Protein AF-A2F0A0-F1 (afdb_monomer)

Foldseek 3Di:
DDPVVVVVVVVVVVVVVPDDDDDDDDDYDDDDDDDDDDDDDDDDDDDDDDPPPPVPPPPDDDDDKAWQDLQQAWDWAWWAWPPDDPPWTWIWTDGPLWTWTAGPVVLDIDTDDSQWTWIDGWQWIWTDDPNDTIIIGGPDTPVVVVCSRPPDDDQVVLVVVLVVVLVDDDDDPDDVPCVVCLVRVLDLVNLLLLQPPQPVLDDLVLLLLSLLSCLLVCLVNLLSQLVVQLLPDDPPDLAADCNGSNLSNLLSQLVPWPLLVVQLVQLLPDPQSLQSVLVSLLPPVRGDLSNLQSLLSQLVSNCVNPPPDCNSLSHSVNSSLVSSLVVQCPPPSRVVVSVSSCCCRSNHSPPHDPVSSVSSSVSSVSSPDRDPPDDRPDSPPRDVVSVVVSSVSCSVVVVVSVVSCVVPVVD

Nearest PDB structures (foldseek):
  4x28-assembly1_C  TM=1.545E-01  e=1.753E+00  Mycobacterium tuberculosis H37Rv
  2lqg-assembly1_A  TM=1.740E-01  e=4.860E+00  Mus musculus
  7wji-assembly1_A  TM=1.540E-01  e=9.739E+00  Homo sapiens

Radius of gyration: 33.1 Å; Cα contacts (8 Å, |Δi|>4): 439; chains: 1; bounding box: 72×77×105 Å

pLDDT: mean 70.14, std 21.01, range [26.56, 93.44]

Secondary structure (DSSP, 8-state):
--THHHHHHHHHHHHHTTPPPPP------------------------PPP---GGGS--------EEPPTTPPPEEEEEEETTPPTT--EEEEEETTEEEEEETTTTEEEEEPTT-EEEEETTEEEEEETTEEEEEEESS-SHHHHHHHHH--TTHHHHHHHHHHHTT--S--TTHHHHHHHHHTSSHHHHHHHTTS-GGG--HHHHHHHHHHTGGGHHHHHHHHHHHHHTTS-TT--S--TTSHHHHHHHHHHHT-HHHHHHHHHHTTSSSHHHHHHHHHHHS----HHHHHHHHHHHHHHHHHSTTSSHHHHHHHHHHHHHHHHHHHH-TTTGGGHHHHHTTTTT--TT--HHHHHHHHHGGGGGGS--TT-----TT-S-HHHHHHHHHHHHHTHHHHHHHHHH-TT-

Sequence (411 aa):
MNLNGRLNKFNAYKQELQKPMKIAIGNANEQEKSNSNNFKEQQTAYKPEPDIDTSCVPKRFWRTRTPMNPECKFFFVLAKPEGSPKGTRFYFLYDDPYCSLFDFNKREIEIITTNSQLFFEGRYIVLRNNNVDRLFSLKVEEEPFHDAIENTDSDIIKQFYILSKICNGYPNTDNMTVAFYNRTINTLRFFKLVSFLPLHLFDDEKTEWYLRGCDPFLVDLFDFLCVGFIKTIDKNTQKFPTDTFIFKFIAMTFQNDDTFKSIISQVGKFKMVQEGFAFKMSTTNPYNDRTKMVLHLLYLNISKAFPNTDLPTHLVFSAIVNSVQAIWQVDPTYMHKAGDIMELDGFKRRRIPLDLWNDYIATFDKFKIQPSGYILPTHSTVTFDYFSEILKLTMDHKDKMLKIIDTYKDI

Organism: Trichomonas vaginalis (strain ATCC PRA-98 / G3) (NCBI:txid412133)

Structure (mmCIF, N/CA/C/O backbone):
data_AF-A2F0A0-F1
#
_entry.id   AF-A2F0A0-F1
#
loop_
_atom_site.group_PDB
_atom_site.id
_atom_site.type_symbol
_atom_site.label_atom_id
_atom_site.label_alt_id
_atom_site.label_comp_id
_atom_site.label_asym_id
_atom_site.label_entity_id
_atom_site.label_seq_id
_atom_site.pdbx_PDB_ins_code
_atom_site.Cartn_x
_atom_site.Cartn_y
_atom_site.Cartn_z
_atom_site.occupancy
_atom_site.B_iso_or_equiv
_atom_site.auth_seq_id
_atom_site.auth_comp_id
_atom_site.auth_asym_id
_atom_site.auth_atom_id
_atom_site.pdbx_PDB_model_num
ATOM 1 N N . MET A 1 1 ? 8.542 -30.684 32.989 1.00 47.69 1 MET A N 1
ATOM 2 C CA . MET A 1 1 ? 7.233 -30.373 33.617 1.00 47.69 1 MET A CA 1
ATOM 3 C C . MET A 1 1 ? 6.288 -31.553 33.403 1.00 47.69 1 MET A C 1
ATOM 5 O O . MET A 1 1 ? 6.236 -32.060 32.293 1.00 47.69 1 MET A O 1
ATOM 9 N N . ASN A 1 2 ? 5.617 -32.036 34.456 1.00 33.94 2 ASN A N 1
ATOM 10 C CA . ASN A 1 2 ? 4.934 -33.340 34.496 1.00 33.94 2 ASN A CA 1
ATOM 11 C C . ASN A 1 2 ? 3.441 -33.229 34.088 1.00 33.94 2 ASN A C 1
ATOM 13 O O . ASN A 1 2 ? 2.669 -32.551 34.767 1.00 33.94 2 ASN A O 1
ATOM 17 N N . LEU A 1 3 ? 3.040 -33.877 32.983 1.00 34.69 3 LEU A N 1
ATOM 18 C CA . LEU A 1 3 ? 1.686 -33.810 32.394 1.00 34.69 3 LEU A CA 1
ATOM 19 C C . LEU A 1 3 ? 0.578 -34.387 33.298 1.00 34.69 3 LEU A C 1
ATOM 21 O O . LEU A 1 3 ? -0.574 -33.961 33.203 1.00 34.69 3 LEU A O 1
ATOM 25 N N . ASN A 1 4 ? 0.916 -35.284 34.226 1.00 41.25 4 ASN A N 1
ATOM 26 C CA . ASN A 1 4 ? -0.073 -35.976 35.062 1.00 41.25 4 ASN A CA 1
ATOM 27 C C . ASN A 1 4 ? -0.765 -35.063 36.092 1.00 41.25 4 ASN A C 1
ATOM 29 O O . ASN A 1 4 ? -1.893 -35.330 36.500 1.00 41.25 4 ASN A O 1
ATOM 33 N N . GLY A 1 5 ? -0.149 -33.935 36.465 1.00 42.84 5 GLY A N 1
ATOM 34 C CA . GLY A 1 5 ? -0.757 -32.975 37.396 1.00 42.84 5 GLY A CA 1
ATOM 35 C C . GLY A 1 5 ? -1.920 -32.173 36.796 1.00 42.84 5 GLY A C 1
ATOM 36 O O . GLY A 1 5 ? -2.814 -31.744 37.525 1.00 42.84 5 GLY A O 1
ATOM 37 N N . ARG A 1 6 ? -1.939 -31.982 35.468 1.00 44.47 6 ARG A N 1
ATOM 38 C CA . ARG A 1 6 ? -2.986 -31.199 34.786 1.00 44.47 6 ARG A CA 1
ATOM 39 C C . ARG A 1 6 ? -4.262 -32.008 34.549 1.00 44.47 6 ARG A C 1
ATOM 41 O O . ARG A 1 6 ? -5.349 -31.446 34.645 1.00 44.47 6 ARG A O 1
ATOM 48 N N . LEU A 1 7 ? -4.147 -33.319 34.335 1.00 40.69 7 LEU A N 1
ATOM 49 C CA . LEU A 1 7 ? -5.306 -34.188 34.107 1.00 40.69 7 LEU A CA 1
ATOM 50 C C . LEU A 1 7 ? -6.151 -34.376 35.384 1.00 40.69 7 LEU A C 1
ATOM 52 O O . LEU A 1 7 ? -7.379 -34.378 35.323 1.00 40.69 7 LEU A O 1
ATOM 56 N N . ASN A 1 8 ? -5.507 -34.423 36.556 1.00 45.31 8 ASN A N 1
ATOM 57 C CA . ASN A 1 8 ? -6.205 -34.588 37.836 1.00 45.31 8 ASN A CA 1
ATOM 58 C C . ASN A 1 8 ? -7.010 -33.347 38.255 1.00 45.31 8 ASN A C 1
ATOM 60 O O . ASN A 1 8 ? -8.100 -33.490 38.806 1.00 45.31 8 ASN A O 1
ATOM 64 N N . LYS A 1 9 ? -6.539 -32.131 37.936 1.00 48.81 9 LYS A N 1
ATOM 65 C CA . LYS A 1 9 ? -7.311 -30.898 38.187 1.00 48.81 9 LYS A CA 1
ATOM 66 C C . LYS A 1 9 ? -8.544 -30.785 37.286 1.00 48.81 9 LYS A C 1
ATOM 68 O O . LYS A 1 9 ? -9.572 -30.282 37.726 1.00 48.81 9 LYS A O 1
ATOM 73 N N . PHE A 1 10 ? -8.467 -31.295 36.056 1.00 42.88 10 PHE A N 1
ATOM 74 C CA . PHE A 1 10 ? -9.585 -31.245 35.113 1.00 42.88 10 PHE A CA 1
ATOM 75 C C . PHE A 1 10 ? -10.739 -32.179 35.519 1.00 42.88 10 PHE A C 1
ATOM 77 O O . PHE A 1 10 ? -11.909 -31.816 35.407 1.00 42.88 10 PHE A O 1
ATOM 84 N N . ASN A 1 11 ? -10.423 -33.355 36.069 1.00 46.59 11 ASN A N 1
ATOM 85 C CA . ASN A 1 11 ? -11.442 -34.309 36.514 1.00 46.59 11 ASN A CA 1
ATOM 86 C C . ASN A 1 11 ? -12.165 -33.868 37.799 1.00 46.59 11 ASN A C 1
ATOM 88 O O . ASN A 1 11 ? -13.359 -34.132 37.931 1.00 46.59 11 ASN A O 1
ATOM 92 N N . ALA A 1 12 ? -11.487 -33.146 38.700 1.00 46.88 12 ALA A N 1
ATOM 93 C CA . ALA A 1 12 ? -12.109 -32.583 39.902 1.00 46.88 12 ALA A CA 1
ATOM 94 C C . ALA A 1 12 ? -13.147 -31.495 39.562 1.00 46.88 12 ALA A C 1
ATOM 96 O O . ALA A 1 12 ? -14.249 -31.492 40.105 1.00 46.88 12 ALA A O 1
ATOM 97 N N . TYR A 1 13 ? -12.842 -30.637 38.584 1.00 41.56 13 TYR A N 1
ATOM 98 C CA . TYR A 1 13 ? -13.739 -29.557 38.157 1.00 41.56 13 TYR A CA 1
ATOM 99 C C . TYR A 1 13 ? -15.022 -30.078 37.485 1.00 41.56 13 TYR A C 1
ATOM 101 O O . TYR A 1 13 ? -16.108 -29.518 37.634 1.00 41.56 13 TYR A O 1
ATOM 109 N N . LYS A 1 14 ? -14.926 -31.214 36.783 1.00 42.75 14 LYS A N 1
ATOM 110 C CA . LYS A 1 14 ? -16.072 -31.837 36.106 1.00 42.75 14 LYS A CA 1
ATOM 111 C C . LYS A 1 14 ? -17.105 -32.420 37.084 1.00 42.75 14 LYS A C 1
ATOM 113 O O . LYS A 1 14 ? -18.271 -32.539 36.717 1.00 42.75 14 LYS A O 1
ATOM 118 N N . GLN A 1 15 ? -16.701 -32.761 38.312 1.00 42.47 15 GLN A N 1
ATOM 119 C CA . GLN A 1 15 ? -17.605 -33.285 39.344 1.00 42.47 15 GLN A CA 1
ATOM 120 C C . GLN A 1 15 ? -18.359 -32.184 40.108 1.00 42.47 15 GLN A C 1
ATOM 122 O O . GLN A 1 15 ? -19.474 -32.429 40.566 1.00 42.47 15 GLN A O 1
ATOM 127 N N . GLU A 1 16 ? -17.821 -30.964 40.204 1.00 44.56 16 GLU A N 1
ATOM 128 C CA . GLU A 1 16 ? -18.536 -29.837 40.830 1.00 44.56 16 GLU A CA 1
ATOM 129 C C . GLU A 1 16 ? -19.688 -29.310 39.968 1.00 44.56 16 GLU A C 1
ATOM 131 O O . GLU A 1 16 ? -20.733 -28.933 40.498 1.00 44.56 16 GLU A O 1
ATOM 136 N N . LEU A 1 17 ? -19.554 -29.381 38.642 1.00 38.09 17 LEU A N 1
ATOM 137 C CA . LEU A 1 17 ? -20.566 -28.900 37.693 1.00 38.09 17 LEU A CA 1
ATOM 138 C C . LEU A 1 17 ? -21.825 -29.780 37.599 1.00 38.09 17 LEU A C 1
ATOM 140 O O . LEU A 1 17 ? -22.772 -29.414 36.908 1.00 38.09 17 LEU A O 1
ATOM 144 N N . GLN A 1 18 ? -21.866 -30.929 38.280 1.00 36.38 18 GLN A N 1
ATOM 145 C CA . GLN A 1 18 ? -23.016 -31.843 38.250 1.00 36.38 18 GLN A CA 1
ATOM 146 C C . GLN A 1 18 ? -23.961 -31.708 39.454 1.00 36.38 18 GLN A C 1
ATOM 148 O O . GLN A 1 18 ? -24.908 -32.486 39.570 1.00 36.38 18 GLN A O 1
ATOM 153 N N . LYS A 1 19 ? -23.762 -30.728 40.346 1.00 36.44 19 LYS A N 1
ATOM 154 C CA . LYS A 1 19 ? -24.686 -30.499 41.470 1.00 36.44 19 LYS A CA 1
ATOM 155 C C . LYS A 1 19 ? -25.800 -29.507 41.088 1.00 36.44 19 LYS A C 1
ATOM 157 O O . LYS A 1 19 ? -25.496 -28.351 40.806 1.00 36.44 19 LYS A O 1
ATOM 162 N N . PRO A 1 20 ? -27.088 -29.900 41.115 1.00 31.62 20 PRO A N 1
ATOM 163 C CA . PRO A 1 20 ? -28.192 -28.971 40.886 1.00 31.62 20 PRO A CA 1
ATOM 164 C C . PRO A 1 20 ? -28.461 -28.113 42.133 1.00 31.62 20 PRO A C 1
ATOM 166 O O . PRO A 1 20 ? -28.582 -28.633 43.244 1.00 31.62 20 PRO A O 1
ATOM 169 N N . MET A 1 21 ? -28.585 -26.794 41.949 1.00 32.69 21 MET A N 1
ATOM 170 C CA . MET A 1 21 ? -28.823 -25.830 43.030 1.00 32.69 21 MET A CA 1
ATOM 171 C C . MET A 1 21 ? -30.312 -25.442 43.108 1.00 32.69 21 MET A C 1
ATOM 173 O O . MET A 1 21 ? -30.919 -25.055 42.111 1.00 32.69 21 MET A O 1
ATOM 177 N N . LYS A 1 22 ? -30.903 -25.577 44.305 1.00 31.70 22 LYS A N 1
ATOM 178 C CA . LYS A 1 22 ? -32.297 -25.220 44.635 1.00 31.70 22 LYS A CA 1
ATOM 179 C C . LYS A 1 22 ? -32.454 -23.704 44.815 1.00 31.70 22 LYS A C 1
ATOM 181 O O . LYS A 1 22 ? -31.609 -23.076 45.444 1.00 31.70 22 LYS A O 1
ATOM 186 N N . ILE A 1 23 ? -33.575 -23.154 44.346 1.00 29.55 23 ILE A N 1
ATOM 187 C CA . ILE A 1 23 ? -33.988 -21.756 44.558 1.00 29.55 23 ILE A CA 1
ATOM 188 C C . ILE A 1 23 ? -35.030 -21.704 45.683 1.00 29.55 23 ILE A C 1
ATOM 190 O O . ILE A 1 23 ? -35.966 -22.503 45.690 1.00 29.55 23 ILE A O 1
ATOM 194 N N . ALA A 1 24 ? -34.890 -20.743 46.598 1.00 29.39 24 ALA A N 1
ATOM 195 C CA . ALA A 1 24 ? -35.919 -20.346 47.558 1.00 29.39 24 ALA A CA 1
ATOM 196 C C . ALA A 1 24 ? -36.285 -18.866 47.340 1.00 29.39 24 ALA A C 1
ATOM 198 O O . ALA A 1 24 ? -35.408 -18.040 47.093 1.00 29.39 24 ALA A O 1
ATOM 199 N N . ILE A 1 25 ? -37.581 -18.553 47.419 1.00 33.19 25 ILE A N 1
ATOM 200 C CA . ILE A 1 25 ? -38.175 -17.214 47.267 1.00 33.19 25 ILE A CA 1
ATOM 201 C C . ILE A 1 25 ? -38.806 -16.813 48.609 1.00 33.19 25 ILE A C 1
ATOM 203 O O . ILE A 1 25 ? -39.437 -17.651 49.252 1.00 33.19 25 ILE A O 1
ATOM 207 N N . GLY A 1 26 ? -38.700 -15.536 48.994 1.00 26.94 26 GLY A N 1
ATOM 208 C CA . GLY A 1 26 ? -39.447 -14.937 50.108 1.00 26.94 26 GLY A CA 1
ATOM 209 C C . GLY A 1 26 ? -39.566 -13.408 49.986 1.00 26.94 26 GLY A C 1
ATOM 210 O O . GLY A 1 26 ? -38.593 -12.746 49.643 1.00 26.94 26 GLY A O 1
ATOM 211 N N . ASN A 1 27 ? -40.775 -12.887 50.240 1.00 28.12 27 ASN A N 1
ATOM 212 C CA . ASN A 1 27 ? -41.264 -11.503 50.069 1.00 28.12 27 ASN A CA 1
ATOM 213 C C . ASN A 1 27 ? -41.231 -10.650 51.367 1.00 28.12 27 ASN A C 1
ATOM 215 O O . ASN A 1 27 ? -41.206 -11.231 52.448 1.00 28.12 27 ASN A O 1
ATOM 219 N N . ALA A 1 28 ? -41.425 -9.317 51.216 1.00 28.05 28 ALA A N 1
ATOM 220 C CA . ALA A 1 28 ? -42.424 -8.438 51.903 1.00 28.05 28 ALA A CA 1
ATOM 221 C C . ALA A 1 28 ? -41.921 -7.144 52.630 1.00 28.05 28 ALA A C 1
ATOM 223 O O . ALA A 1 28 ? -41.038 -7.233 53.472 1.00 28.05 28 ALA A O 1
ATOM 224 N N . ASN A 1 29 ? -42.522 -5.981 52.253 1.00 26.56 29 ASN A N 1
ATOM 225 C CA . ASN A 1 29 ? -43.208 -4.862 52.995 1.00 26.56 29 ASN A CA 1
ATOM 226 C C . ASN A 1 29 ? -42.739 -4.413 54.420 1.00 26.56 29 ASN A C 1
ATOM 228 O O . ASN A 1 29 ? -42.218 -5.239 55.148 1.00 26.56 29 ASN A O 1
ATOM 232 N N . GLU A 1 30 ? -42.944 -3.207 55.005 1.00 31.77 30 GLU A N 1
ATOM 233 C CA . GLU A 1 30 ? -43.607 -1.889 54.761 1.00 31.77 30 GLU A CA 1
ATOM 234 C C . GLU A 1 30 ? -43.313 -0.913 55.967 1.00 31.77 30 GLU A C 1
ATOM 236 O O . GLU A 1 30 ? -42.831 -1.391 56.990 1.00 31.77 30 GLU A O 1
ATOM 241 N N . GLN A 1 31 ? -43.738 0.379 55.876 1.00 28.20 31 GLN A N 1
ATOM 242 C CA . GLN A 1 31 ? -44.175 1.348 56.951 1.00 28.20 31 GLN A CA 1
ATOM 243 C C . GLN A 1 31 ? -43.153 2.085 57.874 1.00 28.20 31 GLN A C 1
ATOM 245 O O . GLN A 1 31 ? -42.083 1.561 58.142 1.00 28.20 31 GLN A O 1
ATOM 250 N N . GLU A 1 32 ? -43.402 3.250 58.525 1.00 28.11 32 GLU A N 1
ATOM 251 C CA . GLU A 1 32 ? -44.206 4.505 58.380 1.00 28.11 32 GLU A CA 1
ATOM 252 C C . GLU A 1 32 ? -43.862 5.461 59.583 1.00 28.11 32 GLU A C 1
ATOM 254 O O . GLU A 1 32 ? -43.621 4.951 60.671 1.00 28.11 32 GLU A O 1
ATOM 259 N N . LYS A 1 33 ? -43.977 6.808 59.412 1.00 28.47 33 LYS A N 1
ATOM 260 C CA . LYS A 1 33 ? -44.309 7.905 60.406 1.00 28.47 33 LYS A CA 1
ATOM 261 C C . LYS A 1 33 ? -43.318 8.216 61.582 1.00 28.47 33 LYS A C 1
ATOM 263 O O . LYS A 1 33 ? -42.538 7.361 61.953 1.00 28.47 33 LYS A O 1
ATOM 268 N N . SER 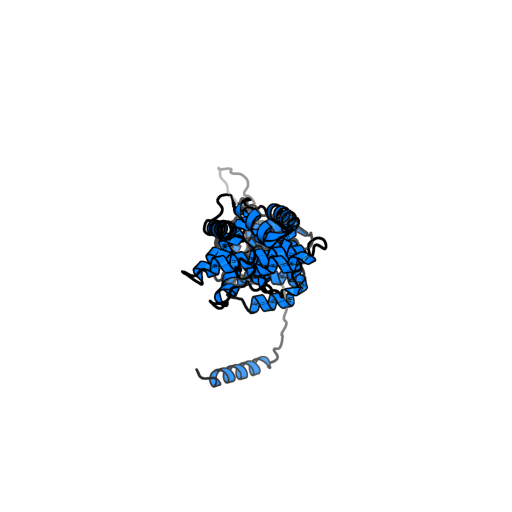A 1 34 ? -43.194 9.409 62.215 1.00 29.25 34 SER A N 1
ATOM 269 C CA . SER A 1 34 ? -44.102 10.548 62.534 1.00 29.25 34 SER A CA 1
ATOM 270 C C . SER A 1 34 ? -43.402 11.858 63.035 1.00 29.25 34 SER A C 1
ATOM 272 O O . SER A 1 34 ? -42.332 11.814 63.630 1.00 29.25 34 SER A O 1
ATOM 274 N N . ASN A 1 35 ? -44.124 12.982 62.850 1.00 27.78 35 ASN A N 1
ATOM 275 C CA . ASN A 1 35 ? -44.092 14.405 63.307 1.00 27.78 35 ASN A CA 1
ATOM 276 C C . ASN A 1 35 ? -43.753 14.847 64.772 1.00 27.78 35 ASN A C 1
ATOM 278 O O . ASN A 1 35 ? -44.166 14.192 65.723 1.00 27.78 35 ASN A O 1
ATOM 282 N N . SER A 1 36 ? -43.251 16.102 64.923 1.00 28.67 36 SER A N 1
ATOM 283 C CA . SER A 1 36 ? -43.892 17.323 65.543 1.00 28.67 36 SER A CA 1
ATOM 284 C C . SER A 1 36 ? -43.062 18.204 66.529 1.00 28.67 36 SER A C 1
ATOM 286 O O . SER A 1 36 ? -42.541 17.692 67.508 1.00 28.67 36 SER A O 1
ATOM 288 N N . ASN A 1 37 ? -43.042 19.533 66.244 1.00 28.23 37 ASN A N 1
ATOM 289 C CA . ASN A 1 37 ? -43.235 20.776 67.064 1.00 28.23 37 ASN A CA 1
ATOM 290 C C . ASN A 1 37 ? -42.564 20.941 68.461 1.00 28.23 37 ASN A C 1
ATOM 292 O O . ASN A 1 37 ? -42.459 19.982 69.200 1.00 28.23 37 ASN A O 1
ATOM 296 N N . ASN A 1 38 ? -42.196 22.109 69.025 1.00 26.61 38 ASN A N 1
ATOM 297 C CA . ASN A 1 38 ? -42.312 23.566 68.783 1.00 26.61 38 ASN A CA 1
ATOM 298 C C . ASN A 1 38 ? -41.433 24.280 69.859 1.00 26.61 38 ASN A C 1
ATOM 300 O O . ASN A 1 38 ? -41.326 23.727 70.948 1.00 26.61 38 ASN A O 1
ATOM 304 N N . PHE A 1 39 ? -40.897 25.492 69.615 1.00 28.84 39 PHE A N 1
ATOM 305 C CA . PHE A 1 39 ? -41.011 26.722 70.458 1.00 28.84 39 PHE A CA 1
ATOM 306 C C . PHE A 1 39 ? -40.027 27.840 70.028 1.00 28.84 39 PHE A C 1
ATOM 308 O O . PHE A 1 39 ? -38.894 27.577 69.639 1.00 28.84 39 PHE A O 1
ATOM 315 N N . LYS A 1 40 ? -40.504 29.096 70.081 1.00 28.45 40 LYS A N 1
ATOM 316 C CA . LYS A 1 40 ? -39.869 30.362 69.643 1.00 28.45 40 LYS A CA 1
ATOM 317 C C . LYS A 1 40 ? -39.546 31.278 70.835 1.00 28.45 40 LYS A C 1
ATOM 319 O O . LYS A 1 40 ? -40.372 31.330 71.735 1.00 28.45 40 LYS A O 1
ATOM 324 N N . GLU A 1 41 ? -38.492 32.098 70.708 1.00 31.30 41 GLU A N 1
ATOM 325 C CA . GLU A 1 41 ? -38.352 33.510 71.173 1.00 31.30 41 GLU A CA 1
ATOM 326 C C . GLU A 1 41 ? -37.027 34.100 70.599 1.00 31.30 41 GLU A C 1
ATOM 328 O O . GLU A 1 41 ? -35.960 33.552 70.837 1.00 31.30 41 GLU A O 1
ATOM 333 N N . GLN A 1 42 ? -37.057 34.890 69.511 1.00 28.44 42 GLN A N 1
ATOM 334 C CA . GLN A 1 42 ? -36.923 36.366 69.381 1.00 28.44 42 GLN A CA 1
ATOM 335 C C . GLN A 1 42 ? -35.632 37.041 69.926 1.00 28.44 42 GLN A C 1
ATOM 337 O O . GLN A 1 42 ? -35.564 37.341 71.108 1.00 28.44 42 GLN A O 1
ATOM 342 N N . GLN A 1 43 ? -34.690 37.433 69.040 1.00 27.86 43 GLN A N 1
ATOM 343 C CA . GLN A 1 43 ? -34.400 38.837 68.632 1.00 27.86 43 GLN A CA 1
ATOM 344 C C . GLN A 1 43 ? -33.147 38.968 67.716 1.00 27.86 43 GLN A C 1
ATOM 346 O O . GLN A 1 43 ? -32.054 38.568 68.089 1.00 27.86 43 GLN A O 1
ATOM 351 N N . THR A 1 44 ? -33.381 39.529 66.513 1.00 30.17 44 THR A N 1
ATOM 352 C CA . THR A 1 44 ? -32.577 40.446 65.643 1.00 30.17 44 THR A CA 1
ATOM 353 C C . THR A 1 44 ? -31.034 40.374 65.622 1.00 30.17 44 THR A C 1
ATOM 355 O O . THR A 1 44 ? -30.413 40.405 66.667 1.00 30.17 44 THR A O 1
ATOM 358 N N . ALA A 1 45 ? -30.292 40.451 64.509 1.00 31.41 45 ALA A N 1
ATOM 359 C CA . ALA A 1 45 ? -30.563 40.818 63.121 1.00 31.41 45 ALA A CA 1
ATOM 360 C C . ALA A 1 45 ? -29.434 40.286 62.208 1.00 31.41 45 ALA A C 1
ATOM 362 O O . ALA A 1 45 ? -28.272 40.616 62.422 1.00 31.41 45 ALA A O 1
ATOM 363 N N . TYR A 1 46 ? -29.781 39.551 61.153 1.00 28.50 46 TYR A N 1
ATOM 364 C CA . TYR A 1 46 ? -29.119 39.587 59.843 1.00 28.50 46 TYR A CA 1
ATOM 365 C C . TYR A 1 46 ? -30.074 38.884 58.873 1.00 28.50 46 TYR A C 1
ATOM 367 O O . TYR A 1 46 ? -30.516 37.774 59.156 1.00 28.50 46 TYR A O 1
ATOM 375 N N . LYS A 1 47 ? -30.461 39.534 57.773 1.00 39.72 47 LYS A N 1
ATOM 376 C CA . LYS A 1 47 ? -31.202 38.879 56.687 1.00 39.72 47 LYS A CA 1
ATOM 377 C C . LYS A 1 47 ? -30.224 38.631 55.540 1.00 39.72 47 LYS A C 1
ATOM 379 O O . LYS A 1 47 ? -29.943 39.574 54.803 1.00 39.72 47 LYS A O 1
ATOM 384 N N . PRO A 1 48 ? -29.743 37.398 55.354 1.00 34.62 48 PRO A N 1
ATOM 385 C CA . PRO A 1 48 ? -29.578 36.824 54.038 1.00 34.62 48 PRO A CA 1
ATOM 386 C C . PRO A 1 48 ? -30.898 36.162 53.601 1.00 34.62 48 PRO A C 1
ATOM 388 O O . PRO A 1 48 ? -31.780 35.880 54.411 1.00 34.62 48 PRO A O 1
ATOM 391 N N . GLU A 1 49 ? -31.033 36.012 52.294 1.00 36.47 49 GLU A N 1
ATOM 392 C CA . GLU A 1 49 ? -32.147 35.438 51.533 1.00 36.47 49 GLU A CA 1
ATOM 393 C C . GLU A 1 49 ? -32.644 34.076 52.058 1.00 36.47 49 GLU A C 1
ATOM 395 O O . GLU A 1 49 ? -31.910 33.399 52.777 1.00 36.47 49 GLU A O 1
ATOM 400 N N . PRO A 1 50 ? -33.898 33.676 51.748 1.00 34.56 50 PRO A N 1
ATOM 401 C CA . PRO A 1 50 ? -34.475 32.438 52.260 1.00 34.56 50 PRO A CA 1
ATOM 402 C C . PRO A 1 50 ? -33.570 31.255 51.929 1.00 34.56 50 PRO A C 1
ATOM 404 O O . PRO A 1 50 ? -33.186 31.075 50.772 1.00 34.56 50 PRO A O 1
ATOM 407 N N . ASP A 1 51 ? -33.270 30.464 52.962 1.00 31.45 51 ASP A N 1
ATOM 408 C CA . ASP A 1 51 ? -32.656 29.152 52.837 1.00 31.45 51 ASP A CA 1
ATOM 409 C C . ASP A 1 51 ? -33.300 28.428 51.658 1.00 31.45 51 ASP A C 1
ATOM 411 O O . ASP A 1 51 ? -34.508 28.167 51.645 1.00 31.45 51 ASP A O 1
ATOM 415 N N . ILE A 1 52 ? -32.486 28.125 50.646 1.00 33.56 52 ILE A N 1
ATOM 416 C CA . ILE A 1 52 ? -32.851 27.111 49.672 1.00 33.56 52 ILE A CA 1
ATOM 417 C C . ILE A 1 52 ? -33.140 25.874 50.503 1.00 33.56 52 ILE A C 1
ATOM 419 O O . ILE A 1 52 ? -32.259 25.348 51.185 1.00 33.56 52 ILE A O 1
ATOM 423 N N . ASP A 1 53 ? -34.398 25.464 50.461 1.00 29.77 53 ASP A N 1
ATOM 424 C CA . ASP A 1 53 ? -34.887 24.234 51.035 1.00 29.77 53 ASP A CA 1
ATOM 425 C C . ASP A 1 53 ? -33.991 23.078 50.562 1.00 29.77 53 ASP A C 1
ATOM 427 O O . ASP A 1 53 ? -34.095 22.566 49.446 1.00 29.77 53 ASP A O 1
ATOM 431 N N . THR A 1 54 ? -33.046 22.691 51.416 1.00 34.56 54 THR A N 1
ATOM 432 C CA . THR A 1 54 ? -32.123 21.581 51.168 1.00 34.56 54 THR A CA 1
ATOM 433 C C . THR A 1 54 ? -32.830 20.230 51.293 1.00 34.56 54 THR A C 1
ATOM 435 O O . THR A 1 54 ? -32.200 19.190 51.102 1.00 34.56 54 THR A O 1
ATOM 438 N N . SER A 1 55 ? -34.148 20.208 51.539 1.00 32.78 55 SER A N 1
ATOM 439 C CA . SER A 1 55 ? -34.932 18.976 51.646 1.00 32.78 55 SER A CA 1
ATOM 440 C C . SER A 1 55 ? -35.369 18.367 50.305 1.00 32.78 55 SER A C 1
ATOM 442 O O . SER A 1 55 ? -35.953 17.284 50.297 1.00 32.78 55 SER A O 1
ATOM 444 N N . CYS A 1 56 ? -35.011 18.967 49.162 1.00 35.44 56 CYS A N 1
ATOM 445 C CA . CYS A 1 56 ? -35.270 18.395 47.830 1.00 35.44 56 CYS A CA 1
ATOM 446 C C . CYS A 1 56 ? -34.016 18.061 47.005 1.00 35.44 56 CYS A C 1
ATOM 448 O O . CYS A 1 56 ? -34.118 17.851 45.796 1.00 35.44 56 CYS A O 1
ATOM 450 N N . VAL A 1 57 ? -32.838 17.933 47.625 1.00 34.16 57 VAL A N 1
ATOM 451 C CA . VAL A 1 57 ? -31.729 17.208 46.985 1.00 34.16 57 VAL A CA 1
ATOM 452 C C . VAL A 1 57 ? -31.862 15.744 47.403 1.00 34.16 57 VAL A C 1
ATOM 454 O O . VAL A 1 57 ? -31.689 15.440 48.587 1.00 34.16 57 VAL A O 1
ATOM 457 N N . PRO A 1 58 ? -32.194 14.812 46.488 1.00 35.81 58 PRO A N 1
ATOM 458 C CA . PRO A 1 58 ? -32.222 13.400 46.836 1.00 35.81 58 PRO A CA 1
ATOM 459 C C . PRO A 1 58 ? -30.851 13.050 47.409 1.00 35.81 58 PRO A C 1
ATOM 461 O O . PRO A 1 58 ? -29.842 13.402 46.796 1.00 35.81 58 PRO A O 1
ATOM 464 N N . LYS A 1 59 ? -30.806 12.387 48.573 1.00 47.59 59 LYS A N 1
ATOM 465 C CA . LYS A 1 59 ? -29.584 11.794 49.137 1.00 47.59 59 LYS A CA 1
ATOM 466 C C . LYS A 1 59 ? -28.961 10.870 48.081 1.00 47.59 59 LYS A C 1
ATOM 468 O O . LYS A 1 59 ? -29.285 9.687 48.020 1.00 47.59 59 LYS A O 1
ATOM 473 N N . ARG A 1 60 ? -28.123 11.420 47.201 1.00 55.50 60 ARG A N 1
ATOM 474 C CA . ARG A 1 60 ? -27.371 10.665 46.202 1.00 55.50 60 ARG A CA 1
ATOM 475 C C . ARG A 1 60 ? -26.242 9.960 46.947 1.00 55.50 60 ARG A C 1
ATOM 477 O O . ARG A 1 60 ? -25.602 10.536 47.823 1.00 55.50 60 ARG A O 1
ATOM 484 N N . PHE A 1 61 ? -26.141 8.664 46.698 1.00 45.78 61 PHE A N 1
ATOM 485 C CA . PHE A 1 61 ? -25.290 7.722 47.413 1.00 45.78 61 PHE A CA 1
ATOM 486 C C . PHE A 1 61 ? -23.836 8.208 47.476 1.00 45.78 61 PHE A C 1
ATOM 488 O O . PHE A 1 61 ? -23.287 8.627 46.474 1.00 45.78 61 PHE A O 1
ATOM 495 N N . TRP A 1 62 ? -23.201 8.121 48.645 1.00 55.75 62 TRP A N 1
ATOM 496 C CA . TRP A 1 62 ? -21.795 8.486 48.825 1.00 55.75 62 TRP A CA 1
ATOM 497 C C . TRP A 1 62 ? -20.912 7.267 48.549 1.00 55.75 62 TRP A C 1
ATOM 499 O O . TRP A 1 62 ? -20.684 6.445 49.436 1.00 55.75 62 TRP A O 1
ATOM 509 N N . ARG A 1 63 ? -20.423 7.133 47.316 1.00 63.97 63 ARG A N 1
ATOM 510 C CA . ARG A 1 63 ? -19.184 6.389 47.043 1.00 63.97 63 ARG A CA 1
ATOM 511 C C . ARG A 1 63 ? -18.093 7.389 46.677 1.00 63.97 63 ARG A C 1
ATOM 513 O O . ARG A 1 63 ? -18.392 8.476 46.186 1.00 63.97 63 ARG A O 1
ATOM 520 N N . THR A 1 64 ? -16.840 7.044 46.961 1.00 77.31 64 THR A N 1
ATOM 521 C CA . THR A 1 64 ? -15.691 7.872 46.582 1.00 77.31 64 THR A CA 1
ATOM 522 C C . THR A 1 64 ? -15.712 8.085 45.074 1.00 77.31 64 THR A C 1
ATOM 524 O O . THR A 1 64 ? -15.851 7.126 44.319 1.00 77.31 64 THR A O 1
ATOM 527 N N . ARG A 1 65 ? -15.613 9.345 44.647 1.00 84.44 65 ARG A N 1
ATOM 528 C CA . ARG A 1 65 ? -15.486 9.679 43.231 1.00 84.44 65 ARG A CA 1
ATOM 529 C C . ARG A 1 65 ? -14.044 9.513 42.807 1.00 84.44 65 ARG A C 1
ATOM 531 O O . ARG A 1 65 ? -13.167 10.173 43.363 1.00 84.44 65 ARG A O 1
ATOM 538 N N . THR A 1 66 ? -13.835 8.701 41.786 1.00 82.00 66 THR A N 1
ATOM 539 C CA . THR A 1 66 ? -12.521 8.493 41.186 1.00 82.00 66 THR A CA 1
ATOM 540 C C . THR A 1 66 ? -12.505 9.198 39.836 1.00 82.00 66 THR A C 1
ATOM 542 O O . THR A 1 66 ? -13.350 8.884 38.995 1.00 82.00 66 THR A O 1
ATOM 545 N N . PRO A 1 67 ? -11.624 10.188 39.607 1.00 83.19 67 PRO A N 1
ATOM 546 C CA . PRO A 1 67 ? -11.504 10.795 38.290 1.00 83.19 67 PRO A CA 1
ATOM 547 C C . PRO A 1 67 ? -11.085 9.735 37.273 1.00 83.19 67 PRO A C 1
ATOM 549 O O . PRO A 1 67 ? -10.287 8.847 37.569 1.00 83.19 67 PRO A O 1
ATOM 552 N N . MET A 1 68 ? -11.641 9.842 36.072 1.00 75.50 68 MET A N 1
ATOM 553 C CA . MET A 1 68 ? -11.199 9.065 34.924 1.00 75.50 68 MET A CA 1
ATOM 554 C C . MET A 1 68 ? -9.703 9.323 34.701 1.00 75.50 68 MET A C 1
ATOM 556 O O . MET A 1 68 ? -9.286 10.481 34.649 1.00 75.50 68 MET A O 1
ATOM 560 N N . ASN A 1 69 ? -8.897 8.262 34.595 1.00 69.06 69 ASN A N 1
ATOM 561 C CA . ASN A 1 69 ? -7.481 8.405 34.268 1.00 69.06 69 ASN A CA 1
ATOM 562 C C . ASN A 1 69 ? -7.358 9.015 32.853 1.00 69.06 69 ASN A C 1
ATOM 564 O O . ASN A 1 69 ? -7.899 8.418 31.925 1.00 69.06 69 ASN A O 1
ATOM 568 N N . PRO A 1 70 ? -6.664 10.151 3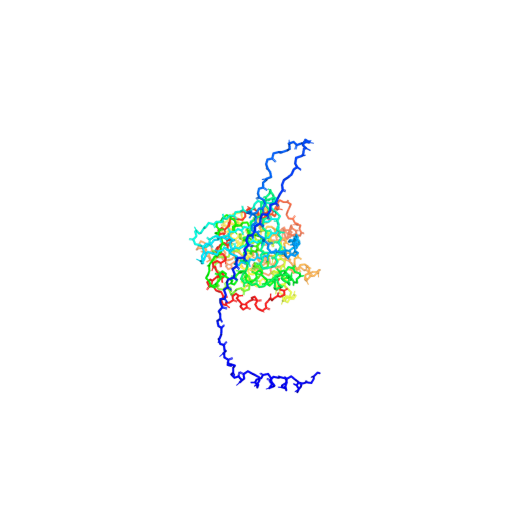2.651 1.00 62.06 70 PRO A N 1
ATOM 569 C CA . PRO A 1 70 ? -6.425 10.708 31.315 1.00 62.06 70 PRO A CA 1
ATOM 570 C C . PRO A 1 70 ? -5.627 9.769 30.399 1.00 62.06 70 PRO A C 1
ATOM 572 O O . PRO A 1 70 ? -5.741 9.832 29.182 1.00 62.06 70 PRO A O 1
ATOM 575 N N . GLU A 1 71 ? -4.835 8.864 30.980 1.00 55.59 71 GLU A N 1
ATOM 576 C CA . GLU A 1 71 ? -4.113 7.815 30.251 1.00 55.59 71 GLU A CA 1
ATOM 577 C C . GLU A 1 71 ? -4.996 6.594 29.944 1.00 55.59 71 GLU A C 1
ATOM 579 O O . GLU A 1 71 ? -4.537 5.628 29.326 1.00 55.59 71 GLU A O 1
ATOM 584 N N . CYS A 1 72 ? -6.267 6.617 30.364 1.00 56.16 72 CYS A N 1
ATOM 585 C CA . CYS A 1 72 ? -7.225 5.580 30.021 1.00 56.16 72 CYS A CA 1
ATOM 586 C C . CYS A 1 72 ? -7.370 5.505 28.502 1.00 56.16 72 CYS A C 1
ATOM 588 O O . CYS A 1 72 ? -7.836 6.435 27.843 1.00 56.16 72 CYS A O 1
ATOM 590 N N . LYS A 1 73 ? -7.022 4.344 27.952 1.00 57.25 73 LYS A N 1
ATOM 591 C CA . LYS A 1 73 ? -7.202 4.045 26.533 1.00 57.25 73 LYS A CA 1
ATOM 592 C C . LYS A 1 73 ? -8.688 3.857 26.205 1.00 57.25 73 LYS A C 1
ATOM 594 O O . LYS A 1 73 ? -9.521 3.677 27.092 1.00 57.25 73 LYS A O 1
ATOM 599 N N . PHE A 1 74 ? -9.009 3.904 24.914 1.00 57.94 74 PHE A N 1
ATOM 600 C CA . PHE A 1 74 ? -10.376 3.828 24.401 1.00 57.94 74 PHE A CA 1
ATOM 601 C C . PHE A 1 74 ? -11.225 2.706 25.029 1.00 57.94 74 PHE A C 1
ATOM 603 O O . PHE A 1 74 ? -10.807 1.546 25.064 1.00 57.94 74 PHE A O 1
ATOM 610 N N . PHE A 1 75 ? -12.466 3.024 25.408 1.00 58.59 75 PHE A N 1
ATOM 611 C CA . PHE A 1 75 ? -13.471 2.022 25.768 1.00 58.59 75 PHE A CA 1
ATOM 612 C C . PHE A 1 75 ? -14.885 2.433 25.345 1.00 58.59 75 PHE A C 1
ATOM 614 O O . PHE A 1 75 ? -15.185 3.603 25.085 1.00 58.59 75 PHE A O 1
ATOM 621 N N . PHE A 1 76 ? -15.779 1.441 25.300 1.00 63.75 76 PHE A N 1
ATOM 622 C CA . PHE A 1 76 ? -17.207 1.663 25.121 1.00 63.75 76 PHE A CA 1
ATOM 623 C C . PHE A 1 76 ? -18.032 0.853 26.118 1.00 63.75 76 PHE A C 1
ATOM 625 O O . PHE A 1 76 ? -17.693 -0.282 26.450 1.00 63.75 76 PHE A O 1
ATOM 632 N N . VAL A 1 77 ? -19.147 1.416 26.582 1.00 68.12 77 VAL A N 1
ATOM 633 C CA . VAL A 1 77 ? -20.042 0.726 27.517 1.00 68.12 77 VAL A CA 1
ATOM 634 C C . VAL A 1 77 ? -21.499 1.118 27.314 1.00 68.12 77 VAL A C 1
ATOM 636 O O . VAL A 1 77 ? -21.823 2.253 26.979 1.00 68.12 77 VAL A O 1
ATOM 639 N N . LEU A 1 78 ? -22.409 0.169 27.536 1.00 70.94 78 LEU A N 1
ATOM 640 C CA . LEU A 1 78 ? -23.838 0.457 27.601 1.00 70.94 78 LEU A CA 1
ATOM 641 C C . LEU A 1 78 ? -24.189 1.099 28.942 1.00 70.94 78 LEU A C 1
ATOM 643 O O . LEU A 1 78 ? -24.118 0.455 29.992 1.00 70.94 78 LEU A O 1
ATOM 647 N N . ALA A 1 79 ? -24.651 2.341 28.888 1.00 80.25 79 ALA A N 1
ATOM 648 C CA . ALA A 1 79 ? -25.020 3.113 30.058 1.00 80.25 79 ALA A CA 1
ATOM 649 C C . ALA A 1 79 ? -26.477 3.591 29.977 1.00 80.25 79 ALA A C 1
ATOM 651 O O . ALA A 1 79 ? -27.038 3.828 28.904 1.00 80.25 79 ALA A O 1
ATOM 652 N N . LYS A 1 80 ? -27.133 3.698 31.133 1.00 84.62 80 LYS A N 1
ATOM 653 C CA . LYS A 1 80 ? -28.491 4.235 31.261 1.00 84.62 80 LYS A CA 1
ATOM 654 C C . LYS A 1 80 ? -28.419 5.602 31.947 1.00 84.62 80 LYS A C 1
ATOM 656 O O . LYS A 1 80 ? -28.059 5.626 33.122 1.00 84.62 80 LYS A O 1
ATOM 661 N N . PRO A 1 81 ? -28.829 6.705 31.302 1.00 86.50 81 PRO A N 1
ATOM 662 C CA . PRO A 1 81 ? -28.940 7.988 31.979 1.00 86.50 81 PRO A CA 1
ATOM 663 C C . PRO A 1 81 ? -29.897 7.886 33.161 1.00 86.50 81 PRO A C 1
ATOM 665 O O . PRO A 1 81 ? -30.968 7.269 33.062 1.00 86.50 81 PRO A O 1
ATOM 668 N N . GLU A 1 82 ? -29.520 8.479 34.282 1.00 83.12 82 GLU A N 1
ATOM 669 C CA . GLU A 1 82 ? -30.386 8.566 35.449 1.00 83.12 82 GLU A CA 1
ATOM 670 C C . GLU A 1 82 ? -31.707 9.270 35.084 1.00 83.12 82 GLU A C 1
ATOM 672 O O . GLU A 1 82 ? -31.743 10.175 34.254 1.00 83.12 82 GLU A O 1
ATOM 677 N N . GLY A 1 83 ? -32.825 8.793 35.637 1.00 77.75 83 GLY A N 1
ATOM 678 C CA . GLY A 1 83 ? -34.160 9.328 35.335 1.00 77.75 83 GLY A CA 1
ATOM 679 C C . GLY A 1 83 ? -34.761 8.907 33.984 1.00 77.75 83 GLY A C 1
ATOM 680 O O . GLY A 1 83 ? -35.936 9.168 33.745 1.00 77.75 83 GLY A O 1
ATOM 681 N N . SER A 1 84 ? -34.022 8.207 33.112 1.00 80.19 84 SER A N 1
ATOM 682 C CA . SER A 1 84 ? -34.566 7.759 31.818 1.00 80.19 84 SER A CA 1
ATOM 683 C C . SER A 1 84 ? -35.555 6.575 31.938 1.00 80.19 84 SER A C 1
ATOM 685 O O . SER A 1 84 ? -35.439 5.756 32.870 1.00 80.19 84 SER A O 1
ATOM 687 N N . PRO A 1 85 ? -36.513 6.429 30.993 1.00 80.31 85 PRO A N 1
ATOM 688 C CA . PRO A 1 85 ? -37.457 5.310 30.954 1.00 80.31 85 PRO A CA 1
ATOM 689 C C . PRO A 1 85 ? -36.794 3.922 31.004 1.00 80.31 85 PRO A C 1
ATOM 691 O O . PRO A 1 85 ? -35.604 3.732 30.723 1.00 80.31 85 PRO A O 1
ATOM 694 N N . LYS A 1 86 ? -37.563 2.894 31.384 1.00 71.31 86 LYS A N 1
ATOM 695 C CA . LYS A 1 86 ? -37.092 1.503 31.271 1.00 71.31 86 LYS A CA 1
ATOM 696 C C . LYS A 1 86 ? -36.828 1.188 29.789 1.00 71.31 86 LYS A C 1
ATOM 698 O O . LYS A 1 86 ? -37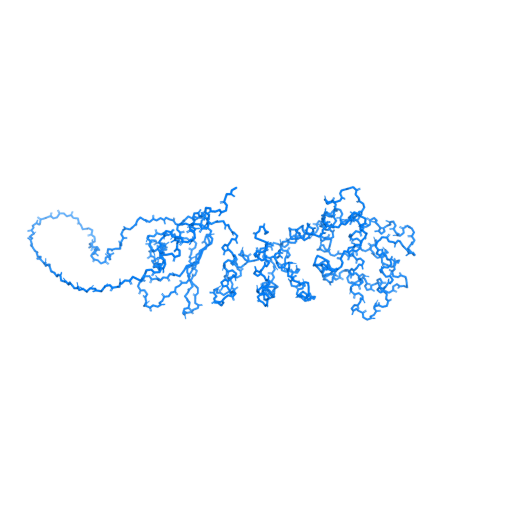.647 1.505 28.941 1.00 71.31 86 LYS A O 1
ATOM 703 N N . GLY A 1 87 ? -35.677 0.579 29.497 1.00 65.56 87 GLY A N 1
ATOM 704 C CA . GLY A 1 87 ? -35.241 0.254 28.130 1.00 65.56 87 GLY A CA 1
ATOM 705 C C . GLY A 1 87 ? -34.312 1.282 27.472 1.00 65.56 87 GLY A C 1
ATOM 706 O O . GLY A 1 87 ? -33.565 0.912 26.576 1.00 65.56 87 GLY A O 1
ATOM 707 N N . THR A 1 88 ? -34.256 2.529 27.953 1.00 74.06 88 THR A N 1
ATOM 708 C CA . THR A 1 88 ? -33.351 3.547 27.392 1.00 74.06 88 THR A CA 1
ATOM 709 C C . THR A 1 88 ? -31.887 3.185 27.650 1.00 74.06 88 THR A C 1
ATOM 711 O O . THR A 1 88 ? -31.495 2.974 28.802 1.00 74.06 88 THR A O 1
ATOM 714 N N . ARG A 1 89 ? -31.074 3.077 26.596 1.00 72.25 89 ARG A N 1
ATOM 715 C CA . ARG A 1 89 ? -29.650 2.729 26.676 1.00 72.25 89 ARG A CA 1
ATOM 716 C C . ARG A 1 89 ? -28.853 3.546 25.675 1.00 72.25 89 ARG A C 1
ATOM 718 O O . ARG A 1 89 ? -29.262 3.685 24.528 1.00 72.25 89 ARG A O 1
ATOM 725 N N . PHE A 1 90 ? -27.721 4.041 26.144 1.00 77.25 90 PHE A N 1
ATOM 726 C CA . PHE A 1 90 ? -26.760 4.786 25.358 1.00 77.25 90 PHE A CA 1
ATOM 727 C C . PHE A 1 90 ? -25.467 3.988 25.282 1.00 77.25 90 PHE A C 1
ATOM 729 O O . PHE A 1 90 ? -25.088 3.338 26.259 1.00 77.25 90 PHE A O 1
ATOM 736 N N . TYR A 1 91 ? -24.781 4.057 24.148 1.00 72.88 91 TYR A N 1
ATOM 737 C CA . TYR A 1 91 ? -23.376 3.678 24.084 1.00 72.88 91 TYR A CA 1
ATOM 738 C C . TYR A 1 91 ? -22.545 4.873 24.536 1.00 72.88 91 TYR A C 1
AT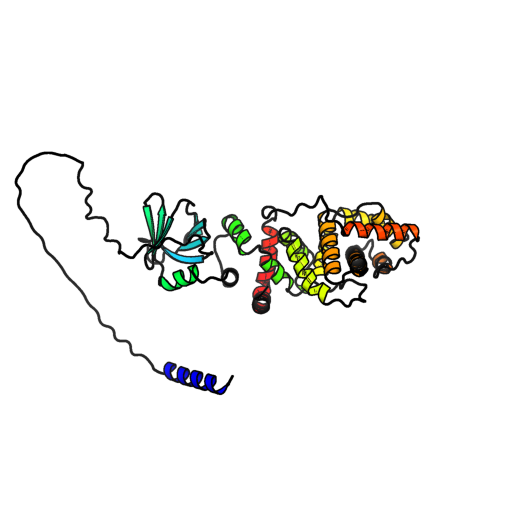OM 740 O O . TYR A 1 91 ? -22.555 5.920 23.895 1.00 72.88 91 TYR A O 1
ATOM 748 N N . PHE A 1 92 ? -21.865 4.713 25.661 1.00 76.44 92 PHE A N 1
ATOM 749 C CA . PHE A 1 92 ? -20.869 5.643 26.162 1.00 76.44 92 PHE A CA 1
ATOM 750 C C . PHE A 1 92 ? -19.538 5.313 25.489 1.00 76.44 92 PHE A C 1
ATOM 752 O O . PHE A 1 92 ? -19.086 4.175 25.595 1.00 76.44 92 PHE A O 1
ATOM 759 N N . LEU A 1 93 ? -18.953 6.271 24.776 1.00 71.12 93 LEU A N 1
ATOM 760 C CA . LEU A 1 93 ? -17.703 6.137 24.027 1.00 71.12 93 LEU A CA 1
ATOM 761 C C . LEU A 1 93 ? -16.697 7.141 24.591 1.00 71.12 93 LEU A C 1
ATOM 763 O O . LEU A 1 93 ? -17.005 8.334 24.638 1.00 71.12 93 LEU A O 1
ATOM 767 N N . TYR A 1 94 ? -15.511 6.679 24.979 1.00 72.31 94 TYR A N 1
ATOM 768 C CA . TYR A 1 94 ? -14.461 7.532 25.538 1.00 72.31 94 TYR A CA 1
ATOM 769 C C . TYR A 1 94 ? -13.100 7.217 24.926 1.00 72.31 94 TYR A C 1
ATOM 771 O O . TYR A 1 94 ? -12.733 6.049 24.829 1.00 72.31 94 TYR A O 1
ATOM 779 N N . ASP A 1 95 ? -12.381 8.265 24.535 1.00 64.81 95 ASP A N 1
ATOM 780 C CA . ASP A 1 95 ? -10.986 8.281 24.087 1.00 64.81 95 ASP A CA 1
ATOM 781 C C . ASP A 1 95 ? -10.446 9.683 24.366 1.00 64.81 95 ASP A C 1
ATOM 783 O O . ASP A 1 95 ? -10.773 10.597 23.613 1.00 64.81 95 ASP A O 1
ATOM 787 N N . ASP A 1 96 ? -9.712 9.888 25.462 1.00 63.66 96 ASP A N 1
ATOM 788 C CA . ASP A 1 96 ? -9.307 11.228 25.906 1.00 63.66 96 ASP A CA 1
ATOM 789 C C . ASP A 1 96 ? -8.709 12.076 24.758 1.00 63.66 96 ASP A C 1
ATOM 791 O O . ASP A 1 96 ? -7.850 11.593 24.010 1.00 63.66 96 ASP A O 1
ATOM 795 N N . PRO A 1 97 ? -9.150 13.334 24.549 1.00 56.69 97 PRO A N 1
ATOM 796 C CA . PRO A 1 97 ? -10.119 14.129 25.323 1.00 56.69 97 PRO A CA 1
ATOM 797 C C . PRO A 1 97 ? -11.585 13.989 24.863 1.00 56.69 97 PRO A C 1
ATOM 799 O O . PRO A 1 97 ? -12.442 14.814 25.188 1.00 56.69 97 PRO A O 1
ATOM 802 N N . TYR A 1 98 ? -11.887 13.003 24.029 1.00 60.75 98 TYR A N 1
ATOM 803 C CA . TYR A 1 98 ? -13.185 12.818 23.400 1.00 60.75 98 TYR A CA 1
ATOM 804 C C . TYR A 1 98 ? -14.099 11.924 24.232 1.00 60.75 98 TYR A C 1
ATOM 806 O O . TYR A 1 98 ? -13.771 10.800 24.605 1.00 60.75 98 TYR A O 1
ATOM 814 N N . CYS A 1 99 ? -15.318 12.408 24.445 1.00 72.44 99 CYS A N 1
ATOM 815 C CA . CYS A 1 99 ? -16.396 11.640 25.042 1.00 72.44 99 CYS A CA 1
ATOM 816 C C . CYS A 1 99 ? -17.669 11.835 24.216 1.00 72.44 99 CYS A C 1
ATOM 818 O O . CYS A 1 99 ? -17.991 12.947 23.792 1.00 72.44 99 CYS A O 1
ATOM 820 N N . SER A 1 100 ? -18.419 10.761 23.985 1.00 68.88 100 SER A N 1
ATOM 821 C CA . SER A 1 100 ? -19.717 10.848 23.317 1.00 68.88 100 SER A CA 1
ATOM 822 C C . SER A 1 100 ? -20.714 9.822 23.842 1.00 68.88 100 SER A C 1
ATOM 824 O O . SER A 1 100 ? -20.352 8.768 24.365 1.00 68.88 100 SER A O 1
ATOM 826 N N . LEU A 1 101 ? -21.993 10.161 23.710 1.00 77.00 101 LEU A N 1
ATOM 827 C CA . LEU A 1 101 ? -23.118 9.303 24.056 1.00 77.00 101 LEU A CA 1
ATOM 828 C C . LEU A 1 101 ? -23.928 9.046 22.795 1.00 77.00 101 LEU A C 1
ATOM 830 O O . LEU A 1 101 ? -24.395 9.983 22.157 1.00 77.00 101 LEU A O 1
ATOM 834 N N . PHE A 1 102 ? -24.142 7.787 22.449 1.00 66.69 102 PHE A N 1
ATOM 835 C CA . PHE A 1 102 ? -24.964 7.420 21.302 1.00 66.69 102 PHE A CA 1
ATOM 836 C C . PHE A 1 102 ? -26.288 6.810 21.766 1.00 66.69 102 PHE A C 1
ATOM 838 O O . PHE A 1 102 ? -26.293 5.736 22.372 1.00 66.69 102 PHE A O 1
ATOM 845 N N . ASP A 1 103 ? -27.406 7.489 21.489 1.00 72.00 103 ASP A N 1
ATOM 846 C CA . ASP A 1 103 ? -28.756 6.966 21.725 1.00 72.00 103 ASP A CA 1
ATOM 847 C C . ASP A 1 103 ? -29.122 5.998 20.598 1.00 72.00 103 ASP A C 1
ATOM 849 O O . ASP A 1 103 ? -29.404 6.405 19.468 1.00 72.00 103 ASP A O 1
ATOM 853 N N . PHE A 1 104 ? -29.158 4.703 20.908 1.00 59.56 104 PHE A N 1
ATOM 854 C CA . PHE A 1 104 ? -29.479 3.680 19.916 1.00 59.56 104 PHE A CA 1
ATOM 855 C C . PHE A 1 104 ? -30.897 3.828 19.345 1.00 59.56 104 PHE A C 1
ATOM 857 O O . PHE A 1 104 ? -31.115 3.585 18.159 1.00 59.56 104 PHE A O 1
ATOM 864 N N . ASN A 1 105 ? -31.864 4.241 20.169 1.00 63.41 105 ASN A N 1
ATOM 865 C CA . ASN A 1 105 ? -33.266 4.304 19.757 1.00 63.41 105 ASN A CA 1
ATOM 866 C C . ASN A 1 105 ? -33.527 5.494 18.833 1.00 63.41 105 ASN A C 1
ATOM 868 O O . ASN A 1 105 ? -34.352 5.397 17.927 1.00 63.41 105 ASN A O 1
ATOM 872 N N . LYS A 1 106 ? -32.823 6.607 19.059 1.00 63.50 106 LYS A N 1
ATOM 873 C CA . LYS A 1 106 ? -32.962 7.831 18.258 1.00 63.50 106 LYS A CA 1
ATOM 874 C C . LYS A 1 106 ? -31.951 7.940 17.122 1.00 63.50 106 LYS A C 1
ATOM 876 O O . LYS A 1 106 ? -32.140 8.753 16.227 1.00 63.50 106 LYS A O 1
ATOM 881 N N . ARG A 1 107 ? -30.900 7.112 17.136 1.00 59.19 107 ARG A N 1
ATOM 882 C CA . ARG A 1 107 ? -29.739 7.195 16.232 1.00 59.19 107 ARG A CA 1
ATOM 883 C C . ARG A 1 107 ? -29.016 8.546 16.293 1.00 59.19 107 ARG A C 1
ATOM 885 O O . ARG A 1 107 ? -28.382 8.966 15.329 1.00 59.19 107 ARG A O 1
ATOM 892 N N . GLU A 1 108 ? -29.070 9.203 17.444 1.00 55.69 108 GLU A N 1
ATOM 893 C CA . GLU A 1 108 ? -28.445 10.502 17.685 1.00 55.69 108 GLU A CA 1
ATOM 894 C C . GLU A 1 108 ? -27.160 10.316 18.493 1.00 55.69 108 GLU A C 1
ATOM 896 O O . GLU A 1 108 ? -27.103 9.486 19.405 1.00 55.69 108 GLU A O 1
ATOM 901 N N . ILE A 1 109 ? -26.119 11.079 18.150 1.00 55.91 109 ILE A N 1
ATOM 902 C CA . ILE A 1 109 ? -24.885 11.140 18.932 1.00 55.91 109 ILE A CA 1
ATOM 903 C C . ILE A 1 109 ? -24.784 12.504 19.605 1.00 55.91 109 ILE A C 1
ATOM 905 O O . ILE A 1 109 ? -24.900 13.549 18.970 1.00 55.91 109 ILE A O 1
ATOM 909 N N . GLU A 1 110 ? -24.578 12.479 20.910 1.00 72.00 110 GLU A N 1
ATOM 910 C CA . GLU A 1 110 ? -24.280 13.653 21.702 1.00 72.00 110 GLU A CA 1
ATOM 911 C C . GLU A 1 110 ? -22.767 13.712 21.915 1.00 72.00 110 GLU A C 1
ATOM 913 O O . GLU A 1 110 ? -22.182 12.832 22.555 1.00 72.00 110 GLU A O 1
ATOM 918 N N . ILE A 1 111 ? -22.132 14.745 21.364 1.00 58.06 111 ILE A N 1
ATOM 919 C CA . ILE A 1 111 ? -20.718 15.024 21.610 1.00 58.06 111 ILE A CA 1
ATOM 920 C C . ILE A 1 111 ? -20.614 15.783 22.920 1.00 58.06 111 ILE A C 1
ATOM 922 O O . ILE A 1 111 ? -21.186 16.863 23.074 1.00 58.06 111 ILE A O 1
ATOM 926 N N . ILE A 1 112 ? -19.862 15.224 23.856 1.00 71.31 112 ILE A N 1
ATOM 927 C CA . ILE A 1 112 ? -19.595 15.879 25.122 1.00 71.31 112 ILE A CA 1
ATOM 928 C C . ILE A 1 112 ? -18.447 16.862 24.919 1.00 71.31 112 ILE A C 1
ATOM 930 O O . ILE A 1 112 ? -17.438 16.547 24.290 1.00 71.31 112 ILE A O 1
ATOM 934 N N . THR A 1 113 ? -18.608 18.074 25.445 1.00 66.94 113 THR A N 1
ATOM 935 C CA . THR A 1 113 ? -17.580 19.110 25.352 1.00 66.94 113 THR A CA 1
ATOM 936 C C . THR A 1 113 ? -16.298 18.656 26.047 1.00 66.94 113 THR A C 1
ATOM 938 O O . THR A 1 113 ? -16.342 18.083 27.134 1.00 66.94 113 THR A O 1
ATOM 941 N N . THR A 1 114 ? -15.150 18.994 25.462 1.00 63.66 114 THR A N 1
ATOM 942 C CA . THR A 1 114 ? -13.810 18.651 25.980 1.00 63.66 114 THR A CA 1
ATOM 943 C C . THR A 1 114 ? -13.520 19.219 27.371 1.00 63.66 114 THR A C 1
ATOM 945 O O . THR A 1 114 ? -12.611 18.761 28.047 1.00 63.66 114 THR A O 1
ATOM 948 N N . ASN A 1 115 ? -14.293 20.213 27.818 1.00 70.00 115 ASN A N 1
ATOM 949 C CA . ASN A 1 115 ? -14.163 20.814 29.149 1.00 70.00 115 ASN A CA 1
ATOM 950 C C . ASN A 1 115 ? -14.926 20.028 30.232 1.00 70.00 115 ASN A C 1
ATOM 952 O O . ASN A 1 115 ? -14.953 20.444 31.390 1.00 70.00 115 ASN A O 1
ATOM 956 N N . SER A 1 116 ? -15.602 18.939 29.860 1.00 79.19 116 SER A N 1
ATOM 957 C CA . SER A 1 116 ? -16.340 18.099 30.798 1.00 79.19 116 SER A CA 1
ATOM 958 C C . SER A 1 116 ? -15.387 17.185 31.562 1.00 79.19 116 SER A C 1
ATOM 960 O O . SER A 1 116 ? -14.508 16.561 30.980 1.00 79.19 116 SER A O 1
ATOM 962 N N . GLN A 1 117 ? -15.591 17.073 32.870 1.00 83.81 117 GLN A N 1
ATOM 963 C CA . GLN A 1 117 ? -14.838 16.165 33.728 1.00 83.81 117 GLN A CA 1
ATOM 964 C C . GLN A 1 117 ? -15.590 14.843 33.880 1.00 83.81 117 GLN A C 1
ATOM 966 O O . GLN A 1 117 ? -16.812 14.833 34.046 1.00 83.81 117 GLN A O 1
ATOM 971 N N . LEU A 1 118 ? -14.856 13.734 33.853 1.00 85.44 118 LEU A N 1
ATOM 972 C CA . LEU A 1 118 ? -15.404 12.388 33.980 1.00 85.44 118 LEU A CA 1
ATOM 973 C C . LEU A 1 118 ? -14.942 11.726 35.270 1.00 85.44 118 LEU A C 1
ATOM 975 O O . LEU A 1 118 ? -13.764 11.771 35.620 1.00 85.44 118 LEU A O 1
ATOM 979 N N . PHE A 1 119 ? -15.885 11.098 35.963 1.00 86.06 119 PHE A N 1
ATOM 980 C CA . PHE A 1 119 ? -15.637 10.375 37.203 1.00 86.06 119 PHE A CA 1
ATOM 981 C C . PHE A 1 119 ? -16.371 9.035 37.203 1.00 86.06 119 PHE A C 1
ATOM 983 O O . PHE A 1 119 ? -17.464 8.917 36.644 1.00 86.06 119 PHE A O 1
ATOM 990 N N . PHE A 1 120 ? -15.810 8.062 37.909 1.00 82.56 120 PHE A N 1
ATOM 991 C CA . PHE A 1 120 ? -16.518 6.872 38.359 1.00 82.56 120 PHE A CA 1
ATOM 992 C C . PHE A 1 120 ? -17.004 7.065 39.793 1.00 82.56 120 PHE A C 1
ATOM 994 O O . PHE A 1 120 ? -16.295 7.596 40.648 1.00 82.56 120 PHE A O 1
ATOM 1001 N N . GLU A 1 121 ? -18.239 6.644 40.044 1.00 83.31 121 GLU A N 1
ATOM 1002 C CA . GLU A 1 121 ? -18.861 6.638 41.365 1.00 83.31 121 GLU A CA 1
ATOM 1003 C C . GLU A 1 121 ? -19.616 5.313 41.536 1.00 83.31 121 GLU A C 1
ATOM 1005 O O . GLU A 1 121 ? -20.818 5.205 41.271 1.00 83.31 121 GLU A O 1
ATOM 1010 N N . GLY A 1 122 ? -18.915 4.243 41.919 1.00 77.75 122 GLY A N 1
ATOM 1011 C CA . GLY A 1 122 ? -19.523 2.916 41.913 1.00 77.75 122 GLY A CA 1
ATOM 1012 C C . GLY A 1 122 ? -19.823 2.438 40.492 1.00 77.75 122 GLY A C 1
ATOM 1013 O O . GLY A 1 122 ? -19.040 2.584 39.563 1.00 77.75 122 GLY A O 1
ATOM 1014 N N . ARG A 1 123 ? -21.044 1.935 40.292 1.00 75.50 123 ARG A N 1
ATOM 1015 C CA . ARG A 1 123 ? -21.557 1.556 38.965 1.00 75.50 123 ARG A CA 1
ATOM 1016 C C . ARG A 1 123 ? -21.986 2.745 38.098 1.00 75.50 123 ARG A C 1
ATOM 1018 O O . ARG A 1 123 ? -22.735 2.540 37.146 1.00 75.50 123 ARG A O 1
ATOM 1025 N N . TYR A 1 124 ? -21.665 3.979 38.469 1.00 84.00 124 TYR A N 1
ATOM 1026 C CA . TYR A 1 124 ? -22.100 5.162 37.733 1.00 84.00 124 TYR A CA 1
ATOM 1027 C C . TYR A 1 124 ? -20.910 5.854 37.083 1.00 84.00 124 TYR A C 1
ATOM 1029 O O . TYR A 1 124 ? -19.882 6.057 37.723 1.00 84.00 124 TYR A O 1
ATOM 1037 N N . ILE A 1 125 ? -21.090 6.264 35.829 1.00 85.94 125 ILE A N 1
ATOM 1038 C CA . ILE A 1 125 ? -20.250 7.283 35.204 1.00 85.94 125 ILE A CA 1
ATOM 1039 C C . ILE A 1 125 ? -20.898 8.631 35.493 1.00 85.94 125 ILE A C 1
ATOM 1041 O O . ILE A 1 125 ? -22.090 8.822 35.231 1.00 85.94 125 ILE A O 1
ATOM 1045 N N . VAL A 1 126 ? -20.120 9.559 36.035 1.00 88.06 126 VAL A N 1
ATOM 1046 C CA . VAL A 1 126 ? -20.538 10.929 36.317 1.00 88.06 126 VAL A CA 1
ATOM 1047 C C . VAL A 1 126 ? -19.825 11.851 35.349 1.00 88.06 126 VAL A C 1
ATOM 1049 O O . VAL A 1 126 ? -18.600 11.945 35.336 1.00 88.06 126 VAL A O 1
ATOM 1052 N N . LEU A 1 127 ? -20.618 12.544 34.545 1.00 87.69 127 LEU A N 1
ATOM 1053 C CA . LEU A 1 127 ? -20.150 13.520 33.583 1.00 87.69 127 LEU A CA 1
ATOM 1054 C C . LEU A 1 127 ? -20.487 14.908 34.115 1.00 87.69 127 LEU A C 1
ATOM 1056 O O . LEU A 1 127 ? -21.660 15.265 34.233 1.00 87.69 127 LEU A O 1
ATOM 1060 N N . ARG A 1 128 ? -19.459 15.672 34.470 1.00 85.12 128 ARG A N 1
ATOM 1061 C CA . ARG A 1 128 ? -19.581 17.000 35.065 1.00 85.12 128 ARG A CA 1
ATOM 1062 C C . ARG A 1 128 ? -19.251 18.065 34.037 1.00 85.12 128 ARG A C 1
ATOM 1064 O O . ARG A 1 128 ? -18.125 18.136 33.557 1.00 85.12 128 ARG A O 1
ATOM 1071 N N . ASN A 1 129 ? -20.208 18.940 33.767 1.00 81.31 129 ASN A N 1
ATOM 1072 C CA . ASN A 1 129 ? -20.008 20.115 32.928 1.00 81.31 129 ASN A CA 1
ATOM 1073 C C . ASN A 1 129 ? -20.530 21.346 33.677 1.00 81.31 129 ASN A C 1
ATOM 1075 O O . ASN A 1 129 ? -21.687 21.358 34.089 1.00 81.31 129 ASN A O 1
ATOM 1079 N N . ASN A 1 130 ? -19.684 22.357 33.899 1.00 77.69 130 ASN A N 1
ATOM 1080 C CA . ASN A 1 130 ? -20.040 23.586 34.625 1.00 77.69 130 ASN A CA 1
ATOM 1081 C C . ASN A 1 130 ? -20.764 23.333 35.967 1.00 77.69 130 ASN A C 1
ATOM 1083 O O . ASN A 1 130 ? -21.792 23.941 36.250 1.00 77.69 130 ASN A O 1
ATOM 1087 N N . ASN A 1 131 ? -20.243 22.412 36.787 1.00 76.19 131 ASN A N 1
ATOM 1088 C CA . ASN A 1 131 ? -20.828 21.975 38.070 1.00 76.19 131 ASN A CA 1
ATOM 1089 C C . ASN A 1 131 ? -22.191 21.260 37.983 1.00 76.19 131 ASN A C 1
ATOM 1091 O O . ASN A 1 131 ? -22.800 20.983 39.015 1.00 76.19 131 ASN A O 1
ATOM 1095 N N . VAL A 1 132 ? -22.656 20.910 36.782 1.00 80.19 132 VAL A N 1
ATOM 1096 C CA . VAL A 1 132 ? -23.842 20.074 36.580 1.00 80.19 132 VAL A CA 1
ATOM 1097 C C . VAL A 1 132 ? -23.404 18.637 36.329 1.00 80.19 132 VAL A C 1
ATOM 1099 O O . VAL A 1 132 ? -22.698 18.354 35.361 1.00 80.19 132 VAL A O 1
ATOM 1102 N N . ASP A 1 133 ? -23.850 17.730 37.198 1.00 85.44 133 ASP A N 1
ATOM 1103 C CA . ASP A 1 133 ? -23.543 16.303 37.111 1.00 85.44 133 ASP A CA 1
ATOM 1104 C C . ASP A 1 133 ? -24.647 15.558 36.345 1.00 85.44 133 ASP A C 1
ATOM 1106 O O . ASP A 1 133 ? -25.814 15.541 36.753 1.00 85.44 133 ASP A O 1
ATOM 1110 N N . ARG A 1 134 ? -24.266 14.880 35.260 1.00 87.75 134 ARG A N 1
ATOM 1111 C CA . ARG A 1 134 ? -25.089 13.883 34.566 1.00 87.75 134 ARG A CA 1
ATOM 1112 C C . ARG A 1 134 ? -24.603 12.491 34.924 1.00 87.75 134 ARG A C 1
ATOM 1114 O O . ARG A 1 134 ? -23.441 12.161 34.706 1.00 87.75 134 ARG A O 1
ATOM 1121 N N . LEU A 1 135 ? -25.504 11.678 35.465 1.00 88.88 135 LEU A N 1
ATOM 1122 C CA . LEU A 1 135 ? -25.185 10.334 35.925 1.00 88.88 135 LEU A CA 1
ATOM 1123 C C . LEU A 1 135 ? -25.664 9.292 34.920 1.00 88.88 135 LEU A C 1
ATOM 1125 O O . LEU A 1 135 ? -26.797 9.339 34.431 1.00 88.88 135 LEU A O 1
ATOM 1129 N N . PHE A 1 136 ? -24.814 8.305 34.671 1.00 87.06 136 PHE A N 1
ATOM 1130 C CA . PHE A 1 136 ? -25.098 7.175 33.804 1.00 87.06 136 PHE A CA 1
ATOM 1131 C C . PHE A 1 136 ? -24.869 5.878 34.572 1.00 87.06 136 PHE A C 1
ATOM 1133 O O . PHE A 1 136 ? -23.748 5.554 34.943 1.00 87.06 136 PHE A O 1
ATOM 1140 N N . SER A 1 137 ? -25.935 5.119 34.816 1.00 83.44 137 SER A N 1
ATOM 1141 C CA . SER A 1 137 ? -25.854 3.806 35.454 1.00 83.44 137 SER A CA 1
ATOM 1142 C C . SER A 1 137 ? -25.311 2.775 34.477 1.00 83.44 137 SER A C 1
ATOM 1144 O O . SER A 1 137 ? -25.900 2.532 33.419 1.00 83.44 137 SER A O 1
ATOM 1146 N N . LEU A 1 138 ? -24.257 2.094 34.893 1.00 70.00 138 LEU A N 1
ATOM 1147 C CA . LEU A 1 138 ? -23.734 0.895 34.266 1.00 70.00 138 LEU A CA 1
ATOM 1148 C C . LEU A 1 138 ? -24.513 -0.322 34.767 1.00 70.00 138 LEU A C 1
ATOM 1150 O O . LEU A 1 138 ? -25.038 -0.349 35.885 1.00 70.00 138 LEU A O 1
ATOM 1154 N N . LYS A 1 139 ? -24.641 -1.323 33.895 1.00 59.12 139 LYS A N 1
ATOM 1155 C CA . LYS A 1 139 ? -25.260 -2.614 34.233 1.00 59.12 139 LYS A CA 1
ATOM 1156 C C . LYS A 1 139 ? -24.237 -3.615 34.790 1.00 59.12 139 LYS A C 1
ATOM 1158 O O . LYS A 1 139 ? -24.639 -4.643 35.321 1.00 59.12 139 LYS A O 1
ATOM 1163 N N . VAL A 1 140 ? -22.953 -3.309 34.632 1.00 51.75 140 VAL A N 1
ATOM 1164 C CA . VAL A 1 140 ? -21.803 -4.105 35.070 1.00 51.75 140 VAL A CA 1
ATOM 1165 C C . VAL A 1 140 ? -21.178 -3.404 36.282 1.00 51.75 140 VAL A C 1
ATOM 1167 O O . VAL A 1 140 ? -21.318 -2.185 36.421 1.00 51.75 140 VAL A O 1
ATOM 1170 N N . GLU A 1 141 ? -20.582 -4.175 37.189 1.00 51.81 141 GLU A N 1
ATOM 1171 C CA . GLU A 1 141 ? -19.911 -3.651 38.384 1.00 51.81 141 GLU A CA 1
ATOM 1172 C C . GLU A 1 141 ? -18.657 -2.840 38.015 1.00 51.81 141 GLU A C 1
ATOM 1174 O O . GLU A 1 141 ? -18.162 -2.932 36.897 1.00 51.81 141 GLU A O 1
ATOM 1179 N N . GLU A 1 142 ? -18.198 -1.993 38.937 1.00 52.19 142 GLU A N 1
ATOM 1180 C CA . GLU A 1 142 ? -17.115 -1.013 38.732 1.00 52.19 142 GLU A CA 1
ATOM 1181 C C . GLU A 1 142 ? -15.746 -1.670 38.480 1.00 52.19 142 GLU A C 1
ATOM 1183 O O . GLU A 1 142 ? -14.972 -1.202 37.651 1.00 52.19 142 GLU A O 1
ATOM 1188 N N . GLU A 1 143 ? -15.474 -2.774 39.173 1.00 51.22 143 GLU A N 1
ATOM 1189 C CA . GLU A 1 143 ? -14.177 -3.461 39.215 1.00 51.22 143 GLU A CA 1
ATOM 1190 C C . GLU A 1 143 ? -13.668 -3.902 37.821 1.00 51.22 143 GLU A C 1
ATOM 1192 O O . GLU A 1 143 ? -12.568 -3.495 37.455 1.00 51.22 143 GLU A O 1
ATOM 1197 N N . PRO A 1 144 ? -14.473 -4.554 36.953 1.00 46.34 144 PRO A N 1
ATOM 1198 C CA . PRO A 1 144 ? -14.085 -4.829 35.564 1.00 46.34 144 PRO A CA 1
ATOM 1199 C C . PRO A 1 144 ? -13.683 -3.607 34.722 1.00 46.34 144 PRO A C 1
ATOM 1201 O O . PRO A 1 144 ? -12.985 -3.765 33.721 1.00 46.34 144 PRO A O 1
ATOM 1204 N N . PHE A 1 145 ? -14.151 -2.401 35.064 1.00 51.50 145 PHE A N 1
ATOM 1205 C CA . PHE A 1 145 ? -13.763 -1.178 34.356 1.00 51.50 145 PHE A CA 1
ATOM 1206 C C . PHE A 1 145 ? -12.456 -0.614 34.881 1.00 51.50 145 PHE A C 1
ATOM 1208 O O . PHE A 1 145 ? -11.638 -0.212 34.063 1.00 51.50 145 PHE A O 1
ATOM 1215 N N . HIS A 1 146 ? -12.239 -0.614 36.199 1.00 55.12 146 HIS A N 1
ATOM 1216 C CA . HIS A 1 146 ? -10.931 -0.262 36.763 1.00 55.12 146 HIS A CA 1
ATOM 1217 C C . HIS A 1 146 ? -9.844 -1.169 36.201 1.00 55.12 146 HIS A C 1
ATOM 1219 O O . HIS A 1 146 ? -8.855 -0.669 35.676 1.00 55.12 146 HIS A O 1
ATOM 1225 N N . ASP A 1 147 ? -10.091 -2.477 36.148 1.00 50.78 147 ASP A N 1
ATOM 1226 C CA . ASP A 1 147 ? -9.157 -3.425 35.542 1.00 50.78 147 ASP A CA 1
ATOM 1227 C C . ASP A 1 147 ? -8.876 -3.106 34.064 1.00 50.78 147 ASP A C 1
ATOM 1229 O O . ASP A 1 147 ? -7.733 -3.204 33.617 1.00 50.78 147 ASP A O 1
ATOM 1233 N N . ALA A 1 148 ? -9.894 -2.700 33.296 1.00 48.19 148 ALA A N 1
ATOM 1234 C CA . ALA A 1 148 ? -9.734 -2.296 31.899 1.00 48.19 148 ALA A CA 1
ATOM 1235 C C . ALA A 1 148 ? -8.985 -0.956 31.748 1.00 48.19 148 ALA A C 1
ATOM 1237 O O . ALA A 1 148 ? -8.227 -0.780 30.795 1.00 48.19 148 ALA A O 1
ATOM 1238 N N . ILE A 1 149 ? -9.164 -0.019 32.678 1.00 54.25 149 ILE A N 1
ATOM 1239 C CA . ILE A 1 149 ? -8.445 1.262 32.714 1.00 54.25 149 ILE A CA 1
ATOM 1240 C C . ILE A 1 149 ? -6.965 1.032 33.055 1.00 54.25 149 ILE A C 1
ATOM 1242 O O . ILE A 1 149 ? -6.098 1.684 32.476 1.00 54.25 149 ILE A O 1
ATOM 1246 N N . GLU A 1 150 ? -6.674 0.092 33.956 1.00 52.66 150 GLU A N 1
ATOM 1247 C CA . GLU A 1 150 ? -5.333 -0.143 34.498 1.00 52.66 150 GLU A CA 1
ATOM 1248 C C . GLU A 1 150 ? -4.491 -1.145 33.685 1.00 52.66 150 GLU A C 1
ATOM 1250 O O . GLU A 1 150 ? -3.276 -0.984 33.606 1.00 52.66 150 GLU A O 1
ATOM 1255 N N . ASN A 1 151 ? -5.100 -2.155 33.043 1.00 44.41 151 ASN A N 1
ATOM 1256 C CA . ASN A 1 151 ? -4.371 -3.314 32.489 1.00 44.41 151 ASN A CA 1
ATOM 1257 C C . ASN A 1 151 ? -4.474 -3.498 30.961 1.00 44.41 151 ASN A C 1
ATOM 1259 O O . ASN A 1 151 ? -4.160 -4.571 30.440 1.00 44.41 151 ASN A O 1
ATOM 1263 N N . THR A 1 152 ? -4.918 -2.489 30.205 1.00 48.53 152 THR A N 1
ATOM 1264 C CA . THR A 1 152 ? -5.104 -2.650 28.752 1.00 48.53 152 THR A CA 1
ATOM 1265 C C . THR A 1 152 ? -3.812 -2.456 27.944 1.00 48.53 152 THR A C 1
ATOM 1267 O O . THR A 1 152 ? -3.380 -1.331 27.648 1.00 48.53 152 THR A O 1
ATOM 1270 N N . ASP A 1 153 ? -3.275 -3.575 27.449 1.00 48.03 153 ASP A N 1
ATOM 1271 C CA . ASP A 1 153 ? -2.351 -3.599 26.313 1.00 48.03 153 ASP A CA 1
ATOM 1272 C C . ASP A 1 153 ? -3.092 -3.343 24.986 1.00 48.03 153 ASP A C 1
ATOM 1274 O O . ASP A 1 153 ? -4.131 -3.922 24.662 1.00 48.03 153 ASP A O 1
ATOM 1278 N N . SER A 1 154 ? -2.541 -2.409 24.214 1.00 50.78 154 SER A N 1
ATOM 1279 C CA . SER A 1 154 ? -3.224 -1.549 23.235 1.00 50.78 154 SER A CA 1
ATOM 1280 C C . SER A 1 154 ? -3.754 -2.210 21.948 1.00 50.78 154 SER A C 1
ATOM 1282 O O . SER A 1 154 ? -4.388 -1.520 21.149 1.00 50.78 154 SER A O 1
ATOM 1284 N N . ASP A 1 155 ? -3.527 -3.501 21.709 1.00 44.56 155 ASP A N 1
ATOM 1285 C CA . ASP A 1 155 ? -3.786 -4.118 20.394 1.00 44.56 155 ASP A CA 1
ATOM 1286 C C . ASP A 1 155 ? -4.985 -5.076 20.360 1.00 44.56 155 ASP A C 1
ATOM 1288 O O . ASP A 1 155 ? -5.634 -5.231 19.323 1.00 44.56 155 ASP A O 1
ATOM 1292 N N . ILE A 1 156 ? -5.357 -5.663 21.497 1.00 43.16 156 ILE A N 1
ATOM 1293 C CA . ILE A 1 156 ? -6.434 -6.662 21.578 1.00 43.16 156 ILE A CA 1
ATOM 1294 C C . ILE A 1 156 ? -7.816 -5.986 21.526 1.00 43.16 156 ILE A C 1
ATOM 1296 O O . ILE A 1 156 ? -8.731 -6.465 20.854 1.00 43.16 156 ILE A O 1
ATOM 1300 N N . ILE A 1 157 ? -7.971 -4.817 22.156 1.00 41.00 157 ILE A N 1
ATOM 1301 C CA . ILE A 1 157 ? -9.263 -4.109 22.244 1.00 41.00 157 ILE A CA 1
ATOM 1302 C C . ILE A 1 157 ? -9.684 -3.480 20.899 1.00 41.00 157 ILE A C 1
ATOM 1304 O O . ILE A 1 157 ? -10.870 -3.476 20.557 1.00 41.00 157 ILE A O 1
ATOM 1308 N N . LYS A 1 158 ? -8.726 -3.065 20.056 1.00 42.72 158 LYS A N 1
ATOM 1309 C CA . LYS A 1 158 ? -8.977 -2.647 18.660 1.00 42.72 158 LYS A CA 1
ATOM 1310 C C . LYS A 1 158 ? -9.555 -3.773 17.803 1.00 42.72 158 LYS A C 1
ATOM 1312 O O . LYS A 1 158 ? -10.456 -3.548 16.994 1.00 42.72 158 LYS A O 1
ATOM 1317 N N . GLN A 1 159 ? -9.065 -4.993 18.004 1.00 44.50 159 GLN A N 1
ATOM 1318 C CA . GLN A 1 159 ? -9.543 -6.182 17.301 1.00 44.50 159 GLN A CA 1
ATOM 1319 C C . GLN A 1 159 ? -10.963 -6.558 17.755 1.00 44.50 159 GLN A C 1
ATOM 1321 O O . GLN A 1 159 ? -11.796 -6.890 16.913 1.00 44.50 159 GLN A O 1
ATOM 1326 N N . PHE A 1 160 ? -11.284 -6.395 19.046 1.00 41.12 160 PHE A N 1
ATOM 1327 C CA . PHE A 1 160 ? -12.648 -6.551 19.575 1.00 41.12 160 PHE A CA 1
ATOM 1328 C C . PHE A 1 160 ? -13.642 -5.526 18.995 1.00 41.12 160 PHE A C 1
ATOM 1330 O O . PHE A 1 160 ? -14.783 -5.887 18.706 1.00 41.12 160 PHE A O 1
ATOM 1337 N N . TYR A 1 161 ? -13.222 -4.279 18.744 1.00 42.84 161 TYR A N 1
ATOM 1338 C CA . TYR A 1 161 ? -14.049 -3.270 18.065 1.00 42.84 161 TYR A CA 1
ATOM 1339 C C . TYR A 1 161 ? -14.350 -3.637 16.598 1.00 42.84 161 TYR A C 1
ATOM 1341 O O . TYR A 1 161 ? -15.507 -3.583 16.174 1.00 42.84 161 TYR A O 1
ATOM 1349 N N . ILE A 1 162 ? -13.348 -4.089 15.837 1.00 42.56 162 ILE A N 1
ATOM 1350 C CA . ILE A 1 162 ? -13.510 -4.557 14.445 1.00 42.56 162 ILE A CA 1
ATOM 1351 C C . ILE A 1 162 ? -14.411 -5.806 14.382 1.00 42.56 162 ILE A C 1
ATOM 1353 O O . ILE A 1 162 ? -15.337 -5.869 13.573 1.00 42.56 162 ILE A O 1
ATOM 1357 N N . LEU A 1 163 ? -14.221 -6.760 15.297 1.00 42.09 163 LEU A N 1
ATOM 1358 C CA . LEU A 1 163 ? -15.085 -7.935 15.457 1.00 42.09 163 LEU A CA 1
ATOM 1359 C C . LEU A 1 163 ? -16.535 -7.563 15.807 1.00 42.09 163 LEU A C 1
ATOM 1361 O O . LEU A 1 163 ? -17.471 -8.164 15.279 1.00 42.09 163 LEU A O 1
ATOM 1365 N N . SER A 1 164 ? -16.743 -6.540 16.641 1.00 40.97 164 SER A N 1
ATOM 1366 C CA . SER A 1 164 ? -18.085 -6.062 17.001 1.00 40.97 164 SER A CA 1
ATOM 1367 C C . SER A 1 164 ? -18.864 -5.500 15.802 1.00 40.97 164 SER A C 1
ATOM 1369 O O . SER A 1 164 ? -20.077 -5.675 15.716 1.00 40.97 164 SER A O 1
ATOM 1371 N N . LYS A 1 165 ? -18.170 -4.900 14.825 1.00 40.31 165 LYS A N 1
ATOM 1372 C CA . LYS A 1 165 ? -18.765 -4.428 13.563 1.00 40.31 165 LYS A CA 1
ATOM 1373 C C . LYS A 1 165 ? -19.104 -5.589 12.620 1.00 40.31 165 LYS A C 1
ATOM 1375 O O . LYS A 1 165 ? -20.137 -5.540 11.956 1.00 40.31 165 LYS A O 1
ATOM 1380 N N . ILE A 1 166 ? -18.281 -6.641 12.612 1.00 42.34 166 ILE A N 1
ATOM 1381 C CA . ILE A 1 166 ? -18.474 -7.873 11.823 1.00 42.34 166 ILE A CA 1
ATOM 1382 C C . ILE A 1 166 ? -19.693 -8.692 12.291 1.00 42.34 166 ILE A C 1
ATOM 1384 O O . ILE A 1 166 ? -20.340 -9.350 11.476 1.00 42.34 166 ILE A O 1
ATOM 1388 N N . CYS A 1 167 ? -20.048 -8.630 13.576 1.00 38.94 167 CYS A N 1
ATOM 1389 C CA . CYS A 1 167 ? -21.138 -9.413 14.175 1.00 38.94 167 CYS A CA 1
ATOM 1390 C C . CYS A 1 167 ? -22.517 -8.701 14.215 1.00 38.94 167 CYS A C 1
ATOM 1392 O O . CYS A 1 167 ? -23.389 -9.153 14.952 1.00 38.94 167 CYS A O 1
ATOM 1394 N N . ASN A 1 168 ? -22.728 -7.672 13.375 1.00 38.38 168 ASN A N 1
ATOM 1395 C CA . ASN A 1 168 ? -23.896 -6.766 13.235 1.00 38.38 168 ASN A CA 1
ATOM 1396 C C . ASN A 1 168 ? -23.901 -5.488 14.114 1.00 38.38 168 ASN A C 1
ATOM 1398 O O . ASN A 1 168 ? -24.500 -5.466 15.184 1.00 38.38 168 ASN A O 1
ATOM 1402 N N . GLY A 1 169 ? -23.285 -4.426 13.551 1.00 41.16 169 GLY A N 1
ATOM 1403 C CA . GLY A 1 169 ? -23.643 -2.981 13.501 1.00 41.16 169 GLY A CA 1
ATOM 1404 C C . GLY A 1 169 ? -24.245 -2.259 14.727 1.00 41.16 169 GLY A C 1
ATOM 1405 O O . GLY A 1 169 ? -25.263 -2.678 15.252 1.00 41.16 169 GLY A O 1
ATOM 1406 N N . TYR A 1 170 ? -23.807 -1.080 15.194 1.00 43.22 170 TYR A N 1
ATOM 1407 C CA . TYR A 1 170 ? -22.954 0.026 14.704 1.00 43.22 170 TYR A CA 1
ATOM 1408 C C . TYR A 1 170 ? -22.543 0.899 15.925 1.00 43.22 170 TYR A C 1
ATOM 1410 O O . TYR A 1 170 ? -23.144 0.744 16.988 1.00 43.22 170 TYR A O 1
ATOM 1418 N N . PRO A 1 171 ? -21.579 1.843 15.809 1.00 36.00 171 PRO A N 1
ATOM 1419 C CA . PRO A 1 171 ? -21.986 3.275 15.832 1.00 36.00 171 PRO A CA 1
ATOM 1420 C C . PRO A 1 171 ? -21.023 4.197 15.038 1.00 36.00 171 PRO A C 1
ATOM 1422 O O . PRO A 1 171 ? -19.905 3.769 14.754 1.00 36.00 171 PRO A O 1
ATOM 1425 N N . ASN A 1 172 ? -21.309 5.451 14.658 1.00 42.53 172 ASN A N 1
ATOM 1426 C CA . ASN A 1 172 ? -22.515 6.097 14.100 1.00 42.53 172 ASN A CA 1
ATOM 1427 C C . ASN A 1 172 ? -21.980 7.095 13.048 1.00 42.53 172 ASN A C 1
ATOM 1429 O O . ASN A 1 172 ? -21.333 8.080 13.398 1.00 42.53 172 ASN A O 1
ATOM 1433 N N . THR A 1 173 ? -21.975 6.697 11.782 1.00 40.94 173 THR A N 1
ATOM 1434 C CA . THR A 1 173 ? -20.629 6.461 11.253 1.00 40.94 173 THR A CA 1
ATOM 1435 C C . THR A 1 173 ? -19.951 7.637 10.551 1.00 40.94 173 THR A C 1
ATOM 1437 O O . THR A 1 173 ? -18.759 7.841 10.746 1.00 40.94 173 THR A O 1
ATOM 1440 N N . ASP A 1 174 ? -20.705 8.462 9.834 1.00 36.03 174 ASP A N 1
ATOM 1441 C CA . ASP A 1 174 ? -20.190 9.347 8.779 1.00 36.03 174 ASP A CA 1
ATOM 1442 C C . ASP A 1 174 ? -18.932 10.145 9.173 1.00 36.03 174 ASP A C 1
ATOM 1444 O O . ASP A 1 174 ? -17.813 9.843 8.790 1.00 36.03 174 ASP A O 1
ATOM 1448 N N . ASN A 1 175 ? -19.097 11.162 10.019 1.00 33.62 175 ASN A N 1
ATOM 1449 C CA . ASN A 1 175 ? -18.041 12.164 10.227 1.00 33.62 175 ASN A CA 1
ATOM 1450 C C . ASN A 1 175 ? -17.292 12.025 11.559 1.00 33.62 175 ASN A C 1
ATOM 1452 O O . ASN A 1 175 ? -16.076 12.201 11.616 1.00 33.62 175 ASN A O 1
ATOM 1456 N N . MET A 1 176 ? -17.980 11.647 12.639 1.00 35.00 176 MET A N 1
ATOM 1457 C CA . MET A 1 176 ? -17.316 11.361 13.922 1.00 35.00 176 MET A CA 1
ATOM 1458 C C . MET A 1 176 ? -16.538 10.054 13.886 1.00 35.00 176 MET A C 1
ATOM 1460 O O . MET A 1 176 ? -15.525 9.890 14.564 1.00 35.00 176 MET A O 1
ATOM 1464 N N . THR A 1 177 ? -17.003 9.133 13.054 1.00 40.25 177 THR A N 1
ATOM 1465 C CA . THR A 1 177 ? -16.415 7.808 12.938 1.00 40.25 177 THR A CA 1
ATOM 1466 C C . THR A 1 177 ? -15.392 7.788 11.825 1.00 40.25 177 THR A C 1
ATOM 1468 O O . THR A 1 177 ? -14.539 6.934 11.883 1.00 40.25 177 THR A O 1
ATOM 1471 N N . VAL A 1 178 ? -15.327 8.785 10.936 1.00 39.44 178 VAL A N 1
ATOM 1472 C CA . VAL A 1 178 ? -14.126 9.057 10.129 1.00 39.44 178 VAL A CA 1
ATOM 1473 C C . VAL A 1 178 ? -12.937 9.435 11.011 1.00 39.44 178 VAL A C 1
ATOM 1475 O O . VAL A 1 178 ? -11.896 8.804 10.888 1.00 39.44 178 VAL A O 1
ATOM 1478 N N . ALA A 1 179 ? -13.057 10.396 11.939 1.00 39.00 179 ALA A N 1
ATOM 1479 C CA . ALA A 1 179 ? -11.940 10.756 12.829 1.00 39.00 179 ALA A CA 1
ATOM 1480 C C . ALA A 1 179 ? -11.563 9.597 13.773 1.00 39.00 179 ALA A C 1
ATOM 1482 O O . ALA A 1 179 ? -10.385 9.269 13.939 1.00 39.00 179 ALA A O 1
ATOM 1483 N N . PHE A 1 180 ? -12.576 8.922 14.323 1.00 41.41 180 PHE A N 1
ATOM 1484 C CA . PHE A 1 180 ? -12.404 7.764 15.193 1.00 41.41 180 PHE A CA 1
ATOM 1485 C C . PHE A 1 180 ? -11.892 6.512 14.444 1.00 41.41 180 PHE A C 1
ATOM 1487 O O . PHE A 1 180 ? -10.986 5.853 14.939 1.00 41.41 180 PHE A O 1
ATOM 1494 N N . TYR A 1 181 ? -12.371 6.187 13.234 1.00 46.75 181 TYR A N 1
ATOM 1495 C CA . TYR A 1 181 ? -11.850 5.092 12.389 1.00 46.75 181 TYR A CA 1
ATOM 1496 C C . TYR A 1 181 ? -10.468 5.426 11.845 1.00 46.75 181 TYR A C 1
ATOM 1498 O O . TYR A 1 181 ? -9.634 4.528 11.789 1.00 46.75 181 TYR A O 1
ATOM 1506 N N . ASN A 1 182 ? -10.199 6.680 11.472 1.00 44.38 182 ASN A N 1
ATOM 1507 C CA . ASN A 1 182 ? -8.875 7.077 11.004 1.00 44.38 182 ASN A CA 1
ATOM 1508 C C . ASN A 1 182 ? -7.817 6.891 12.098 1.00 44.38 182 ASN A C 1
ATOM 1510 O O . ASN A 1 182 ? -6.702 6.486 11.801 1.00 44.38 182 ASN A O 1
ATOM 1514 N N . ARG A 1 183 ? -8.164 7.111 13.372 1.00 46.94 183 ARG A N 1
ATOM 1515 C CA . ARG A 1 183 ? -7.271 6.799 14.502 1.00 46.94 183 ARG A CA 1
ATOM 1516 C C . ARG A 1 183 ? -7.295 5.323 14.918 1.00 46.94 183 ARG A C 1
ATOM 1518 O O . ARG A 1 183 ? -6.279 4.775 15.358 1.00 46.94 183 ARG A O 1
ATOM 1525 N N . THR A 1 184 ? -8.441 4.654 14.793 1.00 47.81 184 THR A N 1
ATOM 1526 C CA . THR A 1 184 ? -8.646 3.323 15.385 1.00 47.81 184 THR A CA 1
ATOM 1527 C C . THR A 1 184 ? -8.383 2.177 14.406 1.00 47.81 184 THR A C 1
ATOM 1529 O O . THR A 1 184 ? -7.717 1.214 14.772 1.00 47.81 184 THR A O 1
ATOM 1532 N N . ILE A 1 185 ? -8.845 2.268 13.160 1.00 51.53 185 ILE A N 1
ATOM 1533 C CA . ILE A 1 185 ? -8.793 1.169 12.181 1.00 51.53 185 ILE A CA 1
ATOM 1534 C C . ILE A 1 185 ? -7.822 1.472 11.033 1.00 51.53 185 ILE A C 1
ATOM 1536 O O . ILE A 1 185 ? -7.097 0.570 10.617 1.00 51.53 185 ILE A O 1
ATOM 1540 N N . ASN A 1 186 ? -7.727 2.726 10.576 1.00 59.84 186 ASN A N 1
ATOM 1541 C CA . ASN A 1 186 ? -6.765 3.165 9.559 1.00 59.84 186 ASN A CA 1
ATOM 1542 C C . ASN A 1 186 ? -5.348 3.246 10.152 1.00 59.84 186 ASN A C 1
ATOM 1544 O O . ASN A 1 186 ? -4.799 4.310 10.413 1.00 59.84 186 ASN A O 1
ATOM 1548 N N . THR A 1 187 ? -4.782 2.084 10.446 1.00 69.62 187 THR A N 1
ATOM 1549 C CA . THR A 1 187 ? -3.466 1.934 11.058 1.00 69.62 187 THR A CA 1
ATOM 1550 C C . THR A 1 187 ? -2.577 1.093 10.168 1.00 69.62 187 THR A C 1
ATOM 1552 O O . THR A 1 187 ? -3.055 0.206 9.461 1.00 69.62 187 THR A O 1
ATOM 1555 N N . LEU A 1 188 ? -1.266 1.289 10.289 1.00 79.50 188 LEU A N 1
ATOM 1556 C CA . LEU A 1 188 ? -0.268 0.437 9.652 1.00 79.50 188 LEU A CA 1
ATOM 1557 C C . LEU A 1 188 ? -0.555 -1.064 9.862 1.00 79.50 188 LEU A C 1
ATOM 1559 O O . LEU A 1 188 ? -0.473 -1.841 8.915 1.00 79.50 188 LEU A O 1
ATOM 1563 N N . ARG A 1 189 ? -0.943 -1.472 11.080 1.00 80.06 189 ARG A N 1
ATOM 1564 C CA . ARG A 1 189 ? -1.261 -2.871 11.417 1.00 80.06 189 ARG A CA 1
ATOM 1565 C C . ARG A 1 189 ? -2.410 -3.432 10.576 1.00 80.06 189 ARG A C 1
ATOM 1567 O O . ARG A 1 189 ? -2.315 -4.562 10.111 1.00 80.06 189 ARG A O 1
ATOM 1574 N N . PHE A 1 190 ? -3.461 -2.649 10.331 1.00 79.12 190 PHE A N 1
ATOM 1575 C CA . PHE A 1 190 ? -4.567 -3.078 9.471 1.00 79.12 190 PHE A CA 1
ATOM 1576 C C . PHE A 1 190 ? -4.075 -3.405 8.059 1.00 79.12 190 PHE A C 1
ATOM 1578 O O . PHE A 1 190 ? -4.304 -4.515 7.588 1.00 79.12 190 PHE A O 1
ATOM 1585 N N . PHE A 1 191 ? -3.321 -2.507 7.419 1.00 85.19 191 PHE A N 1
ATOM 1586 C CA . PHE A 1 191 ? -2.780 -2.767 6.079 1.00 85.19 191 PHE A CA 1
ATOM 1587 C C . PHE A 1 191 ? -1.825 -3.963 6.056 1.00 85.19 191 PHE A C 1
ATOM 1589 O O . PHE A 1 191 ? -1.934 -4.811 5.173 1.00 85.19 191 PHE A O 1
ATOM 1596 N N . LYS A 1 192 ? -0.959 -4.104 7.069 1.00 87.31 192 LYS A N 1
ATOM 1597 C CA . LYS A 1 192 ? -0.104 -5.292 7.222 1.00 87.31 192 LYS A CA 1
ATOM 1598 C C . LYS A 1 192 ? -0.929 -6.581 7.236 1.00 87.31 192 LYS A C 1
ATOM 1600 O O . LYS A 1 192 ? -0.626 -7.501 6.484 1.00 87.31 192 LYS A O 1
ATOM 1605 N N . LEU A 1 193 ? -1.994 -6.640 8.034 1.00 84.69 193 LEU A N 1
ATOM 1606 C CA . LEU A 1 193 ? -2.864 -7.817 8.117 1.00 84.69 193 LEU A CA 1
ATOM 1607 C C . LEU A 1 193 ? -3.617 -8.071 6.803 1.00 84.69 193 LEU A C 1
ATOM 1609 O O . LEU A 1 193 ? -3.676 -9.207 6.341 1.00 84.69 193 LEU A O 1
ATOM 1613 N N . VAL A 1 194 ? -4.144 -7.022 6.168 1.00 87.88 194 VAL A N 1
ATOM 1614 C CA . VAL A 1 194 ? -4.836 -7.121 4.873 1.00 87.88 194 VAL A CA 1
ATOM 1615 C C . VAL A 1 194 ? -3.915 -7.671 3.784 1.00 87.88 194 VAL A C 1
ATOM 1617 O O . VAL A 1 194 ? -4.370 -8.460 2.961 1.00 87.88 194 VAL A O 1
ATOM 1620 N N . SER A 1 195 ? -2.621 -7.342 3.808 1.00 90.94 195 SER A N 1
ATOM 1621 C CA . SER A 1 195 ? -1.650 -7.854 2.831 1.00 90.94 195 SER A CA 1
ATOM 1622 C C . SER A 1 195 ? -1.465 -9.382 2.846 1.00 90.94 195 SER A C 1
ATOM 1624 O O . SER A 1 195 ? -0.962 -9.941 1.873 1.00 90.94 195 SER A O 1
ATOM 1626 N N . PHE A 1 196 ? -1.908 -10.074 3.907 1.00 89.00 196 PHE A N 1
ATOM 1627 C CA . PHE A 1 196 ? -1.909 -11.541 3.987 1.00 89.00 196 PHE A CA 1
ATOM 1628 C C . PHE A 1 196 ? -3.157 -12.199 3.388 1.00 89.00 196 PHE A C 1
ATOM 1630 O O . PHE A 1 196 ? -3.240 -13.431 3.343 1.00 89.00 196 PHE A O 1
ATOM 1637 N N . LEU A 1 197 ? -4.148 -11.423 2.938 1.00 90.25 197 LEU A N 1
ATOM 1638 C CA . LEU A 1 197 ? -5.277 -11.995 2.215 1.00 90.25 197 LEU A CA 1
ATOM 1639 C C . LEU A 1 197 ? -4.802 -12.679 0.921 1.00 90.25 197 LEU A C 1
ATOM 1641 O O . LEU A 1 197 ? -3.857 -12.216 0.280 1.00 90.25 197 LEU A O 1
ATOM 1645 N N . PRO A 1 198 ? -5.459 -13.777 0.497 1.00 90.69 198 PRO A N 1
ATOM 1646 C CA . PRO A 1 198 ? -5.096 -14.460 -0.737 1.00 90.69 198 PRO A CA 1
ATOM 1647 C C . PRO A 1 198 ? -5.057 -13.524 -1.952 1.00 90.69 198 PRO A C 1
ATOM 1649 O O . PRO A 1 198 ? -6.011 -12.790 -2.197 1.00 90.69 198 PRO A O 1
ATOM 1652 N N . LEU A 1 199 ? -3.995 -13.621 -2.758 1.00 90.12 199 LEU A N 1
ATOM 1653 C CA . LEU A 1 199 ? -3.735 -12.711 -3.883 1.00 90.12 199 LEU A CA 1
ATOM 1654 C C . LEU A 1 199 ? -4.892 -12.624 -4.893 1.00 90.12 199 LEU A C 1
ATOM 1656 O O . LEU A 1 199 ? -5.146 -11.557 -5.437 1.00 90.12 199 LEU A O 1
ATOM 1660 N N . HIS A 1 200 ? -5.627 -13.722 -5.108 1.00 90.44 200 HIS A N 1
ATOM 1661 C CA . HIS A 1 200 ? -6.784 -13.762 -6.015 1.00 90.44 200 HIS A CA 1
ATOM 1662 C C . HIS A 1 200 ? -7.947 -12.855 -5.584 1.00 90.44 200 HIS A C 1
ATOM 1664 O O . HIS A 1 200 ? -8.856 -12.628 -6.375 1.00 90.44 200 HIS A O 1
ATOM 1670 N N . LEU A 1 201 ? -7.949 -12.373 -4.337 1.00 90.88 201 LEU A N 1
ATOM 1671 C CA . LEU A 1 201 ? -8.945 -11.428 -3.834 1.00 90.88 201 LEU A CA 1
ATOM 1672 C C . LEU A 1 201 ? -8.620 -9.982 -4.201 1.00 90.88 201 LEU A C 1
ATOM 1674 O O . LEU A 1 201 ? -9.496 -9.133 -4.103 1.00 90.88 201 LEU A O 1
ATOM 1678 N N . PHE A 1 202 ? -7.386 -9.700 -4.614 1.00 90.75 202 PHE A N 1
ATOM 1679 C CA . PHE A 1 202 ? -6.980 -8.393 -5.101 1.00 90.75 202 PHE A CA 1
ATOM 1680 C C . PHE A 1 202 ? -7.028 -8.424 -6.623 1.00 90.75 202 PHE A C 1
ATOM 1682 O O . PHE A 1 202 ? -6.187 -9.062 -7.248 1.00 90.75 202 PHE A O 1
ATOM 1689 N N . ASP A 1 203 ? -7.998 -7.752 -7.229 1.00 89.06 203 ASP A N 1
ATOM 1690 C CA . ASP A 1 203 ? -7.940 -7.338 -8.633 1.00 89.06 203 ASP A CA 1
ATOM 1691 C C . ASP A 1 203 ? -7.274 -5.956 -8.734 1.00 89.06 203 ASP A C 1
ATOM 1693 O O . ASP A 1 203 ? -6.761 -5.432 -7.740 1.00 89.06 203 ASP A O 1
ATOM 1697 N N . ASP A 1 204 ? -7.200 -5.403 -9.941 1.00 87.00 204 ASP A N 1
ATOM 1698 C CA . ASP A 1 204 ? -6.538 -4.120 -10.188 1.00 87.00 204 ASP A CA 1
ATOM 1699 C C . ASP A 1 204 ? -7.211 -2.992 -9.391 1.00 87.00 204 ASP A C 1
ATOM 1701 O O . ASP A 1 204 ? -6.537 -2.254 -8.678 1.00 87.00 204 ASP A O 1
ATOM 1705 N N . GLU A 1 205 ? -8.543 -2.951 -9.382 1.00 89.81 205 GLU A N 1
ATOM 1706 C CA . GLU A 1 205 ? -9.329 -1.974 -8.624 1.00 89.81 205 GLU A CA 1
ATOM 1707 C C . GLU A 1 205 ? -9.064 -2.063 -7.109 1.00 89.81 205 GLU A C 1
ATOM 1709 O O . GLU A 1 205 ? -8.706 -1.074 -6.469 1.00 89.81 205 GLU A O 1
ATOM 1714 N N . LYS A 1 206 ? -9.139 -3.262 -6.518 1.00 90.38 206 LYS A N 1
ATOM 1715 C CA . LYS A 1 206 ? -8.872 -3.449 -5.080 1.00 90.38 206 LYS A CA 1
ATOM 1716 C C . LYS A 1 206 ? -7.424 -3.161 -4.709 1.00 90.38 206 LYS A C 1
ATOM 1718 O O . LYS A 1 206 ? -7.152 -2.695 -3.602 1.00 90.38 206 LYS A O 1
ATOM 1723 N N . THR A 1 207 ? -6.488 -3.446 -5.610 1.00 90.25 207 THR A N 1
ATOM 1724 C CA . THR A 1 207 ? -5.071 -3.119 -5.401 1.00 90.25 207 THR A CA 1
ATOM 1725 C C . THR A 1 207 ? -4.858 -1.613 -5.454 1.00 90.25 207 THR A C 1
ATOM 1727 O O . THR A 1 207 ? -4.109 -1.083 -4.637 1.00 90.25 207 THR A O 1
ATOM 1730 N N . GLU A 1 208 ? -5.534 -0.909 -6.362 1.00 89.00 208 GLU A N 1
ATOM 1731 C CA . GLU A 1 208 ? -5.512 0.549 -6.419 1.00 89.00 208 GLU A CA 1
ATOM 1732 C C . GLU A 1 208 ? -6.085 1.161 -5.135 1.00 89.00 208 GLU A C 1
ATOM 1734 O O . GLU A 1 208 ? -5.451 2.035 -4.539 1.00 89.00 208 GLU A O 1
ATOM 1739 N N . TRP A 1 209 ? -7.237 0.677 -4.662 1.00 88.12 209 TRP A N 1
ATOM 1740 C CA . TRP A 1 209 ? -7.813 1.125 -3.393 1.00 88.12 209 TRP A CA 1
ATOM 1741 C C . TRP A 1 209 ? -6.858 0.890 -2.230 1.00 88.12 209 TRP A C 1
ATOM 1743 O O . TRP A 1 209 ? -6.632 1.805 -1.441 1.00 88.12 209 TRP A O 1
ATOM 1753 N N . TYR A 1 210 ? -6.235 -0.291 -2.161 1.00 90.19 210 TYR A N 1
ATOM 1754 C CA . TYR A 1 210 ? -5.201 -0.598 -1.175 1.00 90.19 210 TYR A CA 1
ATOM 1755 C C . TYR A 1 210 ? -4.043 0.397 -1.221 1.00 90.19 210 TYR A C 1
ATOM 1757 O O . TYR A 1 210 ? -3.690 0.989 -0.201 1.00 90.19 210 TYR A O 1
ATOM 1765 N N . LEU A 1 211 ? -3.491 0.606 -2.415 1.00 88.75 211 LEU A N 1
ATOM 1766 C CA . LEU A 1 211 ? -2.365 1.492 -2.670 1.00 88.75 211 LEU A CA 1
ATOM 1767 C C . LEU A 1 211 ? -2.676 2.939 -2.250 1.00 88.75 211 LEU A C 1
ATOM 1769 O O . LEU A 1 211 ? -1.839 3.601 -1.640 1.00 88.75 211 LEU A O 1
ATOM 1773 N N . ARG A 1 212 ? -3.873 3.446 -2.552 1.00 83.50 212 ARG A N 1
ATOM 1774 C CA . ARG A 1 212 ? -4.300 4.797 -2.150 1.00 83.50 212 ARG A CA 1
ATOM 1775 C C . ARG A 1 212 ? -4.628 4.882 -0.659 1.00 83.50 212 ARG A C 1
ATOM 1777 O O . ARG A 1 212 ? -4.312 5.877 -0.016 1.00 83.50 212 ARG A O 1
ATOM 1784 N N . GLY A 1 213 ? -5.229 3.836 -0.093 1.00 78.81 213 GLY A N 1
ATOM 1785 C CA . GLY A 1 213 ? -5.568 3.761 1.326 1.00 78.81 213 GLY A CA 1
ATOM 1786 C C . GLY A 1 213 ? -4.335 3.770 2.231 1.00 78.81 213 GLY A C 1
ATOM 1787 O O . GLY A 1 213 ? -4.347 4.408 3.282 1.00 78.81 213 GLY A O 1
ATOM 1788 N N . CYS A 1 214 ? -3.258 3.097 1.817 1.00 83.56 214 CYS A N 1
ATOM 1789 C CA . CYS A 1 214 ? -2.055 2.947 2.630 1.00 83.56 214 CYS A CA 1
ATOM 1790 C C . CYS A 1 214 ? -1.034 4.084 2.485 1.00 83.56 214 CYS A C 1
ATOM 1792 O O . CYS A 1 214 ? 0.025 4.010 3.104 1.00 83.56 214 CYS A O 1
ATOM 1794 N N . ASP A 1 215 ? -1.305 5.109 1.673 1.00 80.50 215 ASP A N 1
ATOM 1795 C CA . ASP A 1 215 ? -0.352 6.182 1.355 1.00 80.50 215 ASP A CA 1
ATOM 1796 C C . ASP A 1 215 ? 0.315 6.848 2.577 1.00 80.50 215 ASP A C 1
ATOM 1798 O O . ASP A 1 215 ? 1.541 7.007 2.573 1.00 80.50 215 ASP A O 1
ATOM 1802 N N . PRO A 1 216 ? -0.416 7.161 3.667 1.00 76.50 216 PRO A N 1
ATOM 1803 C CA . PRO A 1 216 ? 0.182 7.722 4.881 1.00 76.50 216 PRO A CA 1
ATOM 1804 C C . PRO A 1 216 ? 1.165 6.779 5.586 1.00 76.50 216 PRO A C 1
ATOM 1806 O O . PRO A 1 216 ? 1.974 7.221 6.393 1.00 76.50 216 PRO A O 1
ATOM 1809 N N . PHE A 1 217 ? 1.087 5.479 5.300 1.00 82.00 217 PHE A N 1
ATOM 1810 C CA . PHE A 1 217 ? 1.910 4.426 5.892 1.00 82.00 217 PHE A CA 1
ATOM 1811 C C . PHE A 1 217 ? 2.890 3.824 4.886 1.00 82.00 217 PHE A C 1
ATOM 1813 O O . PHE A 1 217 ? 3.478 2.783 5.178 1.00 82.00 217 PHE A O 1
ATOM 1820 N N . LEU A 1 218 ? 3.050 4.435 3.702 1.00 85.38 218 LEU A N 1
ATOM 1821 C CA . LEU A 1 218 ? 3.762 3.828 2.578 1.00 85.38 218 LEU A CA 1
ATOM 1822 C C . LEU A 1 218 ? 5.148 3.323 2.987 1.00 85.38 218 LEU A C 1
ATOM 1824 O O . LEU A 1 218 ? 5.479 2.185 2.687 1.00 85.38 218 LEU A O 1
ATOM 1828 N N . VAL A 1 219 ? 5.929 4.138 3.701 1.00 83.56 219 VAL A N 1
ATOM 1829 C CA . VAL A 1 219 ? 7.297 3.791 4.117 1.00 83.56 219 VAL A CA 1
ATOM 1830 C C . VAL A 1 219 ? 7.306 2.556 5.022 1.00 83.56 219 VAL A C 1
ATOM 1832 O O . VAL A 1 219 ? 7.902 1.541 4.668 1.00 83.56 219 VAL A O 1
ATOM 1835 N N . ASP A 1 220 ? 6.595 2.606 6.149 1.00 84.62 220 ASP A N 1
ATOM 1836 C CA . ASP A 1 220 ? 6.610 1.529 7.146 1.00 84.62 220 ASP A CA 1
ATOM 1837 C C . ASP A 1 220 ? 5.950 0.240 6.638 1.00 84.62 220 ASP A C 1
ATOM 1839 O O . ASP A 1 220 ? 6.358 -0.874 6.985 1.00 84.62 220 ASP A O 1
ATOM 1843 N N . LEU A 1 221 ? 4.908 0.374 5.814 1.00 87.81 221 LEU A N 1
ATOM 1844 C CA . LEU A 1 221 ? 4.236 -0.760 5.195 1.00 87.81 221 LEU A CA 1
ATOM 1845 C C . LEU A 1 221 ? 5.134 -1.416 4.153 1.00 87.81 221 LEU A C 1
ATOM 1847 O O . LEU A 1 221 ? 5.219 -2.640 4.110 1.00 87.81 221 LEU A O 1
ATOM 1851 N N . PHE A 1 222 ? 5.812 -0.625 3.325 1.00 87.38 222 PHE A N 1
ATOM 1852 C CA . PHE A 1 222 ? 6.688 -1.167 2.297 1.00 87.38 222 PHE A CA 1
ATOM 1853 C C . PHE A 1 222 ? 7.912 -1.854 2.909 1.00 87.38 222 PHE A C 1
ATOM 1855 O O . PHE A 1 222 ? 8.269 -2.942 2.458 1.00 87.38 222 PHE A O 1
ATOM 1862 N N . ASP A 1 223 ? 8.484 -1.300 3.984 1.00 85.38 223 ASP A N 1
ATOM 1863 C CA . ASP A 1 223 ? 9.519 -1.962 4.790 1.00 85.38 223 ASP A CA 1
ATOM 1864 C C . ASP A 1 223 ? 9.022 -3.322 5.318 1.00 85.38 223 ASP A C 1
ATOM 1866 O O . ASP A 1 223 ? 9.716 -4.335 5.202 1.00 85.38 223 ASP A O 1
ATOM 1870 N N . PHE A 1 224 ? 7.787 -3.391 5.825 1.00 87.75 224 PHE A N 1
ATOM 1871 C CA . PHE A 1 224 ? 7.180 -4.647 6.273 1.00 87.75 224 PHE A CA 1
ATOM 1872 C C . PHE A 1 224 ? 7.003 -5.675 5.144 1.00 87.75 224 PHE A C 1
ATOM 1874 O O . PHE A 1 224 ? 7.422 -6.827 5.291 1.00 87.75 224 PHE A O 1
ATOM 1881 N N . LEU A 1 225 ? 6.417 -5.268 4.013 1.00 88.12 225 LEU A N 1
ATOM 1882 C CA . LEU A 1 225 ? 6.211 -6.141 2.850 1.00 88.12 225 LEU A CA 1
ATOM 1883 C C . LEU A 1 225 ? 7.548 -6.682 2.328 1.00 88.12 225 LEU A C 1
ATOM 1885 O O . LEU A 1 225 ? 7.675 -7.862 1.997 1.00 88.12 225 LEU A O 1
ATOM 1889 N N . CYS A 1 226 ? 8.566 -5.823 2.319 1.00 84.19 226 CYS A N 1
ATOM 1890 C CA . CYS A 1 226 ? 9.930 -6.164 1.959 1.00 84.19 226 CYS A CA 1
ATOM 1891 C C . CYS A 1 226 ? 10.545 -7.198 2.908 1.00 84.19 226 CYS A C 1
ATOM 1893 O O . CYS A 1 226 ? 11.174 -8.142 2.442 1.00 84.19 226 CYS A O 1
ATOM 1895 N N . VAL A 1 227 ? 10.361 -7.081 4.226 1.00 79.88 227 VAL A N 1
ATOM 1896 C CA . VAL A 1 227 ? 10.927 -8.039 5.196 1.00 79.88 227 VAL A CA 1
ATOM 1897 C C . VAL A 1 227 ? 10.407 -9.460 4.977 1.00 79.88 227 VAL A C 1
ATOM 1899 O O . VAL A 1 227 ? 11.203 -10.399 5.034 1.00 79.88 227 VAL A O 1
ATOM 1902 N N . GLY A 1 228 ? 9.107 -9.626 4.720 1.00 71.88 228 GLY A N 1
ATOM 1903 C CA . GLY A 1 228 ? 8.505 -10.947 4.501 1.00 71.88 228 GLY A CA 1
ATOM 1904 C C . GLY A 1 228 ? 8.949 -11.617 3.197 1.00 71.88 228 GLY A C 1
ATOM 1905 O O . GLY A 1 228 ? 8.981 -12.843 3.110 1.00 71.88 228 GLY A O 1
ATOM 1906 N N . PHE A 1 229 ? 9.323 -10.815 2.201 1.00 75.38 229 PHE A N 1
ATOM 1907 C CA . PHE A 1 229 ? 9.592 -11.281 0.846 1.00 75.38 229 PHE A CA 1
ATOM 1908 C C . PHE A 1 229 ? 11.077 -11.303 0.476 1.00 75.38 229 PHE A C 1
ATOM 1910 O O . PHE A 1 229 ? 11.568 -12.279 -0.066 1.00 75.38 229 PHE A O 1
ATOM 1917 N N . ILE A 1 230 ? 11.826 -10.246 0.780 1.00 75.44 230 ILE A N 1
ATOM 1918 C CA . ILE A 1 230 ? 13.220 -10.089 0.345 1.00 75.44 230 ILE A CA 1
ATOM 1919 C C . ILE A 1 230 ? 14.151 -10.999 1.142 1.00 75.44 230 ILE A C 1
ATOM 1921 O O . ILE A 1 230 ? 15.093 -11.553 0.583 1.00 75.44 230 ILE A O 1
ATOM 1925 N N . LYS A 1 231 ? 13.886 -11.198 2.440 1.00 70.44 231 LYS A N 1
ATOM 1926 C CA . LYS A 1 231 ? 14.734 -12.054 3.288 1.00 70.44 231 LYS A CA 1
ATOM 1927 C C . LYS A 1 231 ? 14.723 -13.524 2.868 1.00 70.44 231 LYS A C 1
ATOM 1929 O O . LYS A 1 231 ? 15.623 -14.260 3.257 1.00 70.44 231 LYS A O 1
ATOM 1934 N N . THR A 1 232 ? 13.707 -13.952 2.124 1.00 71.44 232 THR A N 1
ATOM 1935 C CA . THR A 1 232 ? 13.535 -15.342 1.689 1.00 71.44 232 THR A CA 1
ATOM 1936 C C . THR A 1 232 ? 14.073 -15.593 0.277 1.00 71.44 232 THR A C 1
ATOM 1938 O O . THR A 1 232 ? 14.120 -16.743 -0.153 1.00 71.44 232 THR A O 1
ATOM 1941 N N . ILE A 1 233 ? 14.521 -14.547 -0.429 1.00 79.00 233 ILE A N 1
ATOM 1942 C CA . ILE A 1 233 ? 15.091 -14.644 -1.778 1.00 79.00 233 ILE A CA 1
ATOM 1943 C C . ILE A 1 233 ? 16.530 -15.186 -1.719 1.00 79.00 233 ILE A C 1
ATOM 1945 O O . ILE A 1 233 ? 17.342 -14.764 -0.896 1.00 79.00 233 ILE A O 1
ATOM 1949 N N . ASP A 1 234 ? 16.867 -16.110 -2.624 1.00 78.25 234 ASP A N 1
ATOM 1950 C CA . ASP A 1 234 ? 18.237 -16.612 -2.787 1.00 78.25 234 ASP A CA 1
ATOM 1951 C C . ASP A 1 234 ? 19.153 -15.514 -3.357 1.00 78.25 234 ASP A C 1
ATOM 1953 O O . ASP A 1 234 ? 18.760 -14.799 -4.280 1.00 78.25 234 ASP A O 1
ATOM 1957 N N . LYS A 1 235 ? 20.396 -15.414 -2.866 1.00 76.31 235 LYS A N 1
ATOM 1958 C CA . LYS A 1 235 ? 21.390 -14.411 -3.307 1.00 76.31 235 LYS A CA 1
ATOM 1959 C C . LYS A 1 235 ? 21.689 -14.439 -4.811 1.00 76.31 235 LYS A C 1
ATOM 1961 O O . LYS A 1 235 ? 22.132 -13.433 -5.354 1.00 76.31 235 LYS A O 1
ATOM 1966 N N . ASN A 1 236 ? 21.469 -15.571 -5.474 1.00 78.44 236 ASN A N 1
ATOM 1967 C CA . ASN A 1 236 ? 21.676 -15.755 -6.910 1.00 78.44 236 ASN A CA 1
ATOM 1968 C C . ASN A 1 236 ? 20.434 -15.407 -7.742 1.00 78.44 236 ASN A C 1
ATOM 1970 O O . ASN A 1 236 ? 20.467 -15.480 -8.972 1.00 78.44 236 ASN A O 1
ATOM 1974 N N . THR A 1 237 ? 19.323 -15.053 -7.098 1.00 80.00 237 THR A N 1
ATOM 1975 C CA . THR A 1 237 ? 18.088 -14.681 -7.783 1.00 80.00 237 THR A CA 1
ATOM 1976 C C . THR A 1 237 ? 18.292 -13.366 -8.519 1.00 80.00 237 THR A C 1
ATOM 1978 O O .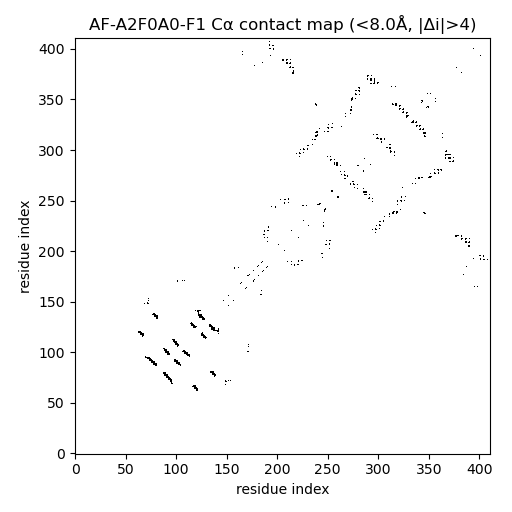 THR A 1 237 ? 18.571 -12.348 -7.909 1.00 80.00 237 THR A O 1
ATOM 1981 N N . GLN A 1 238 ? 18.108 -13.357 -9.836 1.00 75.75 238 GLN A N 1
ATOM 1982 C CA . GLN A 1 238 ? 18.220 -12.130 -10.640 1.00 75.75 238 GLN A CA 1
ATOM 1983 C C . GLN A 1 238 ? 16.863 -11.544 -11.048 1.00 75.75 238 GLN A C 1
ATOM 1985 O O . GLN A 1 238 ? 16.819 -10.542 -11.760 1.00 75.75 238 GLN A O 1
ATOM 1990 N N . LYS A 1 239 ? 15.762 -12.184 -10.641 1.00 84.75 239 LYS A N 1
ATOM 1991 C CA . LYS A 1 239 ? 14.399 -11.854 -11.067 1.00 84.75 239 LYS A CA 1
ATOM 1992 C C . LYS A 1 239 ? 13.506 -11.565 -9.876 1.00 84.75 239 LYS A C 1
ATOM 1994 O O . LYS A 1 239 ? 13.568 -12.274 -8.876 1.00 84.75 239 LYS A O 1
ATOM 1999 N N . PHE A 1 240 ? 12.649 -10.563 -10.009 1.00 85.62 240 PHE A N 1
ATOM 2000 C CA . PHE A 1 240 ? 11.653 -10.257 -8.994 1.00 85.62 240 PHE A CA 1
ATOM 2001 C C . PHE A 1 240 ? 10.483 -11.260 -9.067 1.00 85.62 240 PHE A C 1
ATOM 2003 O O . PHE A 1 240 ? 9.924 -11.437 -10.150 1.00 85.62 240 PHE A O 1
ATOM 2010 N N . PRO A 1 241 ? 10.096 -11.927 -7.964 1.00 85.19 241 PRO A N 1
ATOM 2011 C CA . PRO A 1 241 ? 8.968 -12.863 -7.978 1.00 85.19 241 PRO A CA 1
ATOM 2012 C C . PRO A 1 241 ? 7.626 -12.161 -8.227 1.00 85.19 241 PRO A C 1
ATOM 2014 O O . PRO A 1 241 ? 7.176 -11.338 -7.426 1.00 85.19 241 PRO A O 1
ATOM 2017 N N . THR A 1 242 ? 6.982 -12.494 -9.345 1.00 87.44 242 THR A N 1
ATOM 2018 C CA . THR A 1 242 ? 5.776 -11.811 -9.841 1.00 87.44 242 THR A CA 1
ATOM 2019 C C . THR A 1 242 ? 4.468 -12.325 -9.234 1.00 87.44 242 THR A C 1
ATOM 2021 O O . THR A 1 242 ? 3.425 -11.699 -9.383 1.00 87.44 242 THR A O 1
ATOM 2024 N N . ASP A 1 243 ? 4.491 -13.464 -8.548 1.00 85.19 243 ASP A N 1
ATOM 2025 C CA . ASP A 1 243 ? 3.337 -14.138 -7.939 1.00 85.19 243 ASP A CA 1
ATOM 2026 C C . ASP A 1 243 ? 3.033 -13.656 -6.510 1.00 85.19 243 ASP A C 1
ATOM 2028 O O . ASP A 1 243 ? 2.357 -14.334 -5.736 1.00 85.19 243 ASP A O 1
ATOM 2032 N N . THR A 1 244 ? 3.519 -12.469 -6.145 1.00 87.19 244 THR A N 1
ATOM 2033 C CA . THR A 1 244 ? 3.445 -11.954 -4.776 1.00 87.19 244 THR A CA 1
ATOM 2034 C C . THR A 1 244 ? 2.673 -10.655 -4.656 1.00 87.19 244 THR A C 1
ATOM 2036 O O . THR A 1 244 ? 2.574 -9.858 -5.590 1.00 87.19 244 THR A O 1
ATOM 2039 N N . PHE A 1 245 ? 2.138 -10.418 -3.455 1.00 88.75 245 PHE A N 1
ATOM 2040 C CA . PHE A 1 245 ? 1.397 -9.195 -3.159 1.00 88.75 245 PHE A CA 1
ATOM 2041 C C . PHE A 1 245 ? 2.262 -7.940 -3.330 1.00 88.75 245 PHE A C 1
ATOM 2043 O O . PHE A 1 245 ? 1.810 -6.965 -3.923 1.00 88.75 245 PHE A O 1
ATOM 2050 N N . ILE A 1 246 ? 3.526 -7.975 -2.886 1.00 90.06 246 ILE A N 1
ATOM 2051 C CA . ILE A 1 246 ? 4.453 -6.849 -3.061 1.00 90.06 246 ILE A CA 1
ATOM 2052 C C . ILE A 1 246 ? 4.693 -6.533 -4.542 1.00 90.06 246 ILE A C 1
ATOM 2054 O O . ILE A 1 246 ? 4.721 -5.361 -4.910 1.00 90.06 246 ILE A O 1
ATOM 2058 N N . PHE A 1 247 ? 4.793 -7.544 -5.412 1.00 90.31 247 PHE A N 1
ATOM 2059 C CA . PHE A 1 247 ? 4.881 -7.297 -6.850 1.00 90.31 247 PHE A CA 1
ATOM 2060 C C . PHE A 1 247 ? 3.611 -6.638 -7.383 1.00 90.31 247 PHE A C 1
ATOM 2062 O O . PHE A 1 247 ? 3.700 -5.640 -8.092 1.00 90.31 247 PHE A O 1
ATOM 2069 N N . LYS A 1 248 ? 2.432 -7.146 -7.005 1.00 90.25 248 LYS A N 1
ATOM 2070 C CA . LYS A 1 248 ? 1.151 -6.569 -7.428 1.00 90.25 248 LYS A CA 1
ATOM 2071 C C . LYS A 1 248 ? 1.010 -5.105 -6.990 1.00 90.25 248 LYS A C 1
ATOM 2073 O O . LYS A 1 248 ? 0.587 -4.263 -7.777 1.00 90.25 248 LYS A O 1
ATOM 2078 N N . PHE A 1 249 ? 1.455 -4.789 -5.775 1.00 91.88 249 PHE A N 1
ATOM 2079 C CA . PHE A 1 249 ? 1.534 -3.427 -5.251 1.00 91.88 249 PHE A CA 1
ATOM 2080 C C . PHE A 1 249 ? 2.465 -2.525 -6.083 1.00 91.88 249 PHE A C 1
ATOM 2082 O O . PHE A 1 249 ? 2.097 -1.405 -6.449 1.00 91.88 249 PHE A O 1
ATOM 2089 N N . ILE A 1 250 ? 3.669 -3.010 -6.409 1.00 92.69 250 ILE A N 1
ATOM 2090 C CA . ILE A 1 250 ? 4.640 -2.280 -7.238 1.00 92.69 250 ILE A CA 1
ATOM 2091 C C . ILE A 1 250 ? 4.078 -2.055 -8.648 1.00 92.69 250 ILE A C 1
ATOM 2093 O O . ILE A 1 250 ? 4.084 -0.925 -9.132 1.00 92.69 250 ILE A O 1
ATOM 2097 N N . ALA A 1 251 ? 3.540 -3.096 -9.284 1.00 92.19 251 ALA A N 1
ATOM 2098 C CA . ALA A 1 251 ? 2.956 -3.017 -10.620 1.00 92.19 251 ALA A CA 1
ATOM 2099 C C . ALA A 1 251 ? 1.806 -1.997 -10.677 1.00 92.19 251 ALA A C 1
ATOM 2101 O O . ALA A 1 251 ? 1.769 -1.166 -11.584 1.00 92.19 251 ALA A O 1
ATOM 2102 N N . MET A 1 252 ? 0.930 -1.986 -9.666 1.00 92.50 252 MET A N 1
ATOM 2103 C CA . MET A 1 252 ? -0.142 -0.994 -9.545 1.00 92.50 252 MET A CA 1
ATOM 2104 C C . MET A 1 252 ? 0.396 0.435 -9.358 1.00 92.50 252 MET A C 1
ATOM 2106 O O . MET A 1 252 ? -0.147 1.389 -9.912 1.00 92.50 252 MET A O 1
ATOM 2110 N N . THR A 1 253 ? 1.511 0.604 -8.637 1.00 93.25 253 THR A N 1
ATOM 2111 C CA . THR A 1 253 ? 2.179 1.914 -8.513 1.00 93.25 253 THR A CA 1
ATOM 2112 C C . THR A 1 253 ? 2.609 2.445 -9.882 1.00 93.25 253 THR A C 1
ATOM 2114 O O . THR A 1 253 ? 2.357 3.607 -10.191 1.00 93.25 253 THR A O 1
ATOM 2117 N N . PHE A 1 254 ? 3.190 1.591 -10.731 1.00 93.44 254 PHE A N 1
ATOM 2118 C CA . PHE A 1 254 ? 3.556 1.959 -12.102 1.00 93.44 254 PHE A CA 1
ATOM 2119 C C . PHE A 1 254 ? 2.342 2.236 -12.996 1.00 93.44 254 PHE A C 1
ATOM 2121 O O . PHE A 1 254 ? 2.371 3.175 -13.789 1.00 93.44 254 PHE A O 1
ATOM 2128 N N . GLN A 1 255 ? 1.268 1.453 -12.873 1.00 90.50 255 GLN A N 1
ATOM 2129 C CA . GLN A 1 255 ? 0.025 1.672 -13.626 1.00 90.50 255 GLN A CA 1
ATOM 2130 C C . GLN A 1 255 ? -0.630 3.026 -13.297 1.00 90.50 255 GLN A C 1
ATOM 2132 O O . GLN A 1 255 ? -1.214 3.669 -14.175 1.00 90.50 255 GLN A O 1
ATOM 2137 N N . ASN A 1 256 ? -0.469 3.506 -12.065 1.00 89.75 256 ASN A N 1
ATOM 2138 C CA . ASN A 1 256 ? -0.970 4.808 -11.626 1.00 89.75 256 ASN A CA 1
ATOM 2139 C C . ASN A 1 256 ? -0.025 5.982 -11.937 1.00 89.75 256 ASN A C 1
ATOM 2141 O O . ASN A 1 256 ? -0.355 7.128 -11.635 1.00 89.75 256 ASN A O 1
ATOM 2145 N N . ASP A 1 257 ? 1.129 5.735 -12.560 1.00 92.62 257 ASP A N 1
ATOM 2146 C CA . ASP A 1 257 ? 2.073 6.777 -12.961 1.00 92.62 257 ASP A CA 1
ATOM 2147 C C . ASP A 1 257 ? 1.869 7.175 -14.432 1.00 92.62 257 ASP A C 1
ATOM 2149 O O . ASP A 1 257 ? 2.311 6.501 -15.365 1.00 92.62 257 ASP A O 1
ATOM 2153 N N . ASP A 1 258 ? 1.194 8.304 -14.656 1.00 90.94 258 ASP A N 1
ATOM 2154 C CA . ASP A 1 258 ? 0.928 8.828 -16.001 1.00 90.94 258 ASP A CA 1
ATOM 2155 C C . ASP A 1 258 ? 2.205 9.195 -16.773 1.00 90.94 258 ASP A C 1
ATOM 2157 O O . ASP A 1 258 ? 2.250 9.053 -18.001 1.00 90.94 258 ASP A O 1
ATOM 2161 N N . THR A 1 259 ? 3.266 9.610 -16.069 1.00 91.31 259 THR A N 1
ATOM 2162 C CA . THR A 1 259 ? 4.563 9.916 -16.697 1.00 91.31 259 THR A CA 1
ATOM 2163 C C . THR A 1 259 ? 5.173 8.636 -17.248 1.00 91.31 259 THR A C 1
ATOM 2165 O O . THR A 1 259 ? 5.576 8.581 -18.414 1.00 91.31 259 THR A O 1
ATOM 2168 N N . PHE A 1 260 ? 5.148 7.577 -16.440 1.00 93.12 260 PHE A N 1
ATOM 2169 C CA . PHE A 1 260 ? 5.618 6.261 -16.845 1.00 93.12 260 PHE A CA 1
ATOM 2170 C C . PHE A 1 260 ? 4.795 5.697 -18.009 1.00 93.12 260 PHE A C 1
ATOM 2172 O O . PHE A 1 260 ? 5.373 5.291 -19.019 1.00 93.12 260 PHE A O 1
ATOM 2179 N N . LYS A 1 261 ? 3.456 5.745 -17.929 1.00 91.00 261 LYS A N 1
ATOM 2180 C CA . LYS A 1 261 ? 2.547 5.293 -19.002 1.00 91.00 261 LYS A CA 1
ATOM 2181 C C . LYS A 1 261 ? 2.802 6.001 -20.334 1.00 91.00 261 LYS A C 1
ATOM 2183 O O . LYS A 1 261 ? 2.857 5.361 -21.387 1.00 91.00 261 LYS A O 1
ATOM 2188 N N . SER A 1 262 ? 3.012 7.316 -20.300 1.00 90.75 262 SER A N 1
ATOM 2189 C CA . SER A 1 262 ? 3.369 8.093 -21.492 1.00 90.75 262 SER A CA 1
ATOM 2190 C C . SER A 1 262 ? 4.685 7.606 -22.105 1.00 90.75 262 SER A C 1
ATOM 2192 O O . SER A 1 262 ? 4.792 7.421 -23.321 1.00 90.75 262 SER A O 1
ATOM 2194 N N . ILE A 1 263 ? 5.684 7.333 -21.266 1.00 91.12 263 ILE A N 1
ATOM 2195 C CA . ILE A 1 263 ? 7.005 6.900 -21.715 1.00 91.12 263 ILE A CA 1
ATOM 2196 C C . ILE A 1 263 ? 6.970 5.496 -22.308 1.00 91.12 263 ILE A C 1
ATOM 2198 O O . ILE A 1 263 ? 7.494 5.304 -23.404 1.00 91.12 263 ILE A O 1
ATOM 2202 N N . ILE A 1 264 ? 6.302 4.532 -21.677 1.00 92.50 264 ILE A N 1
ATOM 2203 C CA . ILE A 1 264 ? 6.194 3.173 -22.230 1.00 92.50 264 ILE A CA 1
ATOM 2204 C C . ILE A 1 264 ? 5.392 3.148 -23.541 1.00 92.50 264 ILE A C 1
ATOM 2206 O O . ILE A 1 264 ? 5.751 2.404 -24.452 1.00 92.50 264 ILE A O 1
ATOM 2210 N N . SER A 1 265 ? 4.380 4.008 -23.712 1.00 90.88 265 SER A N 1
ATOM 2211 C CA . SER A 1 265 ? 3.696 4.163 -25.007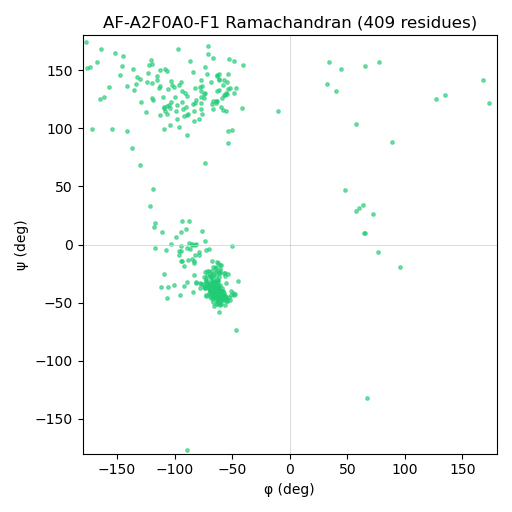 1.00 90.88 265 SER A CA 1
ATOM 2212 C C . SER A 1 265 ? 4.652 4.681 -26.089 1.00 90.88 265 SER A C 1
ATOM 2214 O O . SER A 1 265 ? 4.644 4.199 -27.225 1.00 90.88 265 SER A O 1
ATOM 2216 N N . GLN A 1 266 ? 5.538 5.624 -25.745 1.00 91.44 266 GLN A N 1
ATOM 2217 C CA . GLN A 1 266 ? 6.581 6.091 -26.662 1.00 91.44 266 GLN A CA 1
ATOM 2218 C C . GLN A 1 266 ? 7.594 4.991 -26.986 1.00 91.44 266 GLN A C 1
ATOM 2220 O O . GLN A 1 266 ? 7.952 4.845 -28.153 1.00 91.44 266 GLN A O 1
ATOM 2225 N N . VAL A 1 267 ? 8.021 4.194 -26.000 1.00 92.94 267 VAL A N 1
ATOM 2226 C CA . VAL A 1 267 ? 8.892 3.024 -26.213 1.00 92.94 267 VAL A CA 1
ATOM 2227 C C . VAL A 1 267 ? 8.236 2.033 -27.176 1.00 92.94 267 VAL A C 1
ATOM 2229 O O . VAL A 1 267 ? 8.891 1.538 -28.091 1.00 92.94 267 VAL A O 1
ATOM 2232 N N . GLY A 1 268 ? 6.924 1.815 -27.056 1.00 89.69 268 GLY A N 1
ATOM 2233 C CA . GLY A 1 268 ? 6.154 0.957 -27.956 1.00 89.69 268 GLY A CA 1
ATOM 2234 C C . GLY A 1 268 ? 6.186 1.390 -29.429 1.00 89.69 268 GLY A C 1
ATOM 2235 O O . GLY A 1 268 ? 5.913 0.571 -30.308 1.00 89.69 268 GLY A O 1
ATOM 2236 N N . LYS A 1 269 ? 6.573 2.636 -29.740 1.00 90.38 269 LYS A N 1
ATOM 2237 C CA . LYS A 1 269 ? 6.751 3.135 -31.119 1.00 90.38 269 LYS A CA 1
ATOM 2238 C C . LYS A 1 269 ? 8.117 2.789 -31.717 1.00 90.38 269 LYS A C 1
ATOM 2240 O O . LYS A 1 269 ? 8.285 2.886 -32.931 1.00 90.38 269 LYS A O 1
ATOM 2245 N N . PHE A 1 270 ? 9.084 2.365 -30.905 1.00 91.94 270 PHE A N 1
ATOM 2246 C CA . PHE A 1 270 ? 10.391 1.951 -31.405 1.00 91.94 270 PHE A CA 1
ATOM 2247 C C . PHE A 1 270 ? 10.292 0.606 -32.130 1.00 91.94 270 PHE A C 1
ATOM 2249 O O . PHE A 1 270 ? 9.506 -0.280 -31.769 1.00 91.94 270 PHE A O 1
ATOM 2256 N N . LYS A 1 271 ? 11.126 0.455 -33.166 1.00 88.81 271 LYS A N 1
ATOM 2257 C CA . LYS A 1 271 ? 11.314 -0.819 -33.869 1.00 88.81 271 LYS A CA 1
ATOM 2258 C C . LYS A 1 271 ? 12.015 -1.839 -32.969 1.00 88.81 271 LYS A C 1
ATOM 2260 O O . LYS A 1 271 ? 11.622 -2.997 -32.951 1.00 88.81 271 LYS A O 1
ATOM 2265 N N . MET A 1 272 ? 13.024 -1.392 -32.221 1.00 91.50 272 MET A N 1
ATOM 2266 C CA . MET A 1 272 ? 13.720 -2.175 -31.200 1.00 91.50 272 MET A CA 1
ATOM 2267 C C . MET A 1 272 ? 13.336 -1.627 -29.828 1.00 91.50 272 MET A C 1
ATOM 2269 O O . MET A 1 272 ? 13.846 -0.592 -29.399 1.00 91.50 272 MET A O 1
ATOM 2273 N N . VAL A 1 273 ? 12.387 -2.287 -29.162 1.00 91.81 273 VAL A N 1
ATOM 2274 C CA . VAL A 1 273 ? 11.837 -1.793 -27.890 1.00 91.81 273 VAL A CA 1
ATOM 2275 C C . VAL A 1 273 ? 12.869 -1.769 -26.774 1.00 91.81 273 VAL A C 1
ATOM 2277 O O . VAL A 1 273 ? 12.813 -0.875 -25.943 1.00 91.81 273 VAL A O 1
ATOM 2280 N N . GLN A 1 274 ? 13.836 -2.688 -26.780 1.00 91.50 274 GLN A N 1
ATOM 2281 C CA . GLN A 1 274 ? 14.909 -2.746 -25.790 1.00 91.50 274 GLN A CA 1
ATOM 2282 C C . GLN A 1 274 ? 15.764 -1.473 -25.817 1.00 91.50 274 GLN A C 1
ATOM 2284 O O . GLN A 1 274 ? 16.034 -0.863 -24.784 1.00 91.50 274 GLN A O 1
ATOM 2289 N N . GLU A 1 275 ? 16.148 -1.049 -27.021 1.00 91.62 275 GLU A N 1
ATOM 2290 C CA . GLU A 1 275 ? 16.924 0.169 -27.244 1.00 91.62 275 GLU A CA 1
ATOM 2291 C C . GLU A 1 275 ? 16.101 1.414 -26.906 1.00 91.62 275 GLU A C 1
ATOM 2293 O O . GLU A 1 275 ? 16.561 2.277 -26.161 1.00 91.62 275 GLU A O 1
ATOM 2298 N N . GLY A 1 276 ? 14.852 1.474 -27.383 1.00 91.94 276 GLY A N 1
ATOM 2299 C CA . GLY A 1 276 ? 13.938 2.572 -27.069 1.00 91.94 276 GLY A CA 1
ATOM 2300 C C . GLY A 1 276 ? 13.6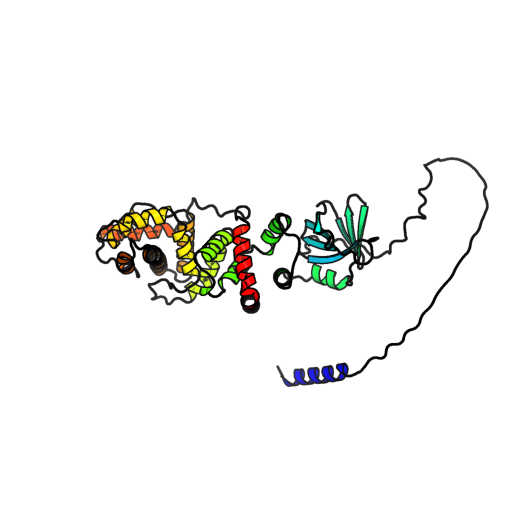86 2.721 -25.570 1.00 91.94 276 GLY A C 1
ATOM 2301 O O . GLY A 1 276 ? 13.621 3.839 -25.061 1.00 91.94 276 GLY A O 1
ATOM 2302 N N . PHE A 1 277 ? 13.593 1.600 -24.856 1.00 91.81 277 PHE A N 1
ATOM 2303 C CA . PHE A 1 277 ? 13.423 1.566 -23.413 1.00 91.81 277 PHE A CA 1
ATOM 2304 C C . PHE A 1 277 ? 14.646 2.127 -22.692 1.00 91.81 277 PHE A C 1
ATOM 2306 O O . PHE A 1 277 ? 14.502 3.072 -21.918 1.00 91.81 277 PHE A O 1
ATOM 2313 N N . ALA A 1 278 ? 15.844 1.620 -22.998 1.00 90.88 278 ALA A N 1
ATOM 2314 C CA . ALA A 1 278 ? 17.088 2.120 -22.416 1.00 90.88 278 ALA A CA 1
ATOM 2315 C C . ALA A 1 278 ? 17.273 3.626 -22.672 1.00 90.88 278 ALA A C 1
ATOM 2317 O O . ALA A 1 278 ? 17.561 4.379 -21.744 1.00 90.88 278 ALA A O 1
ATOM 2318 N N . PHE A 1 279 ? 17.006 4.077 -23.902 1.00 92.25 279 PHE A N 1
ATOM 2319 C CA . PHE A 1 279 ? 17.072 5.486 -24.296 1.00 92.25 279 PHE A CA 1
ATOM 2320 C C . PHE A 1 279 ? 16.088 6.380 -23.548 1.00 92.25 279 PHE A C 1
ATOM 2322 O O . PHE A 1 279 ? 16.457 7.448 -23.058 1.00 92.25 279 PHE A O 1
ATOM 2329 N N . LYS A 1 280 ? 14.823 5.974 -23.442 1.00 92.12 280 LYS A N 1
ATOM 2330 C CA . LYS A 1 280 ? 13.825 6.786 -22.739 1.00 92.12 280 LYS A CA 1
ATOM 2331 C C . LYS A 1 280 ? 14.095 6.833 -21.241 1.00 92.12 280 LYS A C 1
ATOM 2333 O O . LYS A 1 280 ? 13.998 7.901 -20.643 1.00 92.12 280 LYS A O 1
ATOM 2338 N N . MET A 1 281 ? 14.497 5.716 -20.649 1.00 88.81 281 MET A N 1
ATOM 2339 C CA . MET A 1 281 ? 14.816 5.670 -19.226 1.00 88.81 281 MET A CA 1
ATOM 2340 C C . MET A 1 281 ? 16.059 6.501 -18.876 1.00 88.81 281 MET A C 1
ATOM 2342 O O . MET A 1 281 ? 16.080 7.137 -17.823 1.00 88.81 281 MET A O 1
ATOM 2346 N N . SER A 1 282 ? 17.065 6.558 -19.761 1.00 86.94 282 SER A N 1
ATOM 2347 C CA . SER A 1 282 ? 18.277 7.359 -19.539 1.00 86.94 282 SER A CA 1
ATOM 2348 C C . SER A 1 282 ? 18.056 8.868 -19.660 1.00 86.94 282 SER A C 1
ATOM 2350 O O . SER A 1 282 ? 18.641 9.643 -18.900 1.00 86.94 282 SER A O 1
ATOM 2352 N N . THR A 1 283 ? 17.174 9.295 -20.567 1.00 84.00 283 THR A N 1
ATOM 2353 C CA . THR A 1 283 ? 17.037 10.709 -20.959 1.00 84.00 283 THR A CA 1
ATOM 2354 C C . THR A 1 283 ? 15.868 11.443 -20.311 1.00 84.00 283 THR A C 1
ATOM 2356 O O . THR A 1 283 ? 15.972 12.628 -20.000 1.00 84.00 283 THR A O 1
ATOM 2359 N N . THR A 1 284 ? 14.746 10.764 -20.090 1.00 73.81 284 THR A N 1
ATOM 2360 C CA . THR A 1 284 ? 13.524 11.366 -19.547 1.00 73.81 284 THR A CA 1
ATOM 2361 C C . THR A 1 284 ? 13.294 10.794 -18.166 1.00 73.81 284 THR A C 1
ATOM 2363 O O . THR A 1 284 ? 13.021 9.610 -18.073 1.00 73.81 284 THR A O 1
ATOM 2366 N N . ASN A 1 285 ? 13.439 11.594 -17.103 1.00 74.31 285 ASN A N 1
ATOM 2367 C CA . ASN A 1 285 ? 13.168 11.174 -15.722 1.00 74.31 285 ASN A CA 1
ATOM 2368 C C . ASN A 1 285 ? 11.743 10.589 -15.630 1.00 74.31 285 ASN A C 1
ATOM 2370 O O . ASN A 1 285 ? 10.791 11.368 -15.583 1.00 74.31 285 ASN A O 1
ATOM 2374 N N . PRO A 1 286 ? 11.561 9.258 -15.671 1.00 82.25 286 PRO A N 1
ATOM 2375 C CA . PRO A 1 286 ? 10.348 8.699 -16.258 1.00 82.25 286 PRO A CA 1
ATOM 2376 C C . PRO A 1 286 ? 9.254 8.418 -15.232 1.00 82.25 286 PRO A C 1
ATOM 2378 O O . PRO A 1 286 ? 8.260 7.765 -15.538 1.00 82.25 286 PRO A O 1
ATOM 2381 N N . TYR A 1 287 ? 9.457 8.906 -14.014 1.00 89.94 287 TYR A N 1
ATOM 2382 C CA . TYR A 1 287 ? 8.688 8.542 -12.842 1.00 89.94 287 TYR A CA 1
ATOM 2383 C C . TYR A 1 287 ? 8.217 9.799 -12.120 1.00 89.94 287 TYR A C 1
ATOM 2385 O O . TYR A 1 287 ? 8.964 10.780 -11.991 1.00 89.94 287 TYR A O 1
ATOM 2393 N N . ASN A 1 288 ? 7.005 9.748 -11.584 1.00 90.31 288 ASN A N 1
ATOM 2394 C CA . ASN A 1 288 ? 6.572 10.692 -10.566 1.00 90.31 288 ASN A CA 1
ATOM 2395 C C . ASN A 1 288 ? 7.290 10.412 -9.228 1.00 90.31 288 ASN A C 1
ATOM 2397 O O . ASN A 1 288 ? 7.994 9.410 -9.061 1.00 90.31 288 ASN A O 1
ATOM 2401 N N . ASP A 1 289 ? 7.138 11.306 -8.253 1.00 87.94 289 ASP A N 1
ATOM 2402 C CA . ASP A 1 289 ? 7.873 11.193 -6.988 1.00 87.94 289 ASP A CA 1
ATOM 2403 C C . ASP A 1 289 ? 7.426 10.010 -6.121 1.00 87.94 289 ASP A C 1
ATOM 2405 O O . ASP A 1 289 ? 8.245 9.446 -5.398 1.00 87.94 289 ASP A O 1
ATOM 2409 N N . ARG A 1 290 ? 6.170 9.565 -6.248 1.00 87.62 290 ARG A N 1
ATOM 2410 C CA . ARG A 1 290 ? 5.660 8.372 -5.561 1.00 87.62 290 ARG A CA 1
ATOM 2411 C C . ARG A 1 290 ? 6.337 7.104 -6.077 1.00 87.62 290 ARG A C 1
ATOM 2413 O O . ARG A 1 290 ? 6.847 6.320 -5.281 1.00 87.62 290 ARG A O 1
ATOM 2420 N N . THR A 1 291 ? 6.397 6.922 -7.393 1.00 92.06 291 THR A N 1
ATOM 2421 C CA . THR A 1 291 ? 7.072 5.781 -8.023 1.00 92.06 291 THR A CA 1
ATOM 2422 C C . THR A 1 291 ? 8.562 5.784 -7.691 1.00 92.06 291 THR A C 1
ATOM 2424 O O . THR A 1 291 ? 9.109 4.746 -7.322 1.00 92.06 291 THR A O 1
ATOM 2427 N N . LYS A 1 292 ? 9.220 6.955 -7.716 1.00 91.19 292 LYS A N 1
ATOM 2428 C CA . LYS A 1 292 ? 10.614 7.085 -7.251 1.00 91.19 292 LYS A CA 1
ATOM 2429 C C . LYS A 1 292 ? 10.768 6.660 -5.795 1.00 91.19 292 LYS A C 1
ATOM 2431 O O . LYS A 1 292 ? 11.732 5.970 -5.484 1.00 91.19 292 LYS A O 1
ATOM 2436 N N . MET A 1 293 ? 9.840 7.050 -4.919 1.00 90.69 293 MET A N 1
ATOM 2437 C CA . MET A 1 293 ? 9.890 6.689 -3.504 1.00 90.69 293 MET A CA 1
ATOM 2438 C C . MET A 1 293 ? 9.732 5.178 -3.308 1.00 90.69 293 MET A C 1
ATOM 2440 O O . MET A 1 293 ? 10.511 4.580 -2.574 1.00 90.69 293 MET A O 1
ATOM 2444 N N . VAL A 1 294 ? 8.797 4.534 -4.012 1.00 92.56 294 VAL A N 1
ATOM 2445 C CA . VAL A 1 294 ? 8.629 3.071 -3.973 1.00 92.56 294 VAL A CA 1
ATOM 2446 C C . VAL A 1 294 ? 9.885 2.349 -4.472 1.00 92.56 294 VAL A C 1
ATOM 2448 O O . VAL A 1 294 ? 10.352 1.414 -3.824 1.00 92.56 294 VAL A O 1
ATOM 2451 N N . LEU A 1 295 ? 10.486 2.806 -5.576 1.00 92.75 295 LEU A N 1
ATOM 2452 C CA . LEU A 1 295 ? 11.730 2.227 -6.095 1.00 92.75 295 LEU A CA 1
ATOM 2453 C C . LEU A 1 295 ? 12.917 2.449 -5.152 1.00 92.75 295 LEU A C 1
ATOM 2455 O O . LEU A 1 295 ? 13.736 1.547 -4.979 1.00 92.75 295 LEU A O 1
ATOM 2459 N N . HIS A 1 296 ? 12.985 3.614 -4.507 1.00 93.06 296 HIS A N 1
ATOM 2460 C CA . HIS A 1 296 ? 13.975 3.914 -3.477 1.00 93.06 296 HIS A CA 1
ATOM 2461 C C . HIS A 1 296 ? 13.831 2.985 -2.265 1.00 93.06 296 HIS A C 1
ATOM 2463 O O . HIS A 1 296 ? 14.811 2.378 -1.835 1.00 93.06 296 HIS A O 1
ATOM 2469 N N . LEU A 1 297 ? 12.612 2.813 -1.743 1.00 92.12 297 LEU A N 1
ATOM 2470 C CA . LEU A 1 297 ? 12.335 1.907 -0.625 1.00 92.12 297 LEU A CA 1
ATOM 2471 C C . LEU A 1 297 ? 12.669 0.458 -0.985 1.00 92.12 297 LEU A C 1
ATOM 2473 O O . LEU A 1 297 ? 13.260 -0.255 -0.172 1.00 92.12 297 LEU A O 1
ATOM 2477 N N . LEU A 1 298 ? 12.351 0.032 -2.209 1.00 92.31 298 LEU A N 1
ATOM 2478 C CA . LEU A 1 298 ? 12.714 -1.290 -2.705 1.00 92.31 298 LEU A CA 1
ATOM 2479 C C . LEU A 1 298 ? 14.233 -1.473 -2.723 1.00 92.31 298 LEU A C 1
ATOM 2481 O O . LEU A 1 298 ? 14.748 -2.413 -2.118 1.00 92.31 298 LEU A O 1
ATOM 2485 N N . TYR A 1 299 ? 14.954 -0.539 -3.346 1.00 92.38 299 TYR A N 1
ATOM 2486 C CA . TYR A 1 299 ? 16.414 -0.545 -3.389 1.00 92.38 299 TYR A CA 1
ATOM 2487 C C . TYR A 1 299 ? 17.024 -0.614 -1.979 1.00 92.38 299 TYR A C 1
ATOM 2489 O O . TYR A 1 299 ? 17.904 -1.437 -1.706 1.00 92.38 299 TYR A O 1
ATOM 2497 N N . LEU A 1 300 ? 16.543 0.235 -1.067 1.00 91.56 300 LEU A N 1
ATOM 2498 C CA . LEU A 1 300 ? 17.044 0.345 0.299 1.00 91.56 300 LEU A CA 1
ATOM 2499 C C . LEU A 1 300 ? 16.843 -0.960 1.077 1.00 91.56 300 LEU A C 1
ATOM 2501 O O . LEU A 1 300 ? 17.774 -1.440 1.725 1.00 91.56 300 LEU A O 1
ATOM 2505 N N . ASN A 1 301 ? 15.654 -1.560 1.001 1.00 90.19 301 ASN A N 1
ATOM 2506 C CA . ASN A 1 301 ? 15.351 -2.795 1.721 1.00 90.19 301 ASN A CA 1
ATOM 2507 C C . ASN A 1 301 ? 16.155 -3.994 1.206 1.00 90.19 301 ASN A C 1
ATOM 2509 O O . ASN A 1 301 ? 16.653 -4.782 2.013 1.00 90.19 301 ASN A O 1
ATOM 2513 N N . ILE A 1 302 ? 16.357 -4.106 -0.111 1.00 89.50 302 ILE A N 1
ATOM 2514 C CA . ILE A 1 302 ? 17.226 -5.149 -0.676 1.00 89.50 302 ILE A CA 1
ATOM 2515 C C . ILE A 1 302 ? 18.674 -4.919 -0.239 1.00 89.50 302 ILE A C 1
ATOM 2517 O O . ILE A 1 302 ? 19.340 -5.864 0.173 1.00 89.50 302 ILE A O 1
ATOM 2521 N N . SER A 1 303 ? 19.147 -3.670 -0.249 1.00 90.88 303 SER A N 1
ATOM 2522 C CA . SER A 1 303 ? 20.511 -3.328 0.177 1.00 90.88 303 SER A CA 1
ATOM 2523 C C . SER A 1 303 ? 20.767 -3.674 1.647 1.00 90.88 303 SER A C 1
ATOM 2525 O O . SER A 1 303 ? 21.847 -4.154 1.985 1.00 90.88 303 SER A O 1
ATOM 2527 N N . LYS A 1 304 ? 19.767 -3.477 2.522 1.00 88.81 304 LYS A N 1
ATOM 2528 C CA . LYS A 1 304 ? 19.828 -3.886 3.937 1.00 88.81 304 LYS A CA 1
ATOM 2529 C C . LYS A 1 304 ? 19.946 -5.409 4.086 1.00 88.81 304 LYS A C 1
ATOM 2531 O O . LYS A 1 304 ? 20.690 -5.877 4.943 1.00 88.81 304 LYS A O 1
ATOM 2536 N N . ALA A 1 305 ? 19.211 -6.179 3.281 1.00 86.75 305 ALA A N 1
ATOM 2537 C CA . ALA A 1 305 ? 19.223 -7.643 3.337 1.00 86.75 305 ALA A CA 1
ATOM 2538 C C . ALA A 1 305 ? 20.471 -8.264 2.678 1.00 86.75 305 ALA A C 1
ATOM 2540 O O . ALA A 1 305 ? 20.979 -9.284 3.146 1.00 86.75 305 ALA A O 1
ATOM 2541 N N . PHE A 1 306 ? 20.982 -7.638 1.617 1.00 88.12 306 PHE A N 1
ATOM 2542 C CA . PHE A 1 306 ? 22.089 -8.128 0.794 1.00 88.12 306 PHE A CA 1
ATOM 2543 C C . PHE A 1 306 ? 23.160 -7.043 0.597 1.00 88.12 306 PHE A C 1
ATOM 2545 O O . PHE A 1 306 ? 23.344 -6.534 -0.516 1.00 88.12 306 PHE A O 1
ATOM 2552 N N . PRO A 1 307 ? 23.884 -6.673 1.668 1.00 87.12 307 PRO A N 1
ATOM 2553 C CA . PRO A 1 307 ? 24.883 -5.614 1.606 1.00 87.12 307 PRO A CA 1
ATOM 2554 C C . PRO A 1 307 ? 26.032 -5.978 0.658 1.00 87.12 307 PRO A C 1
ATOM 2556 O O . PRO A 1 307 ? 26.449 -7.135 0.594 1.00 87.12 307 PRO A O 1
ATOM 2559 N N . ASN A 1 308 ? 26.576 -4.971 -0.033 1.00 85.44 308 ASN A N 1
ATOM 2560 C CA . ASN A 1 308 ? 27.707 -5.089 -0.968 1.00 85.44 308 ASN A CA 1
ATOM 2561 C C . ASN A 1 308 ? 27.460 -6.035 -2.158 1.00 85.44 308 ASN A C 1
ATOM 2563 O O . ASN A 1 308 ? 28.391 -6.670 -2.651 1.00 85.44 308 ASN A O 1
ATOM 2567 N N . THR A 1 309 ? 26.212 -6.144 -2.612 1.00 87.25 309 THR A N 1
ATOM 2568 C CA . THR A 1 309 ? 25.843 -6.907 -3.812 1.00 87.25 309 THR A CA 1
ATOM 2569 C C . THR A 1 309 ? 25.181 -5.996 -4.840 1.00 87.25 309 THR A C 1
ATOM 2571 O O . THR A 1 309 ? 24.615 -4.965 -4.477 1.00 87.25 309 THR A O 1
ATOM 2574 N N . ASP A 1 310 ? 25.187 -6.404 -6.110 1.00 85.75 310 ASP A N 1
ATOM 2575 C CA . ASP A 1 310 ? 24.447 -5.705 -7.173 1.00 85.75 310 ASP A CA 1
ATOM 2576 C C . ASP A 1 310 ? 22.943 -6.041 -7.163 1.00 85.75 310 ASP A C 1
ATOM 2578 O O . ASP A 1 310 ? 22.144 -5.423 -7.870 1.00 85.75 310 ASP A O 1
ATOM 2582 N N . LEU A 1 311 ? 22.525 -6.994 -6.321 1.00 87.44 311 LEU A N 1
ATOM 2583 C CA . LEU A 1 311 ? 21.159 -7.507 -6.239 1.00 87.44 311 LEU A CA 1
ATOM 2584 C C . LEU A 1 311 ? 20.066 -6.422 -6.102 1.00 87.44 311 LEU A C 1
ATOM 2586 O O . LEU A 1 311 ? 19.039 -6.561 -6.773 1.00 87.44 311 LEU A O 1
ATOM 2590 N N . PRO A 1 312 ? 20.250 -5.332 -5.323 1.00 89.31 312 PRO A N 1
ATOM 2591 C CA . PRO A 1 312 ? 19.283 -4.235 -5.263 1.00 89.31 312 PRO A CA 1
ATOM 2592 C C . PRO A 1 312 ? 18.964 -3.651 -6.639 1.00 89.31 312 PRO A C 1
ATOM 2594 O O . PRO A 1 312 ? 17.797 -3.513 -7.003 1.00 89.31 312 PRO A O 1
ATOM 2597 N N . THR A 1 313 ? 19.995 -3.376 -7.435 1.00 88.94 313 THR A N 1
ATOM 2598 C CA . THR A 1 313 ? 19.855 -2.824 -8.784 1.00 88.94 313 THR A CA 1
ATOM 2599 C C . THR A 1 313 ? 19.165 -3.820 -9.713 1.00 88.94 313 THR A C 1
ATOM 2601 O O . THR A 1 313 ? 18.234 -3.449 -10.427 1.00 88.94 313 THR A O 1
ATOM 2604 N N . HIS A 1 314 ? 19.563 -5.097 -9.664 1.00 89.00 314 HIS A N 1
ATOM 2605 C CA . HIS A 1 314 ? 18.974 -6.156 -10.490 1.00 89.00 314 HIS A CA 1
ATOM 2606 C C . HIS A 1 314 ? 17.473 -6.338 -10.233 1.00 89.00 314 HIS A C 1
ATOM 2608 O O . HIS A 1 314 ? 16.688 -6.423 -11.178 1.00 89.00 314 HIS A O 1
ATOM 2614 N N . LEU A 1 315 ? 17.061 -6.385 -8.965 1.00 88.88 315 LEU A N 1
ATOM 2615 C CA . LEU A 1 315 ? 15.665 -6.606 -8.592 1.00 88.88 315 LEU A CA 1
ATOM 2616 C C . LEU A 1 315 ? 14.787 -5.375 -8.843 1.00 88.88 315 LEU A C 1
ATOM 2618 O O . LEU A 1 315 ? 13.662 -5.541 -9.307 1.00 88.88 315 LEU A O 1
ATOM 2622 N N . VAL A 1 316 ? 15.292 -4.156 -8.614 1.00 91.00 316 VAL A N 1
ATOM 2623 C CA . VAL A 1 316 ? 14.585 -2.915 -8.989 1.00 91.00 316 VAL A CA 1
ATOM 2624 C C . VAL A 1 316 ? 14.347 -2.874 -10.496 1.00 91.00 316 VAL A C 1
ATOM 2626 O O . VAL A 1 316 ? 13.229 -2.634 -10.950 1.00 91.00 316 VAL A O 1
ATOM 2629 N N . PHE A 1 317 ? 15.382 -3.170 -11.280 1.00 90.81 317 PHE A N 1
ATOM 2630 C CA . PHE A 1 317 ? 15.274 -3.263 -12.728 1.00 90.81 317 PHE A CA 1
ATOM 2631 C C . PHE A 1 317 ? 14.272 -4.341 -13.165 1.00 90.81 317 PHE A C 1
ATOM 2633 O O . PHE A 1 317 ? 13.410 -4.076 -14.003 1.00 90.81 317 PHE A O 1
ATOM 2640 N N . SER A 1 318 ? 14.343 -5.536 -12.572 1.00 91.31 318 SER A N 1
ATOM 2641 C CA . SER A 1 318 ? 13.419 -6.629 -12.879 1.00 91.31 318 SER A CA 1
ATOM 2642 C C . SER A 1 318 ? 11.976 -6.228 -12.563 1.00 91.31 318 SER A C 1
ATOM 2644 O O . SER A 1 318 ? 11.088 -6.454 -13.382 1.00 91.31 318 SER A O 1
ATOM 2646 N N . ALA A 1 319 ? 11.726 -5.551 -11.438 1.00 91.56 319 ALA A N 1
ATOM 2647 C CA . ALA A 1 319 ? 10.399 -5.050 -11.089 1.00 91.56 319 ALA A CA 1
ATOM 2648 C C . ALA A 1 319 ? 9.856 -4.047 -12.126 1.00 91.56 319 ALA A C 1
ATOM 2650 O O . ALA A 1 319 ? 8.688 -4.140 -12.509 1.00 91.56 319 ALA A O 1
ATOM 2651 N N . ILE A 1 320 ? 10.696 -3.138 -12.636 1.00 92.50 320 ILE A N 1
ATOM 2652 C CA . ILE A 1 320 ? 10.306 -2.193 -13.694 1.00 92.50 320 ILE A CA 1
ATOM 2653 C C . ILE A 1 320 ? 9.970 -2.943 -14.990 1.00 92.50 320 ILE A C 1
ATOM 2655 O O . ILE A 1 320 ? 8.897 -2.728 -15.549 1.00 92.50 320 ILE A O 1
ATOM 2659 N N . VAL A 1 321 ? 10.848 -3.834 -15.468 1.00 92.50 321 VAL A N 1
ATOM 2660 C CA . VAL A 1 321 ? 10.642 -4.569 -16.733 1.00 92.50 321 VAL A CA 1
ATOM 2661 C C . VAL A 1 321 ? 9.371 -5.421 -16.681 1.00 92.50 321 VAL A C 1
ATOM 2663 O O . VAL A 1 321 ? 8.550 -5.351 -17.598 1.00 92.50 321 VAL A O 1
ATOM 2666 N N . ASN A 1 322 ? 9.158 -6.154 -15.586 1.00 92.62 322 ASN A N 1
ATOM 2667 C CA . ASN A 1 322 ? 7.939 -6.939 -15.385 1.00 92.62 322 ASN A CA 1
ATOM 2668 C C . ASN A 1 322 ? 6.682 -6.045 -15.310 1.00 92.62 322 ASN A C 1
ATOM 2670 O O . ASN A 1 322 ? 5.620 -6.438 -15.787 1.00 92.62 322 ASN A O 1
ATOM 2674 N N . SER A 1 323 ? 6.789 -4.821 -14.780 1.00 91.94 323 SER A N 1
ATOM 2675 C CA . SER A 1 323 ? 5.669 -3.865 -14.768 1.00 91.94 323 SER A CA 1
ATOM 2676 C C . SER A 1 323 ? 5.327 -3.350 -16.173 1.00 91.94 323 SER A C 1
ATOM 2678 O O . SER A 1 323 ? 4.151 -3.230 -16.511 1.00 91.94 323 SER A O 1
ATOM 2680 N N . VAL A 1 324 ? 6.329 -3.107 -17.032 1.00 92.69 324 VAL A N 1
ATOM 2681 C CA . VAL A 1 324 ? 6.099 -2.769 -18.454 1.00 92.69 324 VAL A CA 1
ATOM 2682 C C . VAL A 1 324 ? 5.385 -3.915 -19.165 1.00 92.69 324 VAL A C 1
ATOM 2684 O O . VAL A 1 324 ? 4.399 -3.687 -19.864 1.00 92.69 324 VAL A O 1
ATOM 2687 N N . GLN A 1 325 ? 5.868 -5.146 -18.969 1.00 91.44 325 GLN A N 1
ATOM 2688 C CA . GLN A 1 325 ? 5.255 -6.340 -19.543 1.00 91.44 325 GLN A CA 1
ATOM 2689 C C . GLN A 1 325 ? 3.787 -6.455 -19.119 1.00 91.44 325 GLN A C 1
ATOM 2691 O O . GLN A 1 325 ? 2.936 -6.652 -19.982 1.00 91.44 325 GLN A O 1
ATOM 2696 N N . ALA A 1 326 ? 3.487 -6.298 -17.826 1.00 88.50 326 ALA A N 1
ATOM 2697 C CA . ALA A 1 326 ? 2.123 -6.378 -17.311 1.00 88.50 326 ALA A CA 1
ATOM 2698 C C . ALA A 1 326 ? 1.188 -5.364 -17.995 1.00 88.50 326 ALA A C 1
ATOM 2700 O O . ALA A 1 326 ? 0.081 -5.723 -18.389 1.00 88.50 326 ALA A O 1
ATOM 2701 N N . ILE A 1 327 ? 1.648 -4.126 -18.214 1.00 88.75 327 ILE A N 1
ATOM 2702 C CA . ILE A 1 327 ? 0.865 -3.095 -18.914 1.00 88.75 327 ILE A CA 1
ATOM 2703 C C . ILE A 1 327 ? 0.670 -3.441 -20.397 1.00 88.75 327 ILE A C 1
ATOM 2705 O O . ILE A 1 327 ? -0.427 -3.311 -20.932 1.00 88.75 327 ILE A O 1
ATOM 2709 N N . TRP A 1 328 ? 1.711 -3.899 -21.091 1.00 91.31 328 TRP A N 1
ATOM 2710 C CA . TRP A 1 328 ? 1.598 -4.238 -22.514 1.00 91.31 328 TRP A CA 1
ATOM 2711 C C . TRP A 1 328 ? 0.835 -5.533 -22.782 1.00 91.31 328 TRP A C 1
ATOM 2713 O O . TRP A 1 328 ? 0.303 -5.695 -23.874 1.00 91.31 328 TRP A O 1
ATOM 2723 N N . GLN A 1 329 ? 0.760 -6.455 -21.822 1.00 86.50 329 GLN A N 1
ATOM 2724 C CA . GLN A 1 329 ? -0.029 -7.680 -21.969 1.00 86.50 329 GLN A CA 1
ATOM 2725 C C . GLN A 1 329 ? -1.534 -7.418 -22.008 1.00 86.50 329 GLN A C 1
ATOM 2727 O O . GLN A 1 329 ? -2.257 -8.199 -22.625 1.00 86.50 329 GLN A O 1
ATOM 2732 N N . VAL A 1 330 ? -1.995 -6.337 -21.376 1.00 83.19 330 VAL A N 1
ATOM 2733 C CA . VAL A 1 330 ? -3.408 -5.936 -21.390 1.00 83.19 330 VAL A CA 1
ATOM 2734 C C . VAL A 1 330 ? -3.741 -4.961 -22.521 1.00 83.19 330 VAL A C 1
ATOM 2736 O O . VAL A 1 330 ? -4.907 -4.852 -22.887 1.00 83.19 330 VAL A O 1
ATOM 2739 N N . ASP A 1 331 ? -2.743 -4.288 -23.109 1.00 84.12 331 ASP A N 1
ATOM 2740 C CA . ASP A 1 331 ? -2.917 -3.407 -24.270 1.00 84.12 331 ASP A CA 1
ATOM 2741 C C . ASP A 1 331 ? -2.714 -4.182 -25.592 1.00 84.12 331 ASP A C 1
ATOM 2743 O O . ASP A 1 331 ? -1.575 -4.526 -25.943 1.00 84.12 331 ASP A O 1
ATOM 2747 N N . PRO A 1 332 ? -3.778 -4.409 -26.391 1.00 84.81 332 PRO A N 1
ATOM 2748 C CA . PRO A 1 332 ? -3.680 -5.133 -27.661 1.00 84.81 332 PRO A CA 1
ATOM 2749 C C . PRO A 1 332 ? -2.660 -4.530 -28.637 1.00 84.81 332 PRO A C 1
ATOM 2751 O O . PRO A 1 332 ? -2.086 -5.246 -29.459 1.00 84.81 332 PRO A O 1
ATOM 2754 N N . THR A 1 333 ? -2.401 -3.223 -28.536 1.00 87.19 333 THR A N 1
ATOM 2755 C CA . THR A 1 333 ? -1.460 -2.489 -29.392 1.00 87.19 333 THR A CA 1
ATOM 2756 C C . THR A 1 333 ? -0.027 -2.985 -29.215 1.00 87.19 333 THR A C 1
ATOM 2758 O O . THR A 1 333 ? 0.732 -3.059 -30.184 1.00 87.19 333 THR A O 1
ATOM 2761 N N . TYR A 1 334 ? 0.353 -3.337 -27.984 1.00 88.75 334 TYR A N 1
ATOM 2762 C CA . TYR A 1 334 ? 1.737 -3.642 -27.613 1.00 88.75 334 TYR A CA 1
ATOM 2763 C C . TYR A 1 334 ? 1.950 -5.083 -27.141 1.00 88.75 334 TYR A C 1
ATOM 2765 O O . TYR A 1 334 ? 3.096 -5.478 -26.933 1.00 88.75 334 TYR A O 1
ATOM 2773 N N . MET A 1 335 ? 0.894 -5.898 -27.056 1.00 88.25 335 MET A N 1
ATOM 2774 C CA . MET A 1 335 ? 0.956 -7.295 -26.606 1.00 88.25 335 MET A CA 1
ATOM 2775 C C . MET A 1 335 ? 2.052 -8.118 -27.305 1.00 88.25 335 MET A C 1
ATOM 2777 O O . MET A 1 335 ? 2.795 -8.852 -26.656 1.00 88.25 335 MET A O 1
ATOM 2781 N N . HIS A 1 336 ? 2.224 -7.945 -28.620 1.00 87.94 336 HIS A N 1
ATOM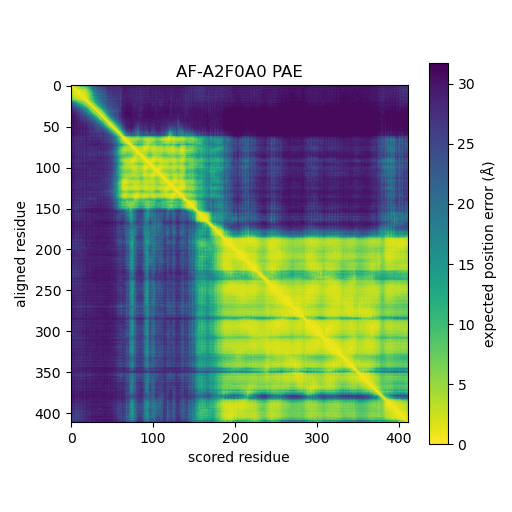 2782 C CA . HIS A 1 336 ? 3.252 -8.641 -29.404 1.00 87.94 336 HIS A CA 1
ATOM 2783 C C . HIS A 1 336 ? 4.697 -8.232 -29.049 1.00 87.94 336 HIS A C 1
ATOM 2785 O O . HIS A 1 336 ? 5.624 -8.982 -29.338 1.00 87.94 336 HIS A O 1
ATOM 2791 N N . LYS A 1 337 ? 4.895 -7.073 -28.407 1.00 89.56 337 LYS A N 1
ATOM 2792 C CA . LYS A 1 337 ? 6.200 -6.538 -27.969 1.00 89.56 337 LYS A CA 1
ATOM 2793 C C . LYS A 1 337 ? 6.520 -6.854 -26.506 1.00 89.56 337 LYS A C 1
ATOM 2795 O O . LYS A 1 337 ? 7.648 -6.638 -26.066 1.00 89.56 337 LYS A O 1
ATOM 2800 N N . ALA A 1 338 ? 5.561 -7.387 -25.745 1.00 89.19 338 ALA A N 1
ATOM 2801 C CA . ALA A 1 338 ? 5.762 -7.756 -24.342 1.00 89.19 338 ALA A CA 1
ATOM 2802 C C . ALA A 1 338 ? 6.832 -8.853 -24.166 1.00 89.19 338 ALA A C 1
ATOM 2804 O O . ALA A 1 338 ? 7.544 -8.867 -23.167 1.00 89.19 338 ALA A O 1
ATOM 2805 N N . GLY A 1 339 ? 6.996 -9.748 -25.147 1.00 88.56 339 GLY A N 1
ATOM 2806 C CA . GLY A 1 339 ? 8.081 -10.737 -25.136 1.00 88.56 339 GLY A CA 1
ATOM 2807 C C . GLY A 1 339 ? 9.467 -10.110 -25.324 1.00 88.56 339 GLY A C 1
ATOM 2808 O O . GLY A 1 339 ? 10.414 -10.494 -24.642 1.00 88.56 339 GLY A O 1
ATOM 2809 N N . ASP A 1 340 ? 9.571 -9.105 -26.196 1.00 90.19 340 ASP A N 1
ATOM 2810 C CA . ASP A 1 340 ? 10.837 -8.439 -26.515 1.00 90.19 340 ASP A CA 1
ATOM 2811 C C . ASP A 1 340 ? 11.375 -7.633 -25.326 1.00 90.19 340 ASP A C 1
ATOM 2813 O O . ASP A 1 340 ? 12.575 -7.660 -25.051 1.00 90.19 340 ASP A O 1
ATOM 2817 N N . ILE A 1 341 ? 10.500 -6.942 -24.581 1.00 90.88 341 ILE A N 1
ATOM 2818 C CA . ILE A 1 341 ? 10.932 -6.205 -23.384 1.00 90.88 341 ILE A CA 1
ATOM 2819 C C . ILE A 1 341 ? 11.414 -7.154 -22.281 1.00 90.88 341 ILE A C 1
ATOM 2821 O O . ILE A 1 341 ? 12.383 -6.850 -21.591 1.00 90.88 341 ILE A O 1
ATOM 2825 N N . MET A 1 342 ? 10.816 -8.343 -22.167 1.00 90.38 342 MET A N 1
ATOM 2826 C CA . MET A 1 342 ? 11.221 -9.360 -21.193 1.00 90.38 342 MET A CA 1
ATOM 2827 C C . MET A 1 342 ? 12.596 -9.968 -21.471 1.00 90.38 342 MET A C 1
ATOM 2829 O O . MET A 1 342 ? 13.185 -10.576 -20.577 1.00 90.38 342 MET A O 1
ATOM 2833 N N . GLU A 1 343 ? 13.166 -9.772 -22.662 1.00 88.94 343 GLU A N 1
ATOM 2834 C CA . GLU A 1 343 ? 14.562 -10.137 -22.916 1.00 88.94 343 GLU A CA 1
ATOM 2835 C C . GLU A 1 343 ? 15.554 -9.345 -22.062 1.00 88.94 343 GLU A C 1
ATOM 2837 O O . GLU A 1 343 ? 16.679 -9.812 -21.865 1.00 88.94 343 GLU A O 1
ATOM 2842 N N . LEU A 1 344 ? 15.142 -8.171 -21.574 1.00 86.94 344 LEU A N 1
ATOM 2843 C CA . LEU A 1 344 ? 15.929 -7.333 -20.683 1.00 86.94 344 LEU A CA 1
ATOM 2844 C C . LEU A 1 344 ? 15.973 -7.892 -19.258 1.00 86.94 344 LEU A C 1
ATOM 2846 O O . LEU A 1 344 ? 16.977 -7.691 -18.576 1.00 86.94 344 LEU A O 1
ATOM 2850 N N . ASP A 1 345 ? 14.942 -8.629 -18.828 1.00 85.44 345 ASP A N 1
ATOM 2851 C CA . ASP A 1 345 ? 14.817 -9.174 -17.472 1.00 85.44 345 ASP A CA 1
ATOM 2852 C C . ASP A 1 345 ? 16.046 -10.011 -17.058 1.00 85.44 345 ASP A C 1
ATOM 2854 O O . ASP A 1 345 ? 16.626 -10.775 -17.841 1.00 85.44 345 ASP A O 1
ATOM 2858 N N . GLY A 1 346 ? 16.469 -9.851 -15.802 1.00 74.19 346 GLY A N 1
ATOM 2859 C CA . GLY A 1 346 ? 17.767 -10.341 -15.328 1.00 74.19 346 GLY A CA 1
ATOM 2860 C C . GLY A 1 346 ? 18.966 -9.538 -15.854 1.00 74.19 346 GLY A C 1
ATOM 2861 O O . GLY A 1 346 ? 20.064 -10.078 -15.952 1.00 74.19 346 GLY A O 1
ATOM 2862 N N . PHE A 1 347 ? 18.768 -8.258 -16.190 1.00 74.38 347 PHE A N 1
ATOM 2863 C CA . PHE A 1 347 ? 19.830 -7.302 -16.539 1.00 74.38 347 PHE A CA 1
ATOM 2864 C C . PHE A 1 347 ? 20.615 -7.657 -17.812 1.00 74.38 347 PHE A C 1
ATOM 2866 O O . PHE A 1 347 ? 21.819 -7.419 -17.939 1.00 74.38 347 PHE A O 1
ATOM 2873 N N . LYS A 1 348 ? 19.934 -8.257 -18.788 1.00 79.88 348 LYS A N 1
ATOM 2874 C CA . LYS A 1 348 ? 20.552 -8.693 -20.041 1.00 79.88 348 LYS A CA 1
ATOM 2875 C C . LYS A 1 348 ? 20.525 -7.556 -21.058 1.00 79.88 348 LYS A C 1
ATOM 2877 O O . LYS A 1 348 ? 19.482 -7.246 -21.615 1.00 79.88 348 LYS A O 1
ATOM 2882 N N . ARG A 1 349 ? 21.697 -7.012 -21.402 1.00 78.75 349 ARG A N 1
ATOM 2883 C CA . ARG A 1 349 ? 21.856 -5.901 -22.369 1.00 78.75 349 ARG A CA 1
ATOM 2884 C C . ARG A 1 349 ? 21.217 -6.120 -23.751 1.00 78.75 349 ARG A C 1
ATOM 2886 O O . ARG A 1 349 ? 21.006 -5.150 -24.459 1.00 78.75 349 ARG A O 1
ATOM 2893 N N . ARG A 1 350 ? 21.037 -7.373 -24.192 1.00 75.38 350 ARG A N 1
ATOM 2894 C CA . ARG A 1 350 ? 20.704 -7.818 -25.569 1.00 75.38 350 ARG A CA 1
ATOM 2895 C C . ARG A 1 350 ? 20.315 -6.703 -26.557 1.00 75.38 350 ARG A C 1
ATOM 2897 O O . ARG A 1 350 ? 19.252 -6.108 -26.453 1.00 75.38 350 ARG A O 1
ATOM 2904 N N . ARG A 1 351 ? 21.150 -6.514 -27.588 1.00 75.62 351 ARG A N 1
ATOM 2905 C CA . ARG A 1 351 ? 20.908 -5.597 -28.720 1.00 75.62 351 ARG A CA 1
ATOM 2906 C C . ARG A 1 351 ? 20.867 -4.096 -28.369 1.00 75.62 351 ARG A C 1
ATOM 2908 O O . ARG A 1 351 ? 20.563 -3.305 -29.251 1.00 75.62 351 ARG A O 1
ATOM 2915 N N . ILE A 1 352 ? 21.237 -3.705 -27.146 1.00 87.00 352 ILE A N 1
ATOM 2916 C CA . ILE A 1 352 ? 21.467 -2.305 -26.754 1.00 87.00 352 ILE A CA 1
ATOM 2917 C C . ILE A 1 352 ? 22.965 -1.962 -26.919 1.00 87.00 352 ILE A C 1
ATOM 2919 O O . ILE A 1 352 ? 23.813 -2.738 -26.453 1.00 87.00 352 ILE A O 1
ATOM 2923 N N . PRO A 1 353 ? 23.319 -0.831 -27.562 1.00 91.88 353 PRO A N 1
ATOM 2924 C CA . PRO A 1 353 ? 24.693 -0.322 -27.613 1.00 91.88 353 PRO A CA 1
ATOM 2925 C C . PRO A 1 353 ? 25.318 -0.171 -26.217 1.00 91.88 353 PRO A C 1
ATOM 2927 O O . PRO A 1 353 ? 24.620 0.143 -25.257 1.00 91.88 353 PRO A O 1
ATOM 2930 N N . LEU A 1 354 ? 26.632 -0.393 -26.089 1.00 89.44 354 LEU A N 1
ATOM 2931 C CA . LEU A 1 354 ? 27.304 -0.391 -24.780 1.00 89.44 354 LEU A CA 1
ATOM 2932 C C . LEU A 1 354 ? 27.179 0.956 -24.057 1.00 89.44 354 LEU A C 1
ATOM 2934 O O . LEU A 1 354 ? 26.865 0.962 -22.873 1.00 89.44 354 LEU A O 1
ATOM 2938 N N . ASP A 1 355 ? 27.371 2.065 -24.766 1.00 91.50 355 ASP A N 1
ATOM 2939 C CA . ASP A 1 355 ? 27.305 3.404 -24.167 1.00 91.50 355 ASP A CA 1
ATOM 2940 C C . ASP A 1 355 ? 25.900 3.691 -23.633 1.00 91.50 355 ASP A C 1
ATOM 2942 O O . ASP A 1 355 ? 25.726 4.033 -22.466 1.00 91.50 355 ASP A O 1
ATOM 2946 N N . LEU A 1 356 ? 24.881 3.399 -24.446 1.00 90.69 356 LEU A N 1
ATOM 2947 C CA . LEU A 1 356 ? 23.482 3.539 -24.052 1.00 90.69 356 LEU A CA 1
ATOM 2948 C C . LEU A 1 356 ? 23.116 2.636 -22.867 1.00 90.69 356 LEU A C 1
ATOM 2950 O O . LEU A 1 356 ? 22.343 3.028 -21.995 1.00 90.69 356 LEU A O 1
ATOM 2954 N N . TRP A 1 357 ? 23.661 1.421 -22.830 1.00 89.75 357 TRP A N 1
ATOM 2955 C CA . TRP A 1 357 ? 23.472 0.508 -21.710 1.00 89.75 357 TRP A CA 1
ATOM 2956 C C . TRP A 1 357 ? 24.092 1.057 -20.425 1.00 89.75 357 TRP A C 1
ATOM 2958 O O . TRP A 1 357 ? 23.446 1.012 -19.383 1.00 89.75 357 TRP A O 1
ATOM 2968 N N . ASN A 1 358 ? 25.306 1.604 -20.494 1.00 89.44 358 ASN A N 1
ATOM 2969 C CA . ASN A 1 358 ? 25.982 2.185 -19.336 1.00 89.44 358 ASN A CA 1
ATOM 2970 C C . ASN A 1 358 ? 25.217 3.399 -18.791 1.00 89.44 358 ASN A C 1
ATOM 2972 O O . ASN A 1 358 ? 24.983 3.470 -17.585 1.00 89.44 358 ASN A O 1
ATOM 2976 N N . ASP A 1 359 ? 24.750 4.293 -19.668 1.00 88.25 359 ASP A N 1
ATOM 2977 C CA . ASP A 1 359 ? 23.909 5.436 -19.287 1.00 88.25 359 ASP A CA 1
ATOM 2978 C C . ASP A 1 359 ? 22.605 4.982 -18.628 1.00 88.25 359 ASP A C 1
ATOM 2980 O O . ASP A 1 359 ? 22.143 5.543 -17.631 1.00 88.25 359 ASP A O 1
ATOM 2984 N N . TYR A 1 360 ? 22.006 3.931 -19.182 1.00 87.25 360 TYR A N 1
ATOM 2985 C CA . TYR A 1 360 ? 20.802 3.337 -18.642 1.00 87.25 360 TYR A CA 1
ATOM 2986 C C . TYR A 1 360 ? 21.039 2.721 -17.254 1.00 87.25 360 TYR A C 1
ATOM 2988 O O . TYR A 1 360 ? 20.269 3.003 -16.337 1.00 87.25 360 TYR A O 1
ATOM 2996 N N . ILE A 1 361 ? 22.123 1.968 -17.044 1.00 87.12 361 ILE A N 1
ATOM 2997 C CA . ILE A 1 361 ? 22.464 1.418 -15.722 1.00 87.12 361 ILE A CA 1
ATOM 2998 C C . ILE A 1 361 ? 22.739 2.528 -14.703 1.00 87.12 361 ILE A C 1
ATOM 3000 O O . ILE A 1 361 ? 22.259 2.452 -13.572 1.00 87.12 361 ILE A O 1
ATOM 3004 N N . ALA A 1 362 ? 23.415 3.603 -15.111 1.00 86.06 362 ALA A N 1
ATOM 3005 C CA . ALA A 1 362 ? 23.668 4.753 -14.247 1.00 86.06 362 ALA A CA 1
ATOM 3006 C C . ALA A 1 362 ? 22.373 5.430 -13.756 1.00 86.06 362 ALA A C 1
ATOM 3008 O O . ALA A 1 362 ? 22.363 6.075 -12.707 1.00 86.06 362 ALA A O 1
ATOM 3009 N N . THR A 1 363 ? 21.240 5.269 -14.452 1.00 84.81 363 THR A N 1
ATOM 3010 C CA . THR A 1 363 ? 19.968 5.817 -13.954 1.00 84.81 363 THR A CA 1
ATOM 3011 C C . THR A 1 363 ? 19.469 5.158 -12.680 1.00 84.81 363 THR A C 1
ATOM 3013 O O . THR A 1 363 ? 18.782 5.820 -11.903 1.00 84.81 363 THR A O 1
ATOM 3016 N N . PHE A 1 364 ? 19.851 3.908 -12.420 1.00 83.31 364 PHE A N 1
ATOM 3017 C CA . PHE A 1 364 ? 19.440 3.198 -11.212 1.00 83.31 364 PHE A CA 1
ATOM 3018 C C . PHE A 1 364 ? 20.131 3.730 -9.960 1.00 83.31 364 PHE A C 1
ATOM 3020 O O . PHE A 1 364 ? 19.563 3.648 -8.871 1.00 83.31 364 PHE A O 1
ATOM 3027 N N . ASP A 1 365 ? 21.291 4.377 -10.111 1.00 84.06 365 ASP A N 1
ATOM 3028 C CA . ASP A 1 365 ? 21.955 5.067 -9.004 1.00 84.06 365 ASP A CA 1
ATOM 3029 C C . ASP A 1 365 ? 21.088 6.189 -8.427 1.00 84.06 365 ASP A C 1
ATOM 3031 O O . ASP A 1 365 ? 21.197 6.507 -7.244 1.00 84.06 365 ASP A O 1
ATOM 3035 N N . LYS A 1 366 ? 20.158 6.743 -9.216 1.00 83.94 366 LYS A N 1
ATOM 3036 C CA . LYS A 1 366 ? 19.218 7.767 -8.744 1.00 83.94 366 LYS A CA 1
ATOM 3037 C C . LYS A 1 366 ? 18.277 7.234 -7.661 1.00 83.94 366 LYS A C 1
ATOM 3039 O O . LYS A 1 366 ? 17.859 8.012 -6.812 1.00 83.94 366 LYS A O 1
ATOM 3044 N N . PHE A 1 367 ? 17.986 5.929 -7.632 1.00 86.12 367 PHE A N 1
ATOM 3045 C CA . PHE A 1 367 ? 17.139 5.320 -6.597 1.00 86.12 367 PHE A CA 1
ATOM 3046 C C . PHE A 1 367 ? 17.871 5.085 -5.275 1.00 86.12 367 PHE A C 1
ATOM 3048 O O . PHE A 1 367 ? 17.231 4.790 -4.270 1.00 86.12 367 PHE A O 1
ATOM 3055 N N . LYS A 1 368 ? 19.198 5.259 -5.230 1.00 86.94 368 LYS A N 1
ATOM 3056 C CA . LYS A 1 368 ? 19.961 5.254 -3.970 1.00 86.94 368 LYS A CA 1
ATOM 3057 C C . LYS A 1 368 ? 19.614 6.460 -3.095 1.00 86.94 368 LYS A C 1
ATOM 3059 O O . LYS A 1 368 ? 19.806 6.414 -1.884 1.00 86.94 368 LYS A O 1
ATOM 3064 N N . ILE A 1 369 ? 19.109 7.528 -3.709 1.00 85.94 369 ILE A N 1
ATOM 3065 C CA . ILE A 1 369 ? 18.815 8.803 -3.063 1.00 85.94 369 ILE A CA 1
ATOM 3066 C C . ILE A 1 369 ? 17.300 8.933 -2.907 1.00 85.94 369 ILE A C 1
ATOM 3068 O O . ILE A 1 369 ? 16.545 8.693 -3.849 1.00 85.94 369 ILE A O 1
ATOM 3072 N N . GLN A 1 370 ? 16.856 9.335 -1.717 1.00 85.38 370 GLN A N 1
ATOM 3073 C CA . GLN A 1 370 ? 15.449 9.629 -1.473 1.00 85.38 370 GLN A CA 1
ATOM 3074 C C . GLN A 1 370 ? 14.999 10.813 -2.355 1.00 85.38 370 GLN A C 1
ATOM 3076 O O . GLN A 1 370 ? 15.686 11.839 -2.391 1.00 85.38 370 GLN A O 1
ATOM 3081 N N . PRO A 1 371 ? 13.855 10.720 -3.057 1.00 85.62 371 PRO A N 1
ATOM 3082 C CA . PRO A 1 371 ? 13.349 11.823 -3.869 1.00 85.62 371 PRO A CA 1
ATOM 3083 C C . PRO A 1 371 ? 12.999 13.038 -2.997 1.00 85.62 371 PRO A C 1
ATOM 3085 O O . PRO A 1 371 ? 12.144 12.954 -2.119 1.00 85.62 371 PRO A O 1
ATOM 3088 N N . SER A 1 372 ? 13.625 14.186 -3.270 1.00 78.69 372 SER A N 1
ATOM 3089 C CA . SER A 1 372 ? 13.448 15.424 -2.492 1.00 78.69 372 SER A CA 1
ATOM 3090 C C . SER A 1 372 ? 12.050 16.040 -2.599 1.00 78.69 372 SER A C 1
ATOM 3092 O O . SER A 1 372 ? 11.625 16.740 -1.686 1.00 78.69 372 SER A O 1
ATOM 3094 N N . GLY A 1 373 ? 11.344 15.791 -3.707 1.00 74.44 373 GLY A N 1
ATOM 3095 C CA . GLY A 1 373 ? 9.979 16.271 -3.943 1.00 74.44 373 GLY A CA 1
ATOM 3096 C C . GLY A 1 373 ? 8.890 15.408 -3.302 1.00 74.44 373 GLY A C 1
ATOM 3097 O O . GLY A 1 373 ? 7.730 15.815 -3.272 1.00 74.44 373 GLY A O 1
ATOM 3098 N N . TYR A 1 374 ? 9.237 14.232 -2.766 1.00 78.88 374 TYR A N 1
ATOM 3099 C CA . TYR A 1 374 ? 8.246 13.363 -2.144 1.00 78.88 374 TYR A CA 1
ATOM 3100 C C . TYR A 1 374 ? 7.861 13.887 -0.760 1.00 78.88 374 TYR A C 1
ATOM 3102 O O . TYR A 1 374 ? 8.650 13.851 0.185 1.00 78.88 374 TYR A O 1
ATOM 3110 N N . ILE A 1 375 ? 6.614 14.332 -0.640 1.00 69.81 375 ILE A N 1
ATOM 3111 C CA . ILE A 1 375 ? 6.000 14.717 0.627 1.00 69.81 375 ILE A CA 1
ATOM 3112 C C . ILE A 1 375 ? 5.067 13.580 1.027 1.00 69.81 375 ILE A C 1
ATOM 3114 O O . ILE A 1 375 ? 4.110 13.287 0.308 1.00 69.81 375 ILE A O 1
ATOM 3118 N N . LEU A 1 376 ? 5.349 12.931 2.162 1.00 67.38 376 LEU A N 1
ATOM 3119 C CA . LEU A 1 376 ? 4.451 11.914 2.700 1.00 67.38 376 LEU A CA 1
ATOM 3120 C C . LEU A 1 376 ? 3.085 12.570 2.957 1.00 67.38 376 LEU A C 1
ATOM 3122 O O . LEU A 1 376 ? 3.040 13.589 3.656 1.00 67.38 376 LEU A O 1
ATOM 3126 N N . PRO A 1 377 ? 1.983 12.020 2.421 1.00 57.50 377 PRO A N 1
ATOM 3127 C CA . PRO A 1 377 ? 0.658 12.535 2.713 1.00 57.50 377 PRO A CA 1
ATOM 3128 C C . PRO A 1 377 ? 0.436 12.486 4.224 1.00 57.50 377 PRO A C 1
ATOM 3130 O O . PRO A 1 377 ? 0.425 11.414 4.831 1.00 57.50 377 PRO A O 1
ATOM 3133 N N . THR A 1 378 ? 0.286 13.649 4.858 1.00 50.75 378 THR A N 1
ATOM 3134 C CA . THR A 1 378 ? -0.166 13.697 6.248 1.00 50.75 378 THR A CA 1
ATOM 3135 C C . THR A 1 378 ? -1.579 13.109 6.298 1.00 50.75 378 THR A C 1
ATOM 3137 O O . THR A 1 378 ? -2.335 13.228 5.330 1.00 50.75 378 THR A O 1
ATOM 3140 N N . HIS A 1 379 ? -1.915 12.425 7.400 1.00 47.09 379 HIS A N 1
ATOM 3141 C CA . HIS A 1 379 ? -3.087 11.544 7.587 1.00 47.09 379 HIS A CA 1
ATOM 3142 C C . HIS A 1 379 ? -4.477 12.104 7.187 1.00 47.09 379 HIS A C 1
ATOM 3144 O O . HIS A 1 379 ? -5.475 11.401 7.311 1.00 47.09 379 HIS A O 1
ATOM 3150 N N . SER A 1 380 ? -4.580 13.346 6.720 1.00 40.25 380 SER A N 1
ATOM 3151 C CA . SER A 1 380 ? -5.811 14.057 6.376 1.00 40.25 380 SER A CA 1
ATOM 3152 C C . SER A 1 380 ? -6.231 13.995 4.900 1.00 40.25 380 SER A C 1
ATOM 3154 O O . SER A 1 380 ? -7.305 14.496 4.581 1.00 40.25 380 SER A O 1
ATOM 3156 N N . THR A 1 381 ? -5.429 13.424 3.994 1.00 42.31 381 THR A N 1
ATOM 3157 C CA . THR A 1 381 ? -5.678 13.528 2.533 1.00 42.31 381 THR A CA 1
ATOM 3158 C C . THR A 1 381 ? -6.182 12.255 1.855 1.00 42.31 381 THR A C 1
ATOM 3160 O O . THR A 1 381 ? -6.533 12.295 0.676 1.00 42.31 381 THR A O 1
ATOM 3163 N N . VAL A 1 382 ? -6.275 11.132 2.571 1.00 52.25 382 VAL A N 1
ATOM 3164 C CA . VAL A 1 382 ? -6.860 9.904 2.012 1.00 52.25 382 VAL A CA 1
ATOM 3165 C C . VAL A 1 382 ? -8.379 10.040 2.014 1.00 52.25 382 VAL A C 1
ATOM 3167 O O . VAL A 1 382 ? -8.986 10.236 3.068 1.00 52.25 382 VAL A O 1
ATOM 3170 N N . THR A 1 383 ? -9.010 9.926 0.844 1.00 53.47 383 THR A N 1
ATOM 3171 C CA . THR A 1 383 ? -10.472 9.870 0.756 1.00 53.47 383 THR A CA 1
ATOM 3172 C C . THR A 1 383 ? -10.951 8.603 1.459 1.00 53.47 383 THR A C 1
ATOM 3174 O O . THR A 1 383 ? -10.521 7.495 1.130 1.00 53.47 383 THR A O 1
ATOM 3177 N N . PHE A 1 384 ? -11.830 8.782 2.447 1.00 58.19 384 PHE A N 1
ATOM 3178 C CA . PHE A 1 384 ? -12.458 7.720 3.240 1.00 58.19 384 PHE A CA 1
ATOM 3179 C C . PHE A 1 384 ? -12.961 6.544 2.384 1.00 58.19 384 PHE A C 1
ATOM 3181 O O . PHE A 1 384 ? -12.887 5.394 2.811 1.00 58.19 384 PHE A O 1
ATOM 3188 N N . ASP A 1 385 ? -13.375 6.830 1.151 1.00 61.62 385 ASP A N 1
ATOM 3189 C CA . ASP A 1 385 ? -13.853 5.871 0.158 1.00 61.62 385 ASP A CA 1
ATOM 3190 C C . ASP A 1 385 ? -12.876 4.709 -0.091 1.00 61.62 385 ASP A C 1
ATOM 3192 O O . ASP A 1 385 ? -13.289 3.553 -0.062 1.00 61.62 385 ASP A O 1
ATOM 3196 N N . TYR A 1 386 ? -11.568 4.965 -0.238 1.00 72.12 386 TYR A N 1
ATOM 3197 C CA . TYR A 1 386 ? -10.597 3.889 -0.501 1.00 72.12 386 TYR A CA 1
ATOM 3198 C C . TYR A 1 386 ? -10.451 2.950 0.692 1.00 72.12 386 TYR A C 1
ATOM 3200 O O . TYR A 1 386 ? -10.389 1.731 0.542 1.00 72.12 386 TYR A O 1
ATOM 3208 N N . PHE A 1 387 ? -10.427 3.516 1.896 1.00 67.94 387 PHE A N 1
ATOM 3209 C CA . PHE A 1 387 ? -10.388 2.729 3.118 1.00 67.94 387 PHE A CA 1
ATOM 3210 C C . PHE A 1 387 ? -11.692 1.932 3.307 1.00 67.94 387 PHE A C 1
ATOM 3212 O O . PHE A 1 387 ? -11.640 0.765 3.693 1.00 67.94 387 PHE A O 1
ATOM 3219 N N . SER A 1 388 ? -12.847 2.532 2.999 1.00 66.25 388 SER A N 1
ATOM 3220 C CA . SER A 1 388 ? -14.159 1.878 3.063 1.00 66.25 388 SER A CA 1
ATOM 3221 C C . SER A 1 388 ? -14.227 0.648 2.156 1.00 66.25 388 SER A C 1
ATOM 3223 O O . SER A 1 388 ? -14.685 -0.411 2.587 1.00 66.25 388 SER A O 1
ATOM 3225 N N . GLU A 1 389 ? -13.698 0.737 0.936 1.00 79.69 389 GLU A N 1
ATOM 3226 C CA . GLU A 1 389 ? -13.686 -0.400 0.012 1.00 79.69 389 GLU A CA 1
ATOM 3227 C C . GLU A 1 389 ? -12.719 -1.515 0.445 1.00 79.69 389 GLU A C 1
ATOM 3229 O O . GLU A 1 389 ? -13.057 -2.698 0.357 1.00 79.69 389 GLU A O 1
ATOM 3234 N N . ILE A 1 390 ? -11.548 -1.186 1.008 1.00 78.81 390 ILE A N 1
ATOM 3235 C CA . ILE A 1 390 ? -10.667 -2.211 1.601 1.00 78.81 390 ILE A CA 1
ATOM 3236 C C . ILE A 1 390 ? -11.345 -2.863 2.803 1.00 78.81 390 ILE A C 1
ATOM 3238 O O . ILE A 1 390 ? -11.290 -4.082 2.967 1.00 78.81 390 ILE A O 1
ATOM 3242 N N . LEU A 1 391 ? -12.002 -2.073 3.651 1.00 73.38 391 LEU A N 1
ATOM 3243 C CA . LEU A 1 391 ? -12.757 -2.608 4.772 1.00 73.38 391 LEU A CA 1
ATOM 3244 C C . LEU A 1 391 ? -13.837 -3.564 4.259 1.00 73.38 391 LEU A C 1
ATOM 3246 O O . LEU A 1 391 ? -13.923 -4.689 4.738 1.00 73.38 391 LEU A O 1
ATOM 3250 N N . LYS A 1 392 ? -14.594 -3.185 3.233 1.00 73.88 392 LYS A N 1
ATOM 3251 C CA . LYS A 1 392 ? -15.588 -4.056 2.601 1.00 73.88 392 LYS A CA 1
ATOM 3252 C C . LYS A 1 392 ? -14.977 -5.366 2.097 1.00 73.88 392 LYS A C 1
ATOM 3254 O O . LYS A 1 392 ? -15.489 -6.425 2.446 1.00 73.88 392 LYS A O 1
ATOM 3259 N N . LEU A 1 393 ? -13.823 -5.323 1.423 1.00 83.25 393 LEU A N 1
ATOM 3260 C CA . LEU A 1 393 ? -13.080 -6.528 1.032 1.00 83.25 393 LEU A CA 1
ATOM 3261 C C . LEU A 1 393 ? -12.761 -7.427 2.238 1.00 83.25 393 LEU A C 1
ATOM 3263 O O . LEU A 1 393 ? -12.941 -8.645 2.187 1.00 83.25 393 LEU A O 1
ATOM 3267 N N . THR A 1 394 ? -12.302 -6.842 3.348 1.00 78.69 394 THR A N 1
ATOM 3268 C CA . THR A 1 394 ? -12.016 -7.612 4.569 1.00 78.69 394 THR A CA 1
ATOM 3269 C C . THR A 1 394 ? -13.270 -8.211 5.199 1.00 78.69 394 THR A C 1
ATOM 3271 O O . THR A 1 394 ? -13.206 -9.311 5.745 1.00 78.69 394 THR A O 1
ATOM 3274 N N . MET A 1 395 ? -14.412 -7.529 5.090 1.00 70.81 395 MET A N 1
ATOM 3275 C CA . MET A 1 395 ? -15.704 -7.975 5.614 1.00 70.81 395 MET A CA 1
ATOM 3276 C C . MET A 1 395 ? -16.276 -9.130 4.790 1.00 70.81 395 MET A C 1
ATOM 3278 O O . MET A 1 395 ? -16.689 -10.143 5.359 1.00 70.81 395 MET A O 1
ATOM 3282 N N . ASP A 1 396 ? -16.218 -9.022 3.462 1.00 79.19 396 ASP A N 1
ATOM 3283 C CA . ASP A 1 396 ? -16.629 -10.073 2.522 1.00 79.19 396 ASP A CA 1
ATOM 3284 C C . ASP A 1 396 ? -15.803 -11.359 2.717 1.00 79.19 396 ASP A C 1
ATOM 3286 O O . ASP A 1 396 ? -16.232 -12.470 2.388 1.00 79.19 396 ASP A O 1
ATOM 3290 N N . HIS A 1 397 ? -14.621 -11.228 3.324 1.00 82.44 397 HIS A N 1
ATOM 3291 C CA . HIS A 1 397 ? -13.716 -12.323 3.653 1.00 82.44 397 HIS A CA 1
ATOM 3292 C C . HIS A 1 397 ? -13.394 -12.425 5.148 1.00 82.44 397 HIS A C 1
ATOM 3294 O O . HIS A 1 397 ? -12.306 -12.883 5.517 1.00 82.44 397 HIS A O 1
ATOM 3300 N N . LYS A 1 398 ? -14.357 -12.071 6.012 1.00 73.12 398 LYS A N 1
ATOM 3301 C CA . LYS A 1 398 ? -14.180 -12.018 7.474 1.00 73.12 398 LYS A CA 1
ATOM 3302 C C . LYS A 1 398 ? -13.527 -13.268 8.064 1.00 73.12 398 LYS A C 1
ATOM 3304 O O . LYS A 1 398 ? -12.594 -13.153 8.847 1.00 73.12 398 LYS A O 1
ATOM 3309 N N . ASP A 1 399 ? -13.932 -14.464 7.640 1.00 76.88 399 ASP A N 1
ATOM 3310 C CA . ASP A 1 399 ? -13.437 -15.714 8.229 1.00 76.88 399 ASP A CA 1
ATOM 3311 C C . ASP A 1 399 ? -11.951 -15.943 7.916 1.00 76.88 399 ASP A C 1
ATOM 3313 O O . ASP A 1 399 ? -11.224 -16.536 8.714 1.00 76.88 399 ASP A O 1
ATOM 3317 N N . LYS A 1 400 ? -11.475 -15.456 6.760 1.00 84.31 400 LYS A N 1
ATOM 3318 C CA . LYS A 1 400 ? -10.049 -15.471 6.406 1.00 84.31 400 LYS A CA 1
ATOM 3319 C C . LYS A 1 400 ? -9.292 -14.437 7.235 1.00 84.31 400 LYS A C 1
ATOM 3321 O O . LYS A 1 400 ? -8.234 -14.755 7.769 1.00 84.31 400 LYS A O 1
ATOM 3326 N N . MET A 1 401 ? -9.857 -13.241 7.392 1.00 77.62 401 MET A N 1
ATOM 3327 C CA . MET A 1 401 ? -9.252 -12.177 8.195 1.00 77.62 401 MET A CA 1
ATOM 3328 C C . MET A 1 401 ? -9.114 -12.548 9.667 1.00 77.62 401 MET A C 1
ATOM 3330 O O . MET A 1 401 ? -8.064 -12.300 10.246 1.00 77.62 401 MET A O 1
ATOM 3334 N N . LEU A 1 402 ? -10.113 -13.200 10.266 1.00 69.88 402 LEU A N 1
ATOM 3335 C CA . LEU A 1 402 ? -10.023 -13.663 11.653 1.00 69.88 402 LEU A CA 1
ATOM 3336 C C . LEU A 1 402 ? -8.900 -14.681 11.841 1.00 69.88 402 LEU A C 1
ATOM 3338 O O . LEU A 1 402 ? -8.128 -14.569 12.788 1.00 69.88 402 LEU A O 1
ATOM 3342 N N . LYS A 1 403 ? -8.730 -15.606 10.890 1.00 78.62 403 LYS A N 1
ATOM 3343 C CA . LYS A 1 403 ? -7.600 -16.545 10.905 1.00 78.62 403 LYS A CA 1
ATOM 3344 C C . LYS A 1 403 ? -6.255 -15.835 10.778 1.00 78.62 403 LYS A C 1
ATOM 3346 O O . LYS A 1 403 ? -5.312 -16.218 11.463 1.00 78.62 403 LYS A O 1
ATOM 3351 N N . ILE A 1 404 ? -6.157 -14.822 9.917 1.00 79.06 404 ILE A N 1
ATOM 3352 C CA . ILE A 1 404 ? -4.943 -14.007 9.764 1.00 79.06 404 ILE A CA 1
ATOM 3353 C C . ILE A 1 404 ? -4.631 -13.295 11.083 1.00 79.06 404 ILE A C 1
ATOM 3355 O O . ILE A 1 404 ? -3.518 -13.419 11.581 1.00 79.06 404 ILE A O 1
ATOM 3359 N N . ILE A 1 405 ? -5.612 -12.625 11.691 1.00 67.50 405 ILE A N 1
ATOM 3360 C CA . ILE A 1 405 ? -5.450 -11.957 12.991 1.00 67.50 405 ILE A CA 1
ATOM 3361 C C . ILE A 1 405 ? -4.972 -12.953 14.051 1.00 67.50 405 ILE A C 1
ATOM 3363 O O . ILE A 1 405 ? -4.022 -12.671 14.776 1.00 67.50 405 ILE A O 1
ATOM 3367 N N . ASP A 1 406 ? -5.579 -14.140 14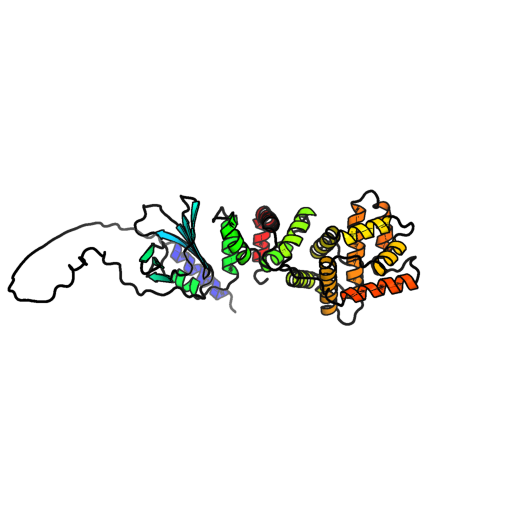.106 1.00 70.62 406 ASP A N 1
ATOM 3368 C CA . ASP A 1 406 ? -5.182 -15.170 15.061 1.00 70.62 406 ASP A CA 1
ATOM 3369 C C . ASP A 1 406 ? -3.773 -15.723 14.818 1.00 70.62 406 ASP A C 1
ATOM 3371 O O . ASP A 1 406 ? -3.082 -16.092 15.767 1.00 70.62 406 ASP A O 1
ATOM 3375 N N . THR A 1 407 ? -3.345 -15.776 13.559 1.00 77.44 407 THR A N 1
ATOM 3376 C CA . THR A 1 407 ? -2.021 -16.276 13.168 1.00 77.44 407 THR A CA 1
ATOM 3377 C C . THR A 1 407 ? -0.928 -15.239 13.427 1.00 77.44 407 THR A C 1
ATOM 3379 O O . THR A 1 407 ? 0.191 -15.598 13.782 1.00 77.44 407 THR A O 1
ATOM 3382 N N . TYR A 1 408 ? -1.249 -13.954 13.281 1.00 74.44 408 TYR A N 1
ATOM 3383 C CA . TYR A 1 408 ? -0.294 -12.847 13.290 1.00 74.44 408 TYR A CA 1
ATOM 3384 C C . TYR A 1 408 ? -0.568 -11.856 14.431 1.00 74.44 408 TYR A C 1
ATOM 3386 O O . TYR A 1 408 ? -0.591 -10.641 14.234 1.00 74.44 408 TYR A O 1
ATOM 3394 N N . LYS A 1 409 ? -0.770 -12.375 15.649 1.00 64.00 409 LYS A N 1
ATOM 3395 C CA . LYS A 1 409 ? -1.072 -11.564 16.846 1.00 64.00 409 LYS A CA 1
ATOM 3396 C C . LYS A 1 409 ? 0.041 -10.577 17.209 1.00 64.00 409 LYS A C 1
ATOM 3398 O O . LYS A 1 409 ? -0.264 -9.501 17.721 1.00 64.00 409 LYS A O 1
ATOM 3403 N N . ASP A 1 410 ? 1.282 -10.901 16.862 1.00 60.41 410 ASP A N 1
ATOM 3404 C CA . ASP A 1 410 ? 2.475 -10.118 17.210 1.00 60.41 410 ASP A CA 1
ATOM 3405 C C . ASP A 1 410 ? 2.902 -9.109 16.120 1.00 60.41 410 ASP A C 1
ATOM 3407 O O . ASP A 1 410 ? 3.890 -8.396 16.297 1.00 60.41 410 ASP A O 1
ATOM 3411 N N . ILE A 1 411 ? 2.182 -9.056 14.986 1.00 59.16 411 ILE A N 1
ATOM 3412 C CA . ILE A 1 411 ? 2.336 -8.039 13.921 1.00 59.16 411 ILE A CA 1
ATOM 3413 C C . ILE A 1 411 ? 1.372 -6.900 14.170 1.00 59.16 411 ILE A C 1
ATOM 3415 O O . ILE A 1 411 ? 1.801 -5.724 14.168 1.00 59.16 411 ILE A O 1
#

Mean predicted aligned error: 17.97 Å

Solvent-accessible surface area (backbone atoms only — not comparable to full-atom values): 24465 Å² total; per-residue (Å²): 138,74,73,72,66,59,57,59,57,54,58,57,55,62,62,64,76,71,65,86,81,87,89,86,87,88,88,84,92,83,92,81,92,87,90,83,90,88,91,88,86,90,81,88,87,83,87,77,76,82,77,75,74,72,86,76,61,76,88,71,82,91,56,77,72,41,70,59,60,77,82,30,67,70,51,75,46,67,26,26,56,68,93,56,63,91,87,57,51,25,42,38,38,42,40,72,74,46,39,35,38,32,34,69,89,77,73,45,74,46,76,50,63,72,84,46,46,50,28,37,40,61,41,24,44,35,41,31,45,96,90,44,76,47,47,25,40,41,90,57,70,43,64,72,51,54,51,53,53,74,66,65,66,86,65,61,62,53,51,52,53,56,50,51,52,73,74,67,68,84,82,74,53,76,68,69,31,45,62,48,36,50,70,64,55,64,40,64,55,46,56,60,56,56,65,69,54,64,64,88,75,50,51,71,66,56,44,47,28,45,58,54,50,41,45,67,37,44,69,68,49,49,54,50,53,40,55,75,51,58,72,73,56,60,94,84,57,43,61,53,71,74,93,37,60,65,38,52,53,52,38,48,46,50,74,70,26,66,55,34,50,55,48,54,55,55,21,67,70,39,93,53,42,51,42,33,41,36,51,45,58,49,73,42,86,49,57,48,49,65,51,44,40,54,49,17,52,51,30,50,52,37,37,72,74,44,67,97,53,67,54,27,60,33,33,51,50,17,48,52,45,54,34,53,31,58,56,22,63,74,34,83,91,36,36,87,49,29,64,59,47,54,57,38,49,55,75,38,64,74,92,41,58,68,69,55,46,52,49,28,57,57,48,58,59,57,35,77,45,80,51,88,83,52,71,78,52,61,89,83,72,63,62,66,65,31,46,50,53,49,49,49,56,46,58,81,37,40,75,59,48,54,51,47,48,70,73,47,74,91,101